Protein AF-0000000069297638 (afdb_homodimer)

Secondary structure (DSSP, 8-state):
---S--GGGTHHHHHHHHHHHHTTTS-EEEEEEPPPPTT---TT--STTSTT--S-S-HHHHHHHGGG-SEEEEE---S-SSSS--SS-HHHHHHHHHHHB--SSSTTS-SB-GGGEEEEEE-SEEEEE-STT-S--S-EEE-HHHHHHHHHHH-PPPEEETTTTEEEEEETTTTEEEEE--HHHHHHHHHHHHHHT-EEEEE---TTHHHHHHHS-S---------------/---S--HHHHHHHHHHHHHHHHTTTS-EEEEEEPPPPTT---TT--STTSTT--S-S-HHHHHHHGGG-SEEEEE---S-SSSS--SS-HHHHHHHHHHHB--SSSTTS-SB-GGGEEEEEE-SEEEEE-STT-S--S-EEE-HHHHHHHHHHH-PPPEEETTTTEEEEEETTTTEEEEE--HHHHHHHHHHHHHHT-EEEEE---TTHHHHHHHS-S---------------

Nearest PDB structures (foldseek):
  4s3j-assembly1_A  TM=7.788E-01  e=4.892E-11  Bacillus cereus ATCC 10876
  4s3j-assembly3_C  TM=7.773E-01  e=7.566E-11  Bacillus cereus ATCC 10876
  4s3j-assembly2_B  TM=7.699E-01  e=1.597E-10  Bacillus cereus ATCC 10876
  4s3k-assembly1_A  TM=7.629E-01  e=1.703E-09  Priestia megaterium QM B1551
  8oye-assembly1_A  TM=6.427E-01  e=8.101E-07  Clostridium perfringens

Solvent-accessible surface area (backbone atoms only — not comparable to full-atom values): 25015 Å² total; per-residue (Å²): 128,82,72,70,69,59,30,77,70,45,47,39,57,53,39,43,55,49,26,66,72,42,43,86,82,23,53,38,34,40,31,28,56,49,41,53,64,85,79,68,55,61,73,80,45,64,48,90,61,42,75,63,53,52,77,51,61,38,29,68,55,34,34,59,37,45,88,40,37,66,31,38,33,33,40,46,62,65,70,36,41,69,50,85,55,53,44,50,33,41,65,59,51,50,50,31,53,56,48,29,35,44,85,48,97,51,94,75,58,43,20,29,59,39,79,29,33,24,45,35,44,58,42,43,25,38,33,22,49,52,63,88,85,53,90,54,52,48,46,37,84,34,48,20,34,58,47,28,53,53,42,68,72,65,59,54,71,76,42,77,39,78,74,38,45,36,38,33,35,61,39,74,91,76,32,29,40,33,23,41,52,33,60,68,28,52,48,54,51,50,50,51,27,57,76,62,45,27,14,39,27,41,33,49,63,49,62,26,49,43,44,30,44,69,68,40,73,84,69,74,74,81,74,75,81,77,74,78,78,76,82,77,127,129,85,72,71,69,58,30,78,70,44,47,40,58,53,39,44,56,48,24,65,72,42,42,85,82,24,53,37,33,38,31,27,56,49,42,54,66,85,79,69,56,62,73,79,45,65,48,89,60,43,76,63,53,51,78,50,61,38,29,68,55,35,34,60,38,44,88,41,38,65,32,38,35,35,40,47,62,65,70,36,41,70,50,85,55,52,44,49,33,41,65,58,51,52,50,32,53,54,51,29,36,43,86,46,97,52,94,74,58,43,21,28,58,38,79,28,33,25,46,36,43,59,40,43,24,38,33,21,50,53,62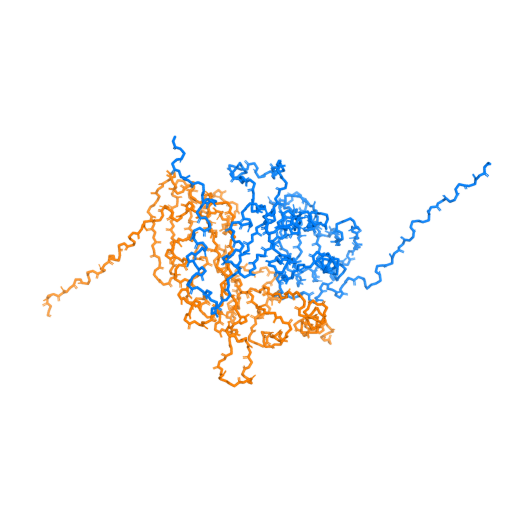,88,85,53,90,54,50,49,47,35,83,35,49,21,35,59,46,28,52,54,42,68,72,64,59,52,71,75,44,78,38,78,73,37,44,39,38,31,34,61,39,73,91,76,32,28,40,33,22,41,54,33,60,68,28,52,50,53,51,50,51,52,27,57,76,62,44,27,14,39,27,40,32,47,64,48,64,25,49,44,43,31,43,70,69,40,73,85,67,74,73,79,73,74,80,77,76,78,80,81,76,76,133

Organism: Polarella glacialis (NCBI:txid89957)

pLDDT: mean 74.24, std 22.37, range [19.39, 97.62]

Radius of gyration: 23.26 Å; Cα contacts (8 Å, |Δi|>4): 886; chains: 2; bounding box: 56×114×68 Å

InterPro domains:
  IPR029070 Chitinase insertion domain superfamily [G3DSA:3.10.50.10] (125-180)

Sequence (466 aa):
MALFPSLRALLPSVLAALSKRIRPARRLILSVPAPRPPGEVRKKEASAVAEYFKPGFQREEASAVAEYVDAVVVGTSDFSRAEPGPIAPLPWVRAALQALLATGSGSDTGGLQPGQLLLEVPLHGRAFPWGEAQESTEGKVILTADLARVLAKQLPPMIWDAEAAEHSANLTESKVFVSLPSLAYVEARLRLAGSLGVGVALRELGAGFDSVFDLLPKRVDQRTSATSSSDELMALFPSLRALLPSVLAALSKRIRPARRLILSVPAPRPPGEVRKKEASAVAEYFKPGFQREEASAVAEYVDAVVVGTSDFSRAEPGPIAPLPWVRAALQALLATGSGSDTGGLQPGQLLLEVPLHGRAFPWGEAQESTEGKVILTADLARVLAKQLPPMIWDAEAAEHSANLTESKVFVSLPSLAYVEARLRLAGSLGVGVALRELGAGFDSVFDLLPKRVDQRTSATSSSDEL

Structure (mmCIF, N/CA/C/O backbone):
data_AF-0000000069297638-model_v1
#
loop_
_entity.id
_entity.type
_entity.pdbx_description
1 polymer 'Uncharacterized protein'
#
loop_
_atom_site.group_PDB
_atom_site.id
_atom_site.type_symbol
_atom_site.label_atom_id
_atom_site.label_alt_id
_atom_site.label_comp_id
_atom_site.label_asym_id
_atom_site.label_entity_id
_atom_site.label_seq_id
_atom_site.pdbx_PDB_ins_code
_atom_site.Cartn_x
_atom_site.Cartn_y
_atom_site.Cartn_z
_atom_site.occupancy
_atom_site.B_iso_or_equiv
_atom_site.auth_seq_id
_atom_site.auth_comp_id
_atom_site.auth_asym_id
_atom_site.auth_atom_id
_atom_site.pdbx_PDB_model_num
ATOM 1 N N . MET A 1 1 ? 3.82 -8.008 -35.281 1 19.86 1 MET A N 1
ATOM 2 C CA . MET A 1 1 ? 2.664 -8.766 -34.812 1 19.86 1 MET A CA 1
ATOM 3 C C . MET A 1 1 ? 2.619 -8.789 -33.281 1 19.86 1 MET A C 1
ATOM 5 O O . MET A 1 1 ? 3.584 -9.203 -32.625 1 19.86 1 MET A O 1
ATOM 9 N N . ALA A 1 2 ? 1.931 -7.777 -32.719 1 26.17 2 ALA A N 1
ATOM 10 C CA . ALA A 1 2 ? 1.885 -7.301 -31.328 1 26.17 2 ALA A CA 1
ATOM 11 C C . ALA A 1 2 ? 1.474 -8.422 -30.375 1 26.17 2 ALA A C 1
ATOM 13 O O . ALA A 1 2 ? 0.299 -8.789 -30.312 1 26.17 2 ALA A O 1
ATOM 14 N N . LEU A 1 3 ? 2.178 -9.453 -30.438 1 29.19 3 LEU A N 1
ATOM 15 C CA . LEU A 1 3 ? 1.984 -10.805 -29.922 1 29.19 3 LEU A CA 1
ATOM 16 C C . LEU A 1 3 ? 1.382 -10.773 -28.531 1 29.19 3 LEU A C 1
ATOM 18 O O . LEU A 1 3 ? 0.782 -11.75 -28.078 1 29.19 3 LEU A O 1
ATOM 22 N N . PHE A 1 4 ? 2.004 -9.984 -27.594 1 32.25 4 PHE A N 1
ATOM 23 C CA . PHE A 1 4 ? 1.551 -10.031 -26.203 1 32.25 4 PHE A CA 1
ATOM 24 C C . PHE A 1 4 ? 0.31 -9.172 -26 1 32.25 4 PHE A C 1
ATOM 26 O O . PHE A 1 4 ? 0.365 -7.949 -26.172 1 32.25 4 PHE A O 1
ATOM 33 N N . PRO A 1 5 ? -0.775 -9.516 -26.391 1 40.62 5 PRO A N 1
ATOM 34 C CA . PRO A 1 5 ? -1.911 -8.633 -26.109 1 40.62 5 PRO A CA 1
ATOM 35 C C . PRO A 1 5 ? -1.791 -7.926 -24.766 1 40.62 5 PRO A C 1
ATOM 37 O O . PRO A 1 5 ? -1.187 -8.461 -23.844 1 40.62 5 PRO A O 1
ATOM 40 N N . SER A 1 6 ? -1.775 -6.629 -24.688 1 46.81 6 SER A N 1
ATOM 41 C CA . SER A 1 6 ? -1.521 -5.703 -23.594 1 46.81 6 SER A CA 1
ATOM 42 C C . SER A 1 6 ? -2.277 -6.113 -22.328 1 46.81 6 SER A C 1
ATOM 44 O O . SER A 1 6 ? -3.416 -6.578 -22.406 1 46.81 6 SER A O 1
ATOM 46 N N . LEU A 1 7 ? -1.654 -6.812 -21.234 1 45.59 7 LEU A N 1
ATOM 47 C CA . LEU A 1 7 ? -2.086 -7.172 -19.891 1 45.59 7 LEU A CA 1
ATOM 48 C C . LEU A 1 7 ? -3.256 -6.301 -19.438 1 45.59 7 LEU A C 1
ATOM 50 O O . LEU A 1 7 ? -4.176 -6.781 -18.781 1 45.59 7 LEU A O 1
ATOM 54 N N . ARG A 1 8 ? -3.168 -5.125 -19.938 1 55.97 8 ARG A N 1
ATOM 55 C CA . ARG A 1 8 ? -4.312 -4.258 -19.672 1 55.97 8 ARG A CA 1
ATOM 56 C C . ARG A 1 8 ? -5.605 -4.891 -20.172 1 55.97 8 ARG A C 1
ATOM 58 O O . ARG A 1 8 ? -6.656 -4.746 -19.547 1 55.97 8 ARG A O 1
ATOM 65 N N . ALA A 1 9 ? -5.324 -5.707 -21.219 1 59.31 9 ALA A N 1
ATOM 66 C CA . ALA A 1 9 ? -6.523 -6.289 -21.812 1 59.31 9 ALA A CA 1
ATOM 67 C C . ALA A 1 9 ? -6.996 -7.508 -21.016 1 59.31 9 ALA A C 1
ATOM 69 O O . ALA A 1 9 ? -8.18 -7.855 -21.047 1 59.31 9 ALA A O 1
ATOM 70 N N . LEU A 1 10 ? -6.008 -8.062 -20.219 1 63.66 10 LEU A N 1
ATOM 71 C CA . LEU A 1 10 ? -6.398 -9.297 -19.547 1 63.66 10 LEU A CA 1
ATOM 72 C C . LEU A 1 10 ? -6.836 -9.008 -18.109 1 63.66 10 LEU A C 1
ATOM 74 O O . LEU A 1 10 ? -7.488 -9.844 -17.484 1 63.66 10 LEU A O 1
ATOM 78 N N . LEU A 1 11 ? -6.629 -7.82 -17.688 1 72.94 11 LEU A N 1
ATOM 79 C CA . LEU A 1 11 ? -6.898 -7.473 -16.297 1 72.94 11 LEU A CA 1
ATOM 80 C C . LEU A 1 11 ? -8.367 -7.715 -15.953 1 72.94 11 LEU A C 1
ATOM 82 O O . LEU A 1 11 ? -8.672 -8.383 -14.961 1 72.94 11 LEU A O 1
ATOM 86 N N . PRO A 1 12 ? -9.273 -7.363 -16.859 1 76.94 12 PRO A N 1
ATOM 87 C CA . PRO A 1 12 ? -10.672 -7.586 -16.5 1 76.94 12 PRO A CA 1
ATOM 88 C C . PRO A 1 12 ? -11.039 -9.07 -16.438 1 76.94 12 PRO A C 1
ATOM 90 O O . PRO A 1 12 ? -11.797 -9.484 -15.57 1 76.94 12 PRO A O 1
ATOM 93 N N . SER A 1 13 ? -10.414 -9.82 -17.297 1 79.12 13 SER A N 1
ATOM 94 C CA . SER A 1 13 ? -10.734 -11.242 -17.297 1 79.12 13 SER A CA 1
ATOM 95 C C . SER A 1 13 ? -10.18 -11.93 -16.062 1 79.12 13 SER A C 1
ATOM 97 O O . SER A 1 13 ? -10.844 -12.789 -15.469 1 79.12 13 SER A O 1
ATOM 99 N N . VAL A 1 14 ? -9.031 -11.562 -15.734 1 78.12 14 VAL A N 1
ATOM 100 C CA . VAL A 1 14 ? -8.406 -12.133 -14.539 1 78.12 14 VAL A CA 1
ATOM 101 C C . VAL A 1 14 ? -9.203 -11.727 -13.305 1 78.12 14 VAL A C 1
ATOM 103 O O . VAL A 1 14 ? -9.5 -12.562 -12.445 1 78.12 14 VAL A O 1
ATOM 106 N N . LEU A 1 15 ? -9.555 -10.492 -13.219 1 85.62 15 LEU A N 1
ATOM 107 C CA . LEU A 1 15 ? -10.297 -10.016 -12.055 1 85.62 15 LEU A CA 1
ATOM 108 C C . LEU A 1 15 ? -11.695 -10.625 -12.023 1 85.62 15 LEU A C 1
ATOM 110 O O . LEU A 1 15 ? -12.242 -10.875 -10.953 1 85.62 15 LEU A O 1
ATOM 114 N N . ALA A 1 16 ? -12.266 -10.852 -13.219 1 87.81 16 ALA A N 1
ATOM 115 C CA . ALA A 1 16 ? -13.562 -11.523 -13.273 1 87.81 16 ALA A CA 1
ATOM 116 C C . ALA A 1 16 ? -13.477 -12.922 -12.672 1 87.81 16 ALA A C 1
ATOM 118 O O . ALA A 1 16 ? -14.344 -13.32 -11.891 1 87.81 16 ALA A O 1
ATOM 119 N N . ALA A 1 17 ? -12.477 -13.578 -13.023 1 85.69 17 ALA A N 1
ATOM 120 C CA . ALA A 1 17 ? -12.289 -14.922 -12.5 1 85.69 17 ALA A CA 1
ATOM 121 C C . ALA A 1 17 ? -12.062 -14.898 -10.992 1 85.69 17 ALA A C 1
ATOM 123 O O . ALA A 1 17 ? -12.625 -15.711 -10.258 1 85.69 17 ALA A O 1
ATOM 124 N N . LEU A 1 18 ? -11.266 -14 -10.523 1 86.88 18 LEU A N 1
ATOM 125 C CA . LEU A 1 18 ? -11 -13.859 -9.094 1 86.88 18 LEU A CA 1
ATOM 126 C C . LEU A 1 18 ? -12.266 -13.469 -8.344 1 86.88 18 LEU A C 1
ATOM 128 O O . LEU A 1 18 ? -12.531 -13.984 -7.25 1 86.88 18 LEU A O 1
ATOM 132 N N . SER A 1 19 ? -12.945 -12.531 -8.898 1 92.25 19 SER A N 1
ATOM 133 C CA . SER A 1 19 ? -14.188 -12.07 -8.289 1 92.25 19 SER A CA 1
ATOM 134 C C . SER A 1 19 ? -15.156 -13.219 -8.062 1 92.25 19 SER A C 1
ATOM 136 O O . SER A 1 19 ? -15.758 -13.328 -6.988 1 92.25 19 SER A O 1
ATOM 138 N N . LYS A 1 20 ? -15.328 -14.117 -9.023 1 91.81 20 LYS A N 1
ATOM 139 C CA . LYS A 1 20 ? -16.234 -15.266 -8.914 1 91.81 20 LYS A CA 1
ATOM 140 C C . LYS A 1 20 ? -15.812 -16.188 -7.77 1 91.81 20 LYS A C 1
ATOM 142 O O . LYS A 1 20 ? -16.672 -16.781 -7.102 1 91.81 20 LYS A O 1
ATOM 147 N N . ARG A 1 21 ? -14.594 -16.203 -7.57 1 89.56 21 ARG A N 1
ATOM 148 C CA . ARG A 1 21 ? -14.062 -17.125 -6.559 1 89.56 21 ARG A CA 1
ATOM 149 C C . ARG A 1 21 ? -14.125 -16.484 -5.168 1 89.56 21 ARG A C 1
ATOM 151 O O . ARG A 1 21 ? -14.242 -17.203 -4.168 1 89.56 21 ARG A O 1
ATOM 158 N N . ILE A 1 22 ? -14.062 -15.25 -5.059 1 92.06 22 ILE A N 1
ATOM 159 C CA . ILE A 1 22 ? -13.852 -14.57 -3.783 1 92.06 22 ILE A CA 1
ATOM 160 C C . ILE A 1 22 ? -15.164 -13.938 -3.316 1 92.06 22 ILE A C 1
ATOM 162 O O . ILE A 1 22 ? -15.555 -14.086 -2.154 1 92.06 22 ILE A O 1
ATOM 166 N N . ARG A 1 23 ? -15.852 -13.32 -4.227 1 91.75 23 ARG A N 1
ATOM 167 C CA . ARG A 1 23 ? -17.047 -12.562 -3.912 1 91.75 23 ARG A CA 1
ATOM 168 C C . ARG A 1 23 ? -18.297 -13.414 -4.109 1 91.75 23 ARG A C 1
ATOM 170 O O . ARG A 1 23 ? -18.297 -14.367 -4.895 1 91.75 23 ARG A O 1
ATOM 177 N N . PRO A 1 24 ? -19.312 -13.133 -3.299 1 92.31 24 PRO A N 1
ATOM 178 C CA . PRO A 1 24 ? -19.484 -12.07 -2.311 1 92.31 24 PRO A CA 1
ATOM 179 C C . PRO A 1 24 ? -19.094 -12.5 -0.899 1 92.31 24 PRO A C 1
ATOM 181 O O . PRO A 1 24 ? -19.203 -11.719 0.045 1 92.31 24 PRO A O 1
ATOM 184 N N . ALA A 1 25 ? -18.547 -13.609 -0.756 1 92.31 25 ALA A N 1
ATOM 185 C CA . ALA A 1 25 ? -18.25 -14.141 0.572 1 92.31 25 ALA A CA 1
ATOM 186 C C . ALA A 1 25 ? -17.125 -13.344 1.239 1 92.31 25 ALA A C 1
ATOM 188 O O . ALA A 1 25 ? -17.094 -13.219 2.467 1 92.31 25 ALA A O 1
ATOM 189 N N . ARG A 1 26 ? -16.234 -12.891 0.418 1 94 26 ARG A N 1
ATOM 190 C CA . ARG A 1 26 ? -15.094 -12.094 0.87 1 94 26 ARG A CA 1
ATOM 191 C C . ARG A 1 26 ? -14.906 -10.859 -0.014 1 94 26 ARG A C 1
ATOM 193 O O . ARG A 1 26 ? -15.375 -10.828 -1.152 1 94 26 ARG A O 1
ATOM 200 N N . ARG A 1 27 ? -14.18 -9.984 0.547 1 95.38 27 ARG A N 1
ATOM 201 C CA . ARG A 1 27 ? -13.938 -8.742 -0.191 1 95.38 27 ARG A CA 1
ATOM 202 C C . ARG A 1 27 ? -12.742 -8.891 -1.132 1 95.38 27 ARG A C 1
ATOM 204 O O . ARG A 1 27 ? -11.789 -9.609 -0.826 1 95.38 27 ARG A O 1
ATOM 211 N N . LEU A 1 28 ? -12.859 -8.25 -2.238 1 94.44 28 LEU A N 1
ATOM 212 C CA . LEU A 1 28 ? -11.766 -8.102 -3.197 1 94.44 28 LEU A CA 1
ATOM 213 C C . LEU A 1 28 ? -11.5 -6.625 -3.486 1 94.44 28 LEU A C 1
ATOM 215 O O . LEU A 1 28 ? -12.359 -5.93 -4.035 1 94.44 28 LEU A O 1
ATOM 219 N N . ILE A 1 29 ? -10.344 -6.145 -3.105 1 95.19 29 ILE A N 1
ATOM 220 C CA . ILE A 1 29 ? -9.945 -4.758 -3.342 1 95.19 29 ILE A CA 1
ATOM 221 C C . ILE A 1 29 ? -8.719 -4.715 -4.242 1 95.19 29 ILE A C 1
ATOM 223 O O . ILE A 1 29 ? -7.895 -5.637 -4.223 1 95.19 29 ILE A O 1
ATOM 227 N N . LEU A 1 30 ? -8.609 -3.729 -5.027 1 90.56 30 LEU A N 1
ATOM 228 C CA . LEU A 1 30 ? -7.473 -3.496 -5.91 1 90.56 30 LEU A CA 1
ATOM 229 C C . LEU A 1 30 ? -6.734 -2.221 -5.523 1 90.56 30 LEU A C 1
ATOM 231 O O . LEU A 1 30 ? -7.352 -1.164 -5.367 1 90.56 30 LEU A O 1
ATOM 235 N N . SER A 1 31 ? -5.473 -2.322 -5.285 1 89.31 31 SER A N 1
ATOM 236 C CA . SER A 1 31 ? -4.637 -1.146 -5.062 1 89.31 31 SER A CA 1
ATOM 237 C C . SER A 1 31 ? -3.861 -0.776 -6.324 1 89.31 31 SER A C 1
ATOM 239 O O . SER A 1 31 ? -3.18 -1.619 -6.91 1 89.31 31 SER A O 1
ATOM 241 N N . VAL A 1 32 ? -3.967 0.475 -6.691 1 84.19 32 VAL A N 1
ATOM 242 C CA . VAL A 1 32 ? -3.334 0.932 -7.926 1 84.19 32 VAL A CA 1
ATOM 243 C C . VAL A 1 32 ? -2.559 2.221 -7.66 1 84.19 32 VAL A C 1
ATOM 245 O O . VAL A 1 32 ? -2.893 2.977 -6.746 1 84.19 32 VAL A O 1
ATOM 248 N N . PRO A 1 33 ? -1.532 2.459 -8.5 1 80.5 33 PRO A N 1
ATOM 249 C CA . PRO A 1 33 ? -0.873 3.764 -8.398 1 80.5 33 PRO A CA 1
ATOM 250 C C . PRO A 1 33 ? -1.742 4.906 -8.914 1 80.5 33 PRO A C 1
ATOM 252 O O . PRO A 1 33 ? -2.668 4.676 -9.695 1 80.5 33 PRO A O 1
ATOM 255 N N . ALA A 1 34 ? -1.441 6.105 -8.422 1 83.56 34 ALA A N 1
ATOM 256 C CA . ALA A 1 34 ? -2.137 7.277 -8.945 1 83.56 34 ALA A CA 1
ATOM 257 C C . ALA A 1 34 ? -1.868 7.449 -10.438 1 83.56 34 ALA A C 1
ATOM 259 O O . ALA A 1 34 ? -0.74 7.254 -10.898 1 83.56 34 ALA A O 1
ATOM 260 N N . PRO A 1 35 ? -2.992 7.766 -11.125 1 76.69 35 PRO A N 1
ATOM 261 C CA . PRO A 1 35 ? -2.781 8.062 -12.547 1 76.69 35 PRO A CA 1
ATOM 262 C C . PRO A 1 35 ? -1.879 9.273 -12.766 1 76.69 35 PRO A C 1
ATOM 264 O O . PRO A 1 35 ? -1.89 10.211 -11.961 1 76.69 35 PRO A O 1
ATOM 267 N N . ARG A 1 36 ? -0.975 9.102 -13.617 1 64.38 36 ARG A N 1
ATOM 268 C CA . ARG A 1 36 ? -0.121 10.227 -13.977 1 64.38 36 ARG A CA 1
ATOM 269 C C . ARG A 1 36 ? -0.589 10.875 -15.281 1 64.38 36 ARG A C 1
ATOM 271 O O . ARG A 1 36 ? -1.109 10.188 -16.156 1 64.38 36 ARG A O 1
ATOM 278 N N . PRO A 1 37 ? -0.654 12.25 -15.172 1 55.03 37 PRO A N 1
ATOM 279 C CA . PRO A 1 37 ? -1.021 12.867 -16.453 1 55.03 37 PRO A CA 1
ATOM 280 C C . PRO A 1 37 ? -0.188 12.352 -17.625 1 55.03 37 PRO A C 1
ATOM 282 O O . PRO A 1 37 ? 0.974 11.977 -17.438 1 55.03 37 PRO A O 1
ATOM 285 N N . PRO A 1 38 ? -0.943 12.203 -18.734 1 48.97 38 PRO A N 1
ATOM 286 C CA . PRO A 1 38 ? -0.192 11.859 -19.938 1 48.97 38 PRO A CA 1
ATOM 287 C C . PRO A 1 38 ? 0.992 12.789 -20.188 1 48.97 38 PRO A C 1
ATOM 289 O O . PRO A 1 38 ? 0.895 13.992 -19.938 1 48.97 38 PRO A O 1
ATOM 292 N N . GLY A 1 39 ? 2.256 12.32 -20.328 1 49.66 39 GLY A N 1
ATOM 293 C CA . GLY A 1 39 ? 3.424 13.125 -20.641 1 49.66 39 GLY A CA 1
ATOM 294 C C . GLY A 1 39 ? 4.418 13.211 -19.5 1 49.66 39 GLY A C 1
ATOM 295 O O . GLY A 1 39 ? 5.551 13.656 -19.688 1 49.66 39 GLY A O 1
ATOM 296 N N . GLU A 1 40 ? 3.85 13.383 -18.391 1 47.28 40 GLU A N 1
ATOM 297 C CA . GLU A 1 40 ? 4.805 13.492 -17.297 1 47.28 40 GLU A CA 1
ATOM 298 C C . GLU A 1 40 ? 5.605 12.203 -17.125 1 47.28 40 GLU A C 1
ATOM 300 O O . GLU A 1 40 ? 5.047 11.164 -16.766 1 47.28 40 GLU A O 1
ATOM 305 N N . VAL A 1 41 ? 6.43 12.07 -18.094 1 43.16 41 VAL A N 1
ATOM 306 C CA . VAL A 1 41 ? 7.406 11.008 -17.891 1 43.16 41 VAL A CA 1
ATOM 307 C C . VAL A 1 41 ? 8.211 11.281 -16.625 1 43.16 41 VAL A C 1
ATOM 309 O O . VAL A 1 41 ? 8.586 12.43 -16.359 1 43.16 41 VAL A O 1
ATOM 312 N N . ARG A 1 42 ? 8.055 10.547 -15.688 1 45.72 42 ARG A N 1
ATOM 313 C CA . ARG A 1 42 ? 9.016 10.758 -14.609 1 45.72 42 ARG A CA 1
ATOM 314 C C . ARG A 1 42 ? 10.398 11.086 -15.164 1 45.72 42 ARG A C 1
ATOM 316 O O . ARG A 1 42 ? 10.906 10.375 -16.031 1 45.72 42 ARG A O 1
ATOM 323 N N . LYS A 1 43 ? 10.734 12.383 -15.242 1 39.06 43 LYS A N 1
ATOM 324 C CA . LYS A 1 43 ? 12.039 12.711 -15.82 1 39.06 43 LYS A CA 1
ATOM 325 C C . LYS A 1 43 ? 13.016 11.555 -15.672 1 39.06 43 LYS A C 1
ATOM 327 O O . LYS A 1 43 ? 13.758 11.234 -16.594 1 39.06 43 LYS A O 1
ATOM 332 N N . LYS A 1 44 ? 13.57 11.438 -14.477 1 39.62 44 LYS A N 1
ATOM 333 C CA . LYS A 1 44 ? 14.719 10.539 -14.367 1 39.62 44 LYS A CA 1
ATOM 334 C C . LYS A 1 44 ? 14.281 9.078 -14.375 1 39.62 44 LYS A C 1
ATOM 336 O O . LYS A 1 44 ? 15.055 8.188 -14.031 1 39.62 44 LYS A O 1
ATOM 341 N N . GLU A 1 45 ? 13.07 8.805 -14.383 1 37.41 45 GLU A N 1
ATOM 342 C CA . GLU A 1 45 ? 12.852 7.402 -14.727 1 37.41 45 GLU A CA 1
ATOM 343 C C . GLU A 1 45 ? 13.422 7.086 -16.109 1 37.41 45 GLU A C 1
ATOM 345 O O . GLU A 1 45 ? 12.664 6.922 -17.078 1 37.41 45 GLU A O 1
ATOM 350 N N . ALA A 1 46 ? 14.258 7.867 -16.547 1 33.47 46 ALA A N 1
ATOM 351 C CA . ALA A 1 46 ? 15.047 7.59 -17.75 1 33.47 46 ALA A CA 1
ATOM 352 C C . ALA A 1 46 ? 15.336 6.098 -17.891 1 33.47 46 ALA A C 1
ATOM 354 O O . ALA A 1 46 ? 16 5.668 -18.828 1 33.47 46 ALA A O 1
ATOM 355 N N . SER A 1 47 ? 15.289 5.492 -16.812 1 31.19 47 SER A N 1
ATOM 356 C CA . SER A 1 47 ? 15.641 4.117 -17.141 1 31.19 47 SER A CA 1
ATOM 357 C C . SER A 1 47 ? 14.594 3.484 -18.062 1 31.19 47 SER A C 1
ATOM 359 O O . SER A 1 47 ? 13.469 3.973 -18.156 1 31.19 47 SER A O 1
ATOM 361 N N . ALA A 1 48 ? 15.023 2.523 -18.922 1 32.22 48 ALA A N 1
ATOM 362 C CA . ALA A 1 48 ? 14.281 1.652 -19.828 1 32.22 48 ALA A CA 1
ATOM 363 C C . ALA A 1 48 ? 12.875 1.375 -19.312 1 32.22 48 ALA A C 1
ATOM 365 O O . ALA A 1 48 ? 12.016 0.884 -20.047 1 32.22 48 ALA A O 1
ATOM 366 N N . VAL A 1 49 ? 12.609 1.796 -18.094 1 32.22 49 VAL A N 1
ATOM 367 C CA . VAL A 1 49 ? 11.352 1.471 -17.422 1 32.22 49 VAL A CA 1
ATOM 368 C C . VAL A 1 49 ? 10.32 2.555 -17.703 1 32.22 49 VAL A C 1
ATOM 370 O O . VAL A 1 49 ? 9.109 2.297 -17.656 1 32.22 49 VAL A O 1
ATOM 373 N N . ALA A 1 50 ? 10.797 3.758 -18.031 1 36.62 50 ALA A N 1
ATOM 374 C CA . ALA A 1 50 ? 9.914 4.91 -18.203 1 36.62 50 ALA A CA 1
ATOM 375 C C . ALA A 1 50 ? 8.891 4.668 -19.312 1 36.62 50 ALA A C 1
ATOM 377 O O . ALA A 1 50 ? 7.742 5.09 -19.219 1 36.62 50 ALA A O 1
ATOM 378 N N . GLU A 1 51 ? 9.445 4.355 -20.453 1 37.94 51 GLU A N 1
ATOM 379 C CA . GLU A 1 51 ? 8.578 4.211 -21.609 1 37.94 51 GLU A CA 1
ATOM 380 C C . GLU A 1 51 ? 7.43 3.246 -21.328 1 37.94 51 GLU A C 1
ATOM 382 O O . GLU A 1 51 ? 6.363 3.344 -21.953 1 37.94 51 GLU A O 1
ATOM 387 N N . TYR A 1 52 ? 7.805 2.312 -20.609 1 34.03 52 TYR A N 1
ATOM 388 C CA . TYR A 1 52 ? 6.934 1.155 -20.422 1 34.03 52 TYR A CA 1
ATOM 389 C C . TYR A 1 52 ? 5.758 1.497 -19.516 1 34.03 52 TYR A C 1
ATOM 391 O O . TYR A 1 52 ? 4.859 0.677 -19.328 1 34.03 52 TYR A O 1
ATOM 399 N N . PHE A 1 53 ? 5.965 2.686 -18.891 1 38.25 53 PHE A N 1
ATOM 400 C CA . PHE A 1 53 ? 4.832 3.072 -18.062 1 38.25 53 PHE A CA 1
ATOM 401 C C . PHE A 1 53 ? 3.734 3.709 -18.906 1 38.25 53 PHE A C 1
ATOM 403 O O . PHE A 1 53 ? 3.742 4.922 -19.125 1 38.25 53 PHE A O 1
ATOM 410 N N . LYS A 1 54 ? 3.377 3.033 -20.094 1 44.28 54 LYS A N 1
ATOM 411 C CA . LYS A 1 54 ? 2.113 3.564 -20.594 1 44.28 54 LYS A CA 1
ATOM 412 C C . LYS A 1 54 ? 1.246 4.09 -19.453 1 44.28 54 LYS A C 1
ATOM 414 O O . LYS A 1 54 ? 1.385 3.65 -18.312 1 44.28 54 LYS A O 1
ATOM 419 N N . PRO A 1 55 ? 0.411 5.031 -19.859 1 49.75 55 PRO A N 1
ATOM 420 C CA . PRO A 1 55 ? -0.45 5.746 -18.922 1 49.75 55 PRO A CA 1
ATOM 421 C C . PRO A 1 55 ? -1.131 4.816 -17.922 1 49.75 55 PRO A C 1
ATOM 423 O O . PRO A 1 55 ? -1.539 3.709 -18.281 1 49.75 55 PRO A O 1
ATOM 426 N N . GLY A 1 56 ? -0.624 4.664 -16.641 1 61.03 56 GLY A N 1
ATOM 427 C CA . GLY A 1 56 ? -1.045 4.09 -15.367 1 61.03 56 GLY A CA 1
ATOM 428 C C . GLY A 1 56 ? -2.514 3.711 -15.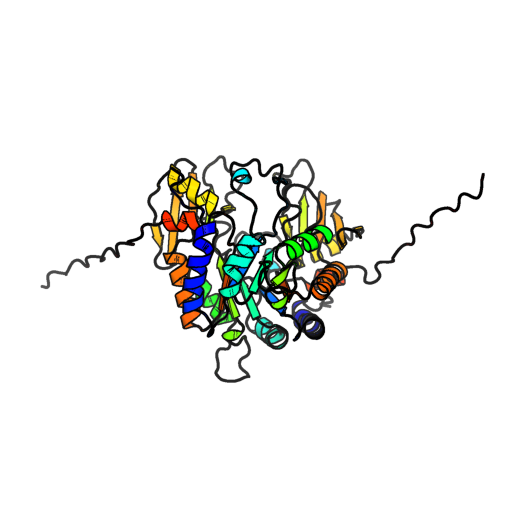344 1 61.03 56 GLY A C 1
ATOM 429 O O . GLY A 1 56 ? -3.166 3.666 -16.391 1 61.03 56 GLY A O 1
ATOM 430 N N . PHE A 1 57 ? -3.16 3.121 -14.469 1 73.75 57 PHE A N 1
ATOM 431 C CA . PHE A 1 57 ? -4.543 2.859 -14.102 1 73.75 57 PHE A CA 1
ATOM 432 C C . PHE A 1 57 ? -5.379 4.133 -14.18 1 73.75 57 PHE A C 1
ATOM 434 O O . PHE A 1 57 ? -5.27 5.012 -13.328 1 73.75 57 PHE A O 1
ATOM 441 N N . GLN A 1 58 ? -6.141 4.273 -15.484 1 79.81 58 GLN A N 1
ATOM 442 C CA . GLN A 1 58 ? -6.984 5.434 -15.734 1 79.81 58 GLN A CA 1
ATOM 443 C C . GLN A 1 58 ? -8.461 5.059 -15.688 1 79.81 58 GLN A C 1
ATOM 445 O O . GLN A 1 58 ? -8.828 3.996 -15.18 1 79.81 58 GLN A O 1
ATOM 450 N N . ARG A 1 59 ? -9.305 5.98 -16.297 1 85.88 59 ARG A N 1
ATOM 451 C CA . ARG A 1 59 ? -10.75 5.789 -16.219 1 85.88 59 ARG A CA 1
ATOM 452 C C . ARG A 1 59 ? -11.18 4.531 -16.969 1 85.88 59 ARG A C 1
ATOM 454 O O . ARG A 1 59 ? -12.078 3.812 -16.516 1 85.88 59 ARG A O 1
ATOM 461 N N . GLU A 1 60 ? -10.539 4.258 -18.078 1 82.06 60 GLU A N 1
ATOM 462 C CA . GLU A 1 60 ? -10.906 3.088 -18.859 1 82.06 60 GLU A CA 1
ATOM 463 C C . GLU A 1 60 ? -10.633 1.798 -18.094 1 82.06 60 GLU A C 1
ATOM 465 O O . GLU A 1 60 ? -11.461 0.882 -18.094 1 82.06 60 GLU A O 1
ATOM 470 N N . GLU A 1 61 ? -9.469 1.741 -17.5 1 82.44 61 GLU A N 1
ATOM 471 C CA . GLU A 1 61 ? -9.141 0.571 -16.703 1 82.44 61 GLU A CA 1
ATOM 472 C C . GLU A 1 61 ? -10.062 0.456 -15.484 1 82.44 61 GLU A C 1
ATOM 474 O O . GLU A 1 61 ? -10.492 -0.644 -15.133 1 82.44 61 GLU A O 1
ATOM 479 N N . ALA A 1 62 ? -10.289 1.613 -14.906 1 87.69 62 ALA A N 1
ATOM 480 C CA . ALA A 1 62 ? -11.188 1.642 -13.758 1 87.69 62 ALA A CA 1
ATOM 481 C C . ALA A 1 62 ? -12.57 1.108 -14.133 1 87.69 62 ALA A C 1
ATOM 483 O O . ALA A 1 62 ? -13.156 0.31 -13.398 1 87.69 62 ALA A O 1
ATOM 484 N N . SER A 1 63 ? -13.055 1.51 -15.273 1 88.88 63 SER A N 1
ATOM 485 C CA . SER A 1 63 ? -14.359 1.061 -15.758 1 88.88 63 SER A CA 1
ATOM 486 C C . SER A 1 63 ? -14.367 -0.447 -15.992 1 88.88 63 SER A C 1
ATOM 488 O O . SER A 1 63 ? -15.352 -1.12 -15.672 1 88.88 63 SER A O 1
ATOM 490 N N . ALA A 1 64 ? -13.32 -0.908 -16.484 1 86.06 64 ALA A N 1
ATOM 491 C CA . ALA A 1 64 ? -13.242 -2.307 -16.891 1 86.06 64 ALA A CA 1
ATOM 492 C C . ALA A 1 64 ? -13.242 -3.234 -15.688 1 86.06 64 ALA A C 1
ATOM 494 O O . ALA A 1 64 ? -13.578 -4.418 -15.797 1 86.06 64 ALA A O 1
ATOM 495 N N . VAL A 1 65 ? -12.883 -2.707 -14.508 1 88.31 65 VAL A N 1
ATOM 496 C CA . VAL A 1 65 ? -12.727 -3.615 -13.375 1 88.31 65 VAL A CA 1
ATOM 497 C C . VAL A 1 65 ? -13.812 -3.338 -12.336 1 88.31 65 VAL A C 1
ATOM 499 O O . VAL A 1 65 ? -13.969 -4.098 -11.383 1 88.31 65 VAL A O 1
ATOM 502 N N . ALA A 1 66 ? -14.625 -2.332 -12.547 1 91.94 66 ALA A N 1
ATOM 503 C CA . ALA A 1 66 ? -15.539 -1.814 -11.531 1 91.94 66 ALA A CA 1
ATOM 504 C C . ALA A 1 66 ? -16.484 -2.904 -11.047 1 91.94 66 ALA A C 1
ATOM 506 O O . ALA A 1 66 ? -16.781 -2.99 -9.852 1 91.94 66 ALA A O 1
ATOM 507 N N . GLU A 1 67 ? -16.906 -3.742 -11.859 1 94 67 GLU A N 1
ATOM 508 C CA . GLU A 1 67 ? -17.906 -4.727 -11.484 1 94 67 GLU A CA 1
ATOM 509 C C . GLU A 1 67 ? -17.281 -5.91 -10.758 1 94 67 GLU A C 1
ATOM 511 O O . GLU A 1 67 ? -18 -6.699 -10.125 1 94 67 GLU A O 1
ATOM 516 N N . TYR A 1 68 ? -15.992 -6 -10.805 1 93.06 68 TYR A N 1
ATOM 517 C CA . TYR A 1 68 ? -15.359 -7.219 -10.312 1 93.06 68 TYR A CA 1
ATOM 518 C C . TYR A 1 68 ? -14.711 -6.988 -8.953 1 93.06 68 TYR A C 1
ATOM 520 O O . TYR A 1 68 ? -14.242 -7.934 -8.312 1 93.06 68 TYR A O 1
ATOM 528 N N . VAL A 1 69 ? -14.672 -5.762 -8.43 1 94.25 69 VAL A N 1
ATOM 529 C CA . VAL A 1 69 ? -14.016 -5.465 -7.164 1 94.25 69 VAL A CA 1
ATOM 530 C C . VAL A 1 69 ? -14.984 -4.719 -6.242 1 94.25 69 VAL A C 1
ATOM 532 O O . VAL A 1 69 ? -15.922 -4.074 -6.715 1 94.25 69 VAL A O 1
ATOM 535 N N . ASP A 1 70 ? -14.734 -4.852 -4.91 1 96.56 70 ASP A N 1
ATOM 536 C CA . ASP A 1 70 ? -15.516 -4.082 -3.947 1 96.56 70 ASP A CA 1
ATOM 537 C C . ASP A 1 70 ? -15.062 -2.623 -3.912 1 96.56 70 ASP A C 1
ATOM 539 O O . ASP A 1 70 ? -15.875 -1.718 -3.723 1 96.56 70 ASP A O 1
ATOM 543 N N . ALA A 1 71 ? -13.773 -2.43 -4.133 1 96.44 71 ALA A N 1
ATOM 544 C CA . ALA A 1 71 ? -13.219 -1.078 -4.129 1 96.44 71 ALA A CA 1
ATOM 545 C C . ALA A 1 71 ? -11.844 -1.044 -4.793 1 96.44 71 ALA A C 1
ATOM 547 O O . ALA A 1 71 ? -11.203 -2.084 -4.961 1 96.44 71 ALA A O 1
ATOM 548 N N . VAL A 1 72 ? -11.461 0.11 -5.211 1 94 72 VAL A N 1
ATOM 549 C CA . VAL A 1 72 ? -10.125 0.423 -5.703 1 94 72 VAL A CA 1
ATOM 550 C C . VAL A 1 72 ? -9.461 1.449 -4.789 1 94 72 VAL A C 1
ATOM 552 O O . VAL A 1 72 ? -10.055 2.484 -4.477 1 94 72 VAL A O 1
ATOM 555 N N . VAL A 1 73 ? -8.273 1.104 -4.305 1 93.88 73 VAL A N 1
ATOM 556 C CA . VAL A 1 73 ? -7.477 2.018 -3.492 1 93.88 73 VAL A CA 1
ATOM 557 C C . VAL A 1 73 ? -6.406 2.678 -4.359 1 93.88 73 VAL A C 1
ATOM 559 O O . VAL A 1 73 ? -5.629 1.993 -5.023 1 93.88 73 VAL A O 1
ATOM 562 N N . VAL A 1 74 ? -6.363 3.967 -4.316 1 91.88 74 VAL A N 1
ATOM 563 C CA . VAL A 1 74 ? -5.367 4.688 -5.102 1 91.88 74 VAL A CA 1
ATOM 564 C C . VAL A 1 74 ? -4.23 5.148 -4.195 1 91.88 74 VAL A C 1
ATOM 566 O O . VAL A 1 74 ? -4.453 5.879 -3.227 1 91.88 74 VAL A O 1
ATOM 569 N N . GLY A 1 75 ? -3.092 4.695 -4.574 1 89.94 75 GLY A N 1
ATOM 570 C CA . GLY A 1 75 ? -1.9 5.133 -3.867 1 89.94 75 GLY A CA 1
ATOM 571 C C . GLY A 1 75 ? -1.396 6.488 -4.324 1 89.94 75 GLY A C 1
ATOM 572 O O . GLY A 1 75 ? -1.228 6.719 -5.523 1 89.94 75 GLY A O 1
ATOM 573 N N . THR A 1 76 ? -1.109 7.379 -3.332 1 88.31 76 THR A N 1
ATOM 574 C CA . THR A 1 76 ? -0.696 8.734 -3.664 1 88.31 76 THR A CA 1
ATOM 575 C C . THR A 1 76 ? 0.578 9.109 -2.912 1 88.31 76 THR A C 1
ATOM 577 O O . THR A 1 76 ? 0.782 10.281 -2.572 1 88.31 76 THR A O 1
ATOM 580 N N . SER A 1 77 ? 1.465 8.18 -2.725 1 84.31 77 SER A N 1
ATOM 581 C CA . SER A 1 77 ? 2.582 8.445 -1.823 1 84.31 77 SER A CA 1
ATOM 582 C C . SER A 1 77 ? 3.85 8.789 -2.6 1 84.31 77 SER A C 1
ATOM 584 O O . SER A 1 77 ? 4.902 9.023 -2.004 1 84.31 77 SER A O 1
ATOM 586 N N . ASP A 1 78 ? 3.826 8.883 -3.871 1 77.88 78 ASP A N 1
ATOM 587 C CA . ASP A 1 78 ? 5.094 8.883 -4.594 1 77.88 78 ASP A CA 1
ATOM 588 C C . ASP A 1 78 ? 5.195 10.078 -5.535 1 77.88 78 ASP A C 1
ATOM 590 O O . ASP A 1 78 ? 5.824 10 -6.59 1 77.88 78 ASP A O 1
ATOM 594 N N . PHE A 1 79 ? 4.594 11.117 -5.16 1 85.62 79 PHE A N 1
ATOM 595 C CA . PHE A 1 79 ? 4.668 12.289 -6.023 1 85.62 79 PHE A CA 1
ATOM 596 C C . PHE A 1 79 ? 6.113 12.75 -6.191 1 85.62 79 PHE A C 1
ATOM 598 O O . PHE A 1 79 ? 6.582 12.93 -7.316 1 85.62 79 PHE A O 1
ATOM 605 N N . SER A 1 80 ? 6.75 12.992 -5.062 1 83.5 80 SER A N 1
ATOM 606 C CA . SER A 1 80 ? 8.148 13.406 -5.098 1 83.5 80 SER A CA 1
ATOM 607 C C . SER A 1 80 ? 9.07 12.234 -4.762 1 83.5 80 SER A C 1
ATOM 609 O O . SER A 1 80 ? 9.055 11.719 -3.645 1 83.5 80 SER A O 1
ATOM 611 N N . ARG A 1 81 ? 9.875 11.781 -5.672 1 75.56 81 ARG A N 1
ATOM 612 C CA . ARG A 1 81 ? 10.805 10.672 -5.422 1 75.56 81 ARG A CA 1
ATOM 613 C C . ARG A 1 81 ? 12.234 11.086 -5.73 1 75.56 81 ARG A C 1
ATOM 615 O O . ARG A 1 81 ? 13.141 10.867 -4.918 1 75.56 81 ARG A O 1
ATOM 622 N N . ALA A 1 82 ? 12.398 11.711 -6.766 1 73.38 82 ALA A N 1
ATOM 623 C CA . ALA A 1 82 ? 13.742 12.023 -7.246 1 73.38 82 ALA A CA 1
ATOM 624 C C . ALA A 1 82 ? 14.258 13.32 -6.637 1 73.38 82 ALA A C 1
ATOM 626 O O . ALA A 1 82 ? 15.445 13.445 -6.34 1 73.38 82 ALA A O 1
ATOM 627 N N . GLU A 1 83 ? 13.375 14.258 -6.465 1 83.12 83 GLU A N 1
ATOM 628 C CA . GLU A 1 83 ? 13.727 15.562 -5.91 1 83.12 83 GLU A CA 1
ATOM 629 C C . GLU A 1 83 ? 12.867 15.891 -4.691 1 83.12 83 GLU A C 1
ATOM 631 O O . GLU A 1 83 ? 11.734 15.422 -4.578 1 83.12 83 GLU A O 1
ATOM 636 N N . PRO A 1 84 ? 13.469 16.656 -3.891 1 88.38 84 PRO A N 1
ATOM 637 C CA . PRO A 1 84 ? 12.711 17.047 -2.699 1 88.38 84 PRO A CA 1
ATOM 638 C C . PRO A 1 84 ? 11.367 17.688 -3.039 1 88.38 84 PRO A C 1
ATOM 640 O O . PRO A 1 84 ? 11.266 18.453 -4.008 1 88.38 84 PRO A O 1
ATOM 643 N N . GLY A 1 85 ? 10.398 17.391 -2.348 1 90.81 85 GLY A N 1
ATOM 644 C CA . GLY A 1 85 ? 9.062 17.922 -2.547 1 90.81 85 GLY A CA 1
ATOM 645 C C . GLY A 1 85 ? 8.008 17.234 -1.69 1 90.81 85 GLY A C 1
ATOM 646 O O . GLY A 1 85 ? 8.344 16.453 -0.8 1 90.81 85 GLY A O 1
ATOM 647 N N . PRO A 1 86 ? 6.801 17.594 -1.972 1 93.5 86 PRO A N 1
ATOM 648 C CA . PRO A 1 86 ? 5.715 17.031 -1.167 1 93.5 86 PRO A CA 1
ATOM 649 C C . PRO A 1 86 ? 5.504 15.539 -1.438 1 93.5 86 PRO A C 1
ATOM 651 O O . PRO A 1 86 ? 5.902 15.031 -2.49 1 93.5 86 PRO A O 1
ATOM 654 N N . ILE A 1 87 ? 4.922 14.859 -0.463 1 91.25 87 ILE A N 1
ATOM 655 C CA . ILE A 1 87 ? 4.586 13.445 -0.594 1 91.25 87 ILE A CA 1
ATOM 656 C C . ILE A 1 87 ? 3.416 13.281 -1.56 1 91.25 87 ILE A C 1
ATOM 658 O O . ILE A 1 87 ? 3.477 12.469 -2.488 1 91.25 87 ILE A O 1
ATOM 662 N N . ALA A 1 88 ? 2.418 14.055 -1.329 1 92.81 88 ALA A N 1
ATOM 663 C CA . ALA A 1 88 ? 1.147 13.93 -2.039 1 92.81 88 ALA A CA 1
ATOM 664 C C . ALA A 1 88 ? 0.436 15.281 -2.117 1 92.81 88 ALA A C 1
ATOM 666 O O . ALA A 1 88 ? -0.598 15.484 -1.477 1 92.81 88 ALA A O 1
ATOM 667 N N . PRO A 1 89 ? 0.896 16.188 -2.961 1 95 89 PRO A N 1
ATOM 668 C CA . PRO A 1 89 ? 0.254 17.5 -3.014 1 95 89 PRO A CA 1
ATOM 669 C C . PRO A 1 89 ? -1.218 17.422 -3.414 1 95 89 PRO A C 1
ATOM 671 O O . PRO A 1 89 ? -1.572 16.688 -4.336 1 95 89 PRO A O 1
ATOM 674 N N . LEU A 1 90 ? -2.035 18.219 -2.727 1 95 90 LEU A N 1
ATOM 675 C CA . LEU A 1 90 ? -3.486 18.078 -2.752 1 95 90 LEU A CA 1
ATOM 676 C C . LEU A 1 90 ? -4.023 18.219 -4.172 1 95 90 LEU A C 1
ATOM 678 O O . LEU A 1 90 ? -4.902 17.453 -4.586 1 95 90 LEU A O 1
ATOM 682 N N . PRO A 1 91 ? -3.541 19.172 -5.027 1 94.5 91 PRO A N 1
ATOM 683 C CA . PRO A 1 91 ? -4.062 19.25 -6.395 1 94.5 91 PRO A CA 1
ATOM 684 C C . PRO A 1 91 ? -3.812 17.984 -7.207 1 94.5 91 PRO A C 1
ATOM 686 O O . PRO A 1 91 ? -4.672 17.578 -7.988 1 94.5 91 PRO A O 1
ATOM 689 N N . TRP A 1 92 ? -2.678 17.406 -6.977 1 92.44 92 TRP A N 1
ATOM 690 C CA . TRP A 1 92 ? -2.348 16.156 -7.668 1 92.44 92 TRP A CA 1
ATOM 691 C C . TRP A 1 92 ? -3.246 15.023 -7.199 1 92.44 92 TRP A C 1
ATOM 693 O O . TRP A 1 92 ? -3.725 14.227 -8.008 1 92.44 92 TRP A O 1
ATOM 703 N N . VAL A 1 93 ? -3.477 14.953 -5.914 1 94.25 93 VAL A N 1
ATOM 704 C CA . VAL A 1 93 ? -4.348 13.93 -5.344 1 94.25 93 VAL A CA 1
ATOM 705 C C . VAL A 1 93 ? -5.762 14.086 -5.902 1 94.25 93 VAL A C 1
ATOM 707 O O . VAL A 1 93 ? -6.383 13.109 -6.32 1 94.25 93 VAL A O 1
ATOM 710 N N . ARG A 1 94 ? -6.25 15.297 -5.926 1 94.31 94 ARG A N 1
ATOM 711 C CA . ARG A 1 94 ? -7.582 15.57 -6.453 1 94.31 94 ARG A CA 1
ATOM 712 C C . ARG A 1 94 ? -7.695 15.125 -7.906 1 94.31 94 ARG A C 1
ATOM 714 O O . ARG A 1 94 ? -8.656 14.453 -8.281 1 94.31 94 ARG A O 1
ATOM 721 N N . ALA A 1 95 ? -6.719 15.469 -8.648 1 91.94 95 ALA A N 1
ATOM 722 C CA . ALA A 1 95 ? -6.734 15.117 -10.07 1 91.94 95 ALA A CA 1
ATOM 723 C C . ALA A 1 95 ? -6.719 13.602 -10.258 1 91.94 95 ALA A C 1
ATOM 725 O O . ALA A 1 95 ? -7.418 13.078 -11.133 1 91.94 95 ALA A O 1
ATOM 726 N N . ALA A 1 96 ? -5.938 12.945 -9.477 1 90.75 96 ALA A N 1
ATOM 727 C CA . ALA A 1 96 ? -5.836 11.492 -9.562 1 90.75 96 ALA A CA 1
ATOM 728 C C . ALA A 1 96 ? -7.18 10.828 -9.281 1 90.75 96 ALA A C 1
ATOM 730 O O . ALA A 1 96 ? -7.586 9.906 -9.984 1 90.75 96 ALA A O 1
ATOM 731 N N . LEU A 1 97 ? -7.863 11.297 -8.25 1 93.62 97 LEU A N 1
ATOM 732 C CA . LEU A 1 97 ? -9.164 10.727 -7.891 1 93.62 97 LEU A CA 1
ATOM 733 C C . LEU A 1 97 ? -10.195 11.023 -8.969 1 93.62 97 LEU A C 1
ATOM 735 O O . LEU A 1 97 ? -10.938 10.125 -9.383 1 93.62 97 LEU A O 1
ATOM 739 N N . GLN A 1 98 ? -10.203 12.203 -9.438 1 92.12 98 GLN A N 1
ATOM 740 C CA . GLN A 1 98 ? -11.195 12.617 -10.43 1 92.12 98 GLN A CA 1
ATOM 741 C C . GLN A 1 98 ? -11.008 11.859 -11.742 1 92.12 98 GLN A C 1
ATOM 743 O O . GLN A 1 98 ? -11.984 11.57 -12.438 1 92.12 98 GLN A O 1
ATOM 748 N N . ALA A 1 99 ? -9.781 11.531 -12.023 1 88.94 99 ALA A N 1
ATOM 749 C CA . ALA A 1 99 ? -9.484 10.805 -13.25 1 88.94 99 ALA A CA 1
ATOM 750 C C . ALA A 1 99 ? -10.117 9.414 -13.234 1 88.94 99 ALA A C 1
ATOM 752 O O . ALA A 1 99 ? -10.312 8.805 -14.289 1 88.94 99 ALA A O 1
ATOM 753 N N . LEU A 1 100 ? -10.43 8.93 -12.078 1 91.38 100 LEU A N 1
ATOM 754 C CA . LEU A 1 100 ? -10.922 7.562 -11.961 1 91.38 100 LEU A CA 1
ATOM 755 C C . LEU A 1 100 ? -12.43 7.547 -11.734 1 91.38 100 LEU A C 1
ATOM 757 O O . LEU A 1 100 ? -13.07 6.496 -11.852 1 91.38 100 LEU A O 1
ATOM 761 N N . LEU A 1 101 ? -12.969 8.68 -11.336 1 93.12 101 LEU A N 1
ATOM 762 C CA . LEU A 1 101 ? -14.383 8.75 -11 1 93.12 101 LEU A CA 1
ATOM 763 C C . LEU A 1 101 ? -15.234 8.914 -12.25 1 93.12 101 LEU A C 1
ATOM 765 O O . LEU A 1 101 ? -14.781 9.484 -13.25 1 93.12 101 LEU A O 1
ATOM 769 N N . ALA A 1 102 ? -16.406 8.438 -12.141 1 85.06 102 ALA A N 1
ATOM 770 C CA . ALA A 1 102 ? -17.391 8.594 -13.211 1 85.06 102 ALA A CA 1
ATOM 771 C C . ALA A 1 102 ? -17.781 10.055 -13.375 1 85.06 102 ALA A C 1
ATOM 773 O O . ALA A 1 102 ? -17.875 10.797 -12.391 1 85.06 102 ALA A O 1
ATOM 774 N N . THR A 1 103 ? -17.641 10.789 -14.477 1 71.25 103 THR A N 1
ATOM 775 C CA . THR A 1 103 ? -17.953 12.188 -14.75 1 71.25 103 THR A CA 1
ATOM 776 C C . THR A 1 103 ? -19.453 12.391 -14.891 1 71.25 103 THR A C 1
ATOM 778 O O . THR A 1 103 ? -19.953 13.5 -14.688 1 71.25 103 THR A O 1
ATOM 781 N N . GLY A 1 104 ? -20.188 11.461 -15.266 1 60.62 104 GLY A N 1
ATOM 782 C CA . GLY A 1 104 ? -21.578 11.75 -15.578 1 60.62 104 GLY A CA 1
ATOM 783 C C . GLY A 1 104 ? -22.547 10.82 -14.875 1 60.62 104 GLY A C 1
ATOM 784 O O . GLY A 1 104 ? -22.141 9.922 -14.141 1 60.62 104 GLY A O 1
ATOM 785 N N . SER A 1 105 ? -23.75 11.43 -14.484 1 54.47 105 SER A N 1
ATOM 786 C CA . SER A 1 105 ? -24.859 10.734 -13.852 1 54.47 105 SER A CA 1
ATOM 787 C C . SER A 1 105 ? -25.188 9.43 -14.57 1 54.47 105 SER A C 1
ATOM 789 O O . SER A 1 105 ? -25.984 8.633 -14.094 1 54.47 105 SER A O 1
ATOM 791 N N . GLY A 1 106 ? -24.672 9.367 -15.812 1 48.66 106 GLY A N 1
ATOM 792 C CA . GLY A 1 106 ? -25.156 8.203 -16.531 1 48.66 106 GLY A CA 1
ATOM 793 C C . GLY A 1 106 ? -24.25 6.996 -16.406 1 48.66 106 GLY A C 1
ATOM 794 O O . GLY A 1 106 ? -23.062 7.133 -16.078 1 48.66 106 GLY A O 1
ATOM 795 N N . SER A 1 107 ? -24.812 5.754 -16.156 1 51.31 107 SER A N 1
ATOM 796 C CA . SER A 1 107 ? -24.188 4.438 -16.078 1 51.31 107 SER A CA 1
ATOM 797 C C . SER A 1 107 ? -23.047 4.309 -17.094 1 51.31 107 SER A C 1
ATOM 799 O O . SER A 1 107 ? -22.188 3.441 -16.953 1 51.31 107 SER A O 1
ATOM 801 N N . ASP A 1 108 ? -23.078 5.348 -18.047 1 56.25 108 ASP A N 1
ATOM 802 C CA . ASP A 1 108 ? -22.344 5.055 -19.281 1 56.25 108 ASP A CA 1
ATOM 803 C C . ASP A 1 108 ? -20.984 5.77 -19.281 1 56.25 108 ASP A C 1
ATOM 805 O O . ASP A 1 108 ? -20.266 5.738 -20.281 1 56.25 108 ASP A O 1
ATOM 809 N N . THR A 1 109 ? -20.75 6.629 -18.359 1 63 109 THR A N 1
ATOM 810 C CA . THR A 1 109 ? -19.594 7.473 -18.609 1 63 109 THR A CA 1
ATOM 811 C C . THR A 1 109 ? -18.312 6.793 -18.141 1 63 109 THR A C 1
ATOM 813 O O . THR A 1 109 ? -17.203 7.293 -18.375 1 63 109 THR A O 1
ATOM 816 N N . GLY A 1 110 ? -18.453 5.602 -17.734 1 81.94 110 GLY A N 1
ATOM 817 C CA . GLY A 1 110 ? -17.266 4.848 -17.344 1 81.94 110 GLY A CA 1
ATOM 818 C C . GLY A 1 110 ? -16.594 5.383 -16.109 1 81.94 110 GLY A C 1
ATOM 819 O O . GLY A 1 110 ? -16.938 6.465 -15.625 1 81.94 110 GLY A O 1
ATOM 820 N N . GLY A 1 111 ? -15.883 4.625 -15.344 1 90.44 111 GLY A N 1
ATOM 821 C CA . GLY A 1 111 ? -15.172 4.945 -14.117 1 90.44 111 GLY A CA 1
ATOM 822 C C . GLY A 1 111 ? -15.758 4.266 -12.891 1 90.44 111 GLY A C 1
ATOM 823 O O . GLY A 1 111 ? -16.578 3.354 -13.016 1 90.44 111 GLY A O 1
ATOM 824 N N . LEU A 1 112 ? -15.32 4.711 -11.789 1 94.94 112 LEU A N 1
ATOM 825 C CA . LEU A 1 112 ? -15.758 4.145 -10.516 1 94.94 112 LEU A CA 1
ATOM 826 C C . LEU A 1 112 ? -16.812 5.027 -9.859 1 94.94 112 LEU A C 1
ATOM 828 O O . LEU A 1 112 ? -16.75 6.254 -9.961 1 94.94 112 LEU A O 1
ATOM 832 N N . GLN A 1 113 ? -17.859 4.41 -9.234 1 94.31 113 GLN A N 1
ATOM 833 C CA . GLN A 1 113 ? -18.703 5.16 -8.297 1 94.31 113 GLN A CA 1
ATOM 834 C C . GLN A 1 113 ? -17.891 5.605 -7.082 1 94.31 113 GLN A C 1
ATOM 836 O O . GLN A 1 113 ? -16.969 4.91 -6.656 1 94.31 113 GLN A O 1
ATOM 841 N N . PRO A 1 114 ? -18.266 6.762 -6.535 1 95.06 114 PRO A N 1
ATOM 842 C CA . PRO A 1 114 ? -17.484 7.258 -5.395 1 95.06 114 PRO A CA 1
ATOM 843 C C . PRO A 1 114 ? -17.359 6.227 -4.277 1 95.06 114 PRO A C 1
ATOM 845 O O . PRO A 1 114 ? -16.297 6.098 -3.674 1 95.06 114 PRO A O 1
ATOM 848 N N . GLY A 1 115 ? -18.359 5.461 -4.055 1 94.38 115 GLY A N 1
ATOM 849 C CA . GLY A 1 115 ? -18.359 4.473 -2.986 1 94.38 115 GLY A CA 1
ATOM 850 C C . GLY A 1 115 ? -17.391 3.326 -3.244 1 94.38 115 GLY A C 1
ATOM 851 O O . GLY A 1 115 ? -17.094 2.547 -2.338 1 94.38 115 GLY A O 1
ATOM 852 N N . GLN A 1 116 ? -16.828 3.246 -4.453 1 95.81 116 GLN A N 1
ATOM 853 C CA . GLN A 1 116 ? -15.914 2.172 -4.836 1 95.81 116 GLN A CA 1
ATOM 854 C C . GLN A 1 116 ? -14.469 2.652 -4.824 1 95.81 116 GLN A C 1
ATOM 856 O O . GLN A 1 116 ? -13.547 1.867 -5.062 1 95.81 116 GLN A O 1
ATOM 861 N N . LEU A 1 117 ? -14.289 3.893 -4.617 1 97.06 117 LEU A N 1
ATOM 862 C CA . LEU A 1 117 ? -12.953 4.477 -4.668 1 97.06 117 LEU A CA 1
ATOM 863 C C . LEU A 1 117 ? -12.484 4.895 -3.275 1 97.06 117 LEU A C 1
ATOM 865 O O . LEU A 1 117 ? -13.258 5.477 -2.51 1 97.06 117 LEU A O 1
ATOM 869 N N . LEU A 1 118 ? -11.258 4.48 -2.941 1 97.62 118 LEU A N 1
ATOM 870 C CA . LEU A 1 118 ? -10.633 4.891 -1.688 1 97.62 118 LEU A CA 1
ATOM 871 C C . LEU A 1 118 ? -9.359 5.68 -1.948 1 97.62 118 LEU A C 1
ATOM 873 O O . LEU A 1 118 ? -8.523 5.27 -2.758 1 97.62 118 LEU A O 1
ATOM 877 N N . LEU A 1 119 ? -9.234 6.801 -1.286 1 96.88 119 LEU A N 1
ATOM 878 C CA . LEU A 1 119 ? -7.977 7.535 -1.231 1 96.88 119 LEU A CA 1
ATOM 879 C C . LEU A 1 119 ? -7.031 6.922 -0.204 1 96.88 119 LEU A C 1
ATOM 881 O O . LEU A 1 119 ? -7.34 6.891 0.989 1 96.88 119 LEU A O 1
ATOM 885 N N . GLU A 1 120 ? -5.953 6.426 -0.664 1 94.25 120 GLU A N 1
ATOM 886 C CA . GLU A 1 120 ? -4.918 6.059 0.298 1 94.25 120 GLU A CA 1
ATOM 887 C C . GLU A 1 120 ? -4.18 7.289 0.812 1 94.25 120 GLU A C 1
ATOM 889 O O . GLU A 1 120 ? -3.619 8.055 0.025 1 94.25 120 GLU A O 1
ATOM 894 N N . VAL A 1 121 ? -4.148 7.449 2.086 1 91.81 121 VAL A N 1
ATOM 895 C CA . VAL A 1 121 ? -3.449 8.555 2.736 1 91.81 121 VAL A CA 1
ATOM 896 C C . VAL A 1 121 ? -2.156 8.047 3.371 1 91.81 121 VAL A C 1
ATOM 898 O O . VAL A 1 121 ? -2.188 7.352 4.391 1 91.81 121 VAL A O 1
ATOM 901 N N . PRO A 1 122 ? -1.058 8.383 2.75 1 89.56 122 PRO A N 1
ATOM 902 C CA . PRO A 1 122 ? 0.203 7.965 3.371 1 89.56 122 PRO A CA 1
ATOM 903 C C . PRO A 1 122 ? 0.472 8.672 4.695 1 89.56 122 PRO A C 1
ATOM 905 O O . PRO A 1 122 ? 0.361 9.898 4.777 1 89.56 122 PRO A O 1
ATOM 908 N N . LEU A 1 123 ? 0.891 7.867 5.699 1 84.12 123 LEU A N 1
ATOM 909 C CA . LEU A 1 123 ? 1.169 8.43 7.016 1 84.12 123 LEU A CA 1
ATOM 910 C C . LEU A 1 123 ? 2.656 8.336 7.344 1 84.12 123 LEU A C 1
ATOM 912 O O . LEU A 1 123 ? 3.035 8.258 8.516 1 84.12 123 LEU A O 1
ATOM 916 N N . HIS A 1 124 ? 3.471 8.258 6.367 1 81.94 124 HIS A N 1
ATOM 917 C CA . HIS A 1 124 ? 4.922 8.312 6.512 1 81.94 124 HIS A CA 1
ATOM 918 C C . HIS A 1 124 ? 5.488 9.586 5.898 1 81.94 124 HIS A C 1
ATOM 920 O O . HIS A 1 124 ? 4.816 10.25 5.102 1 81.94 124 HIS A O 1
ATOM 926 N N . GLY A 1 125 ? 6.676 9.898 6.328 1 84.31 125 GLY A N 1
ATOM 927 C CA . GLY A 1 125 ? 7.371 11.016 5.715 1 84.31 125 GLY A CA 1
ATOM 928 C C . GLY A 1 125 ? 8.297 10.594 4.586 1 84.31 125 GLY A C 1
ATOM 929 O O . GLY A 1 125 ? 8.391 9.406 4.262 1 84.31 125 GLY A O 1
ATOM 930 N N . ARG A 1 126 ? 8.805 11.609 3.977 1 88.12 126 ARG A N 1
ATOM 931 C CA . ARG A 1 126 ? 9.844 11.43 2.969 1 88.12 126 ARG A CA 1
ATOM 932 C C . ARG A 1 126 ? 11.055 12.297 3.281 1 88.12 126 ARG A C 1
ATOM 934 O O . ARG A 1 126 ? 10.922 13.477 3.607 1 88.12 126 ARG A O 1
ATOM 941 N N . ALA A 1 127 ? 12.195 11.664 3.24 1 87.88 127 ALA A N 1
ATOM 942 C CA . ALA A 1 127 ? 13.453 12.336 3.539 1 87.88 127 ALA A CA 1
ATOM 943 C C . ALA A 1 127 ? 14.344 12.398 2.305 1 87.88 127 ALA A C 1
ATOM 945 O O . ALA A 1 127 ? 14.523 11.398 1.604 1 87.88 127 ALA A O 1
ATOM 946 N N . PHE A 1 128 ? 14.859 13.555 2.084 1 88.81 128 PHE A N 1
ATOM 947 C CA . PHE A 1 128 ? 15.773 13.789 0.969 1 88.81 128 PHE A CA 1
ATOM 948 C C . PHE A 1 128 ? 17.109 14.305 1.466 1 88.81 128 PHE A C 1
ATOM 950 O O . PHE A 1 128 ? 17.25 15.492 1.772 1 88.81 128 PHE A O 1
ATOM 957 N N . PRO A 1 129 ? 18.031 13.359 1.537 1 86.62 129 PRO A N 1
ATOM 958 C CA . PRO A 1 129 ? 19.359 13.844 1.931 1 86.62 129 PRO A CA 1
ATOM 959 C C . PRO A 1 129 ? 19.984 14.75 0.876 1 86.62 129 PRO A C 1
ATOM 961 O O . PRO A 1 129 ? 19.734 14.578 -0.32 1 86.62 129 PRO A O 1
ATOM 964 N N . TRP A 1 130 ? 20.578 15.695 1.416 1 79.38 130 TRP A N 1
ATOM 965 C CA . TRP A 1 130 ? 21.359 16.516 0.504 1 79.38 130 TRP A CA 1
ATOM 966 C C . TRP A 1 130 ? 22.797 16.672 1.004 1 79.38 130 TRP A C 1
ATOM 968 O O . TRP A 1 130 ? 23.109 16.297 2.137 1 79.38 130 TRP A O 1
ATOM 978 N N . GLY A 1 131 ? 23.641 16.906 0.101 1 72.31 131 GLY A N 1
ATOM 979 C CA . GLY A 1 131 ? 25.047 17.062 0.428 1 72.31 131 GLY A CA 1
ATOM 980 C C . GLY A 1 131 ? 25.938 16.047 -0.254 1 72.31 131 GLY A C 1
ATOM 981 O O . GLY A 1 131 ? 25.453 15.102 -0.874 1 72.31 131 GLY A O 1
ATOM 982 N N . GLU A 1 132 ? 27.125 16.297 -0.229 1 62.25 132 GLU A N 1
ATOM 983 C CA . GLU A 1 132 ? 28.156 15.602 -1.009 1 62.25 132 GLU A CA 1
ATOM 984 C C . GLU A 1 132 ? 28.266 14.141 -0.595 1 62.25 132 GLU A C 1
ATOM 986 O O . GLU A 1 132 ? 28.594 13.281 -1.417 1 62.25 132 GLU A O 1
ATOM 991 N N . ALA A 1 133 ? 28.016 13.859 0.553 1 57.47 133 ALA A N 1
ATOM 992 C CA . ALA A 1 133 ? 28.328 12.523 1.064 1 57.47 133 ALA A CA 1
ATOM 993 C C . ALA A 1 133 ? 27.188 11.547 0.774 1 57.47 133 ALA A C 1
ATOM 995 O O . ALA A 1 133 ? 27.312 10.344 1.035 1 57.47 133 ALA A O 1
ATOM 996 N N . GLN A 1 134 ? 26.203 12.023 0.126 1 61.31 134 GLN A N 1
ATOM 997 C CA . GLN A 1 134 ? 25.062 11.133 0.046 1 61.31 134 GLN A CA 1
ATOM 998 C C . GLN A 1 134 ? 25.078 10.32 -1.248 1 61.31 134 GLN A C 1
ATOM 1000 O O . GLN A 1 134 ? 25.344 10.867 -2.32 1 61.31 134 GLN A O 1
ATOM 1005 N N . GLU A 1 135 ? 25.016 9.07 -1.13 1 57.72 135 GLU A N 1
ATOM 1006 C CA . GLU A 1 135 ? 25.031 8.117 -2.236 1 57.72 135 GLU A CA 1
ATOM 1007 C C . GLU A 1 135 ? 23.828 8.305 -3.156 1 57.72 135 GLU A C 1
ATOM 1009 O O . GLU A 1 135 ? 23.938 8.133 -4.371 1 57.72 135 GLU A O 1
ATOM 1014 N N . SER A 1 136 ? 22.703 8.586 -2.551 1 61.03 136 SER A N 1
ATOM 1015 C CA . SER A 1 136 ? 21.5 8.789 -3.35 1 61.03 136 SER A CA 1
ATOM 1016 C C . SER A 1 136 ? 20.703 9.977 -2.846 1 61.03 136 SER A C 1
ATOM 1018 O O . SER A 1 136 ? 20.672 10.258 -1.645 1 61.03 136 SER A O 1
ATOM 1020 N N . THR A 1 137 ? 20.297 10.727 -3.844 1 65.19 137 THR A N 1
ATOM 1021 C CA . THR A 1 137 ? 19.453 11.875 -3.516 1 65.19 137 THR A CA 1
ATOM 1022 C C . THR A 1 137 ? 17.984 11.484 -3.533 1 65.19 137 THR A C 1
ATOM 1024 O O . THR A 1 137 ? 17.109 12.328 -3.299 1 65.19 137 THR A O 1
ATOM 1027 N N . GLU A 1 138 ? 17.797 10.164 -3.713 1 72.62 138 GLU A N 1
ATOM 1028 C CA . GLU A 1 138 ? 16.406 9.727 -3.795 1 72.62 138 GLU A CA 1
ATOM 1029 C C . GLU A 1 138 ? 15.719 9.797 -2.43 1 72.62 138 GLU A C 1
ATOM 1031 O O . GLU A 1 138 ? 16.359 9.562 -1.4 1 72.62 138 GLU A O 1
ATOM 1036 N N . GLY A 1 139 ? 14.531 10.195 -2.553 1 79.25 139 GLY A N 1
ATOM 1037 C CA . GLY A 1 139 ? 13.742 10.281 -1.331 1 79.25 139 GLY A CA 1
ATOM 1038 C C . GLY A 1 139 ? 13.539 8.938 -0.661 1 79.25 139 GLY A C 1
ATOM 1039 O O . GLY A 1 139 ? 13.32 7.93 -1.336 1 79.25 139 GLY A O 1
ATOM 1040 N N . LYS A 1 140 ? 13.672 8.93 0.643 1 76.88 140 LYS A N 1
ATOM 1041 C CA . LYS A 1 140 ? 13.469 7.723 1.434 1 76.88 140 LYS A CA 1
ATOM 1042 C C . LYS A 1 140 ? 12.258 7.867 2.357 1 76.88 140 LYS A C 1
ATOM 1044 O O . LYS A 1 140 ? 12.008 8.953 2.889 1 76.88 140 LYS A O 1
ATOM 1049 N N . VAL A 1 141 ? 11.617 6.742 2.477 1 78.94 141 VAL A N 1
ATOM 1050 C CA . VAL A 1 141 ? 10.508 6.719 3.422 1 78.94 141 VAL A CA 1
ATOM 1051 C C . VAL A 1 141 ? 11.047 6.805 4.848 1 78.94 141 VAL A C 1
ATOM 1053 O O . VAL A 1 141 ? 12.031 6.152 5.191 1 78.94 141 VAL A O 1
ATOM 1056 N N . ILE A 1 142 ? 10.5 7.668 5.582 1 78.19 142 ILE A N 1
ATOM 1057 C CA . ILE A 1 142 ? 10.789 7.734 7.012 1 78.19 142 ILE A CA 1
ATOM 1058 C C . ILE A 1 142 ? 9.508 7.52 7.812 1 78.19 142 ILE A C 1
ATOM 1060 O O . ILE A 1 142 ? 8.5 8.195 7.582 1 78.19 142 ILE A O 1
ATOM 1064 N N . LEU A 1 143 ? 9.547 6.551 8.648 1 72.44 143 LEU A N 1
ATOM 1065 C CA . LEU A 1 143 ? 8.367 6.227 9.445 1 72.44 143 LEU A CA 1
ATOM 1066 C C . LEU A 1 143 ? 8.086 7.324 10.461 1 72.44 143 LEU A C 1
ATOM 1068 O O . LEU A 1 143 ? 9 8.039 10.891 1 72.44 143 LEU A O 1
ATOM 1072 N N . THR A 1 144 ? 6.926 7.379 10.789 1 72.19 144 THR A N 1
ATOM 1073 C CA . THR A 1 144 ? 6.445 8.469 11.641 1 72.19 144 THR A CA 1
ATOM 1074 C C . THR A 1 144 ? 7.191 8.484 12.969 1 72.19 144 THR A C 1
ATOM 1076 O O . THR A 1 144 ? 7.516 9.555 13.492 1 72.19 144 THR A O 1
ATOM 1079 N N . ALA A 1 145 ? 7.457 7.355 13.516 1 68.94 145 ALA A N 1
ATOM 1080 C CA . ALA A 1 145 ? 8.18 7.289 14.781 1 68.94 145 ALA A CA 1
ATOM 1081 C C . ALA A 1 145 ? 9.578 7.879 14.648 1 68.94 145 ALA A C 1
ATOM 1083 O O . ALA A 1 145 ? 10.039 8.609 15.523 1 68.94 145 ALA A O 1
ATOM 1084 N N . ASP A 1 146 ? 10.281 7.594 13.594 1 73.25 146 ASP A N 1
ATOM 1085 C CA . ASP A 1 146 ? 11.617 8.117 13.344 1 73.25 146 ASP A CA 1
ATOM 1086 C C . ASP A 1 146 ? 11.586 9.617 13.078 1 73.25 146 ASP A C 1
ATOM 1088 O O . ASP A 1 146 ? 12.461 10.359 13.523 1 73.25 146 ASP A O 1
ATOM 1092 N N . LEU A 1 147 ? 10.609 9.945 12.414 1 76.44 14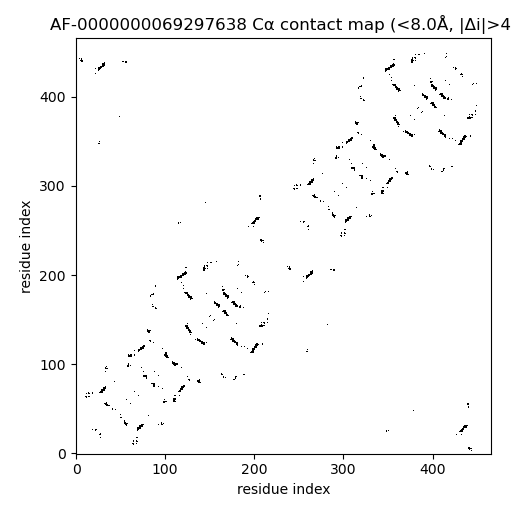7 LEU A N 1
ATOM 1093 C CA . LEU A 1 147 ? 10.422 11.359 12.141 1 76.44 147 LEU A CA 1
ATOM 1094 C C . LEU A 1 147 ? 10.234 12.148 13.43 1 76.44 147 LEU A C 1
ATOM 1096 O O . LEU A 1 147 ? 10.836 13.203 13.617 1 76.44 147 LEU A O 1
ATOM 1100 N N . ALA A 1 148 ? 9.383 11.586 14.258 1 74.56 148 ALA A N 1
ATOM 1101 C CA . ALA A 1 148 ? 9.133 12.234 15.539 1 74.56 148 ALA A CA 1
ATOM 1102 C C . ALA A 1 148 ? 10.422 12.383 16.344 1 74.56 148 ALA A C 1
ATOM 1104 O O . ALA A 1 148 ? 10.664 13.43 16.953 1 74.56 148 ALA A O 1
ATOM 1105 N N . ARG A 1 149 ? 11.195 11.43 16.344 1 75.56 149 ARG A N 1
ATOM 1106 C CA . ARG A 1 149 ? 12.453 11.445 17.078 1 75.56 149 ARG A CA 1
ATOM 1107 C C . ARG A 1 149 ? 13.391 12.523 16.547 1 75.56 149 ARG A C 1
ATOM 1109 O O . ARG A 1 149 ? 13.969 13.297 17.312 1 75.56 149 ARG A O 1
ATOM 1116 N N . VAL A 1 150 ? 13.516 12.531 15.305 1 77.5 150 VAL A N 1
ATOM 1117 C CA . VAL A 1 150 ? 14.453 13.469 14.695 1 77.5 150 VAL A CA 1
ATOM 1118 C C . VAL A 1 150 ? 13.953 14.898 14.883 1 77.5 150 VAL A C 1
ATOM 1120 O O . VAL A 1 150 ? 14.742 15.805 15.148 1 77.5 150 VAL A O 1
ATOM 1123 N N . LEU A 1 151 ? 12.688 15.062 14.766 1 80.19 151 LEU A N 1
ATOM 1124 C CA . LEU A 1 151 ? 12.117 16.406 14.906 1 80.19 151 LEU A CA 1
ATOM 1125 C C . LEU A 1 151 ? 12.219 16.891 16.344 1 80.19 151 LEU A C 1
ATOM 1127 O O . LEU A 1 151 ? 12.453 18.078 16.594 1 80.19 151 LEU A O 1
ATOM 1131 N N . ALA A 1 152 ? 12.039 15.969 17.234 1 76.88 152 ALA A N 1
ATOM 1132 C CA . ALA A 1 152 ? 12.148 16.328 18.641 1 76.88 152 ALA A CA 1
ATOM 1133 C C . ALA A 1 152 ? 13.57 16.75 19 1 76.88 152 ALA A C 1
ATOM 1135 O O . ALA A 1 152 ? 13.781 17.609 19.844 1 76.88 152 ALA A O 1
ATOM 1136 N N . LYS A 1 153 ? 14.484 16.172 18.375 1 80.62 153 LYS A N 1
ATOM 1137 C CA . LYS A 1 153 ? 15.891 16.438 18.656 1 80.62 153 LYS A CA 1
ATOM 1138 C C . LYS A 1 153 ? 16.344 17.75 18.016 1 80.62 153 LYS A C 1
ATOM 1140 O O . LYS A 1 153 ? 17.062 18.531 18.641 1 80.62 153 LYS A O 1
ATOM 1145 N N . GLN A 1 154 ? 15.906 18.031 16.859 1 82.44 154 GLN A N 1
ATOM 1146 C CA . GLN A 1 154 ? 16.453 19.156 16.109 1 82.44 154 GLN A CA 1
ATOM 1147 C C . GLN A 1 154 ? 15.539 20.375 16.172 1 82.44 154 GLN A C 1
ATOM 1149 O O . GLN A 1 154 ? 15.969 21.5 15.906 1 82.44 154 GLN A O 1
ATOM 1154 N N . LEU A 1 155 ? 14.281 20.094 16.375 1 81.12 155 LEU A N 1
ATOM 1155 C CA . LEU A 1 155 ? 13.258 21.125 16.5 1 81.12 155 LEU A CA 1
ATOM 1156 C C . LEU A 1 155 ? 13.352 22.141 15.352 1 81.12 155 LEU A C 1
ATOM 1158 O O . LEU A 1 155 ? 13.414 23.344 15.586 1 81.12 155 LEU A O 1
ATOM 1162 N N . PRO A 1 156 ? 13.336 21.672 14.195 1 86.75 156 PRO A N 1
ATOM 1163 C CA . PRO A 1 156 ? 13.383 22.609 13.062 1 86.75 156 PRO A CA 1
ATOM 1164 C C . PRO A 1 156 ? 12.086 23.391 12.883 1 86.75 156 PRO A C 1
ATOM 1166 O O . PRO A 1 156 ? 11.023 22.938 13.32 1 86.75 156 PRO A O 1
ATOM 1169 N N . PRO A 1 157 ? 12.297 24.625 12.266 1 89.38 157 PRO A N 1
ATOM 1170 C CA . PRO A 1 157 ? 11.047 25.281 11.875 1 89.38 157 PRO A CA 1
ATOM 1171 C C . PRO A 1 157 ? 10.242 24.453 10.875 1 89.38 157 PRO A C 1
ATOM 1173 O O . PRO A 1 157 ? 10.805 23.906 9.922 1 89.38 157 PRO A O 1
ATOM 1176 N N . MET A 1 158 ? 8.953 24.375 11.141 1 89.88 158 MET A N 1
ATOM 1177 C CA . MET A 1 158 ? 8.047 23.688 10.227 1 89.88 158 MET A CA 1
ATOM 1178 C C . MET A 1 158 ? 7.473 24.656 9.195 1 89.88 158 MET A C 1
ATOM 1180 O O . MET A 1 158 ? 7.055 25.766 9.539 1 89.88 158 MET A O 1
ATOM 1184 N N . ILE A 1 159 ? 7.43 24.234 7.98 1 93.88 159 ILE A N 1
ATOM 1185 C CA . ILE A 1 159 ? 6.906 25.047 6.883 1 93.88 159 ILE A CA 1
ATOM 1186 C C . ILE A 1 159 ? 5.617 24.422 6.355 1 93.88 159 ILE A C 1
ATOM 1188 O O . ILE A 1 159 ? 5.586 23.234 6.027 1 93.88 159 ILE A O 1
ATOM 1192 N N . TRP A 1 160 ? 4.57 25.203 6.305 1 94.06 160 TRP A N 1
ATOM 1193 C CA . TRP A 1 160 ? 3.309 24.75 5.727 1 94.06 160 TRP A CA 1
ATOM 1194 C C . TRP A 1 160 ? 3.186 25.203 4.273 1 94.06 160 TRP A C 1
ATOM 1196 O O . TRP A 1 160 ? 3.277 26.391 3.975 1 94.06 160 TRP A O 1
ATOM 1206 N N . ASP A 1 161 ? 3.072 24.281 3.41 1 95.94 161 ASP A N 1
ATOM 1207 C CA . ASP A 1 161 ? 2.727 24.547 2.016 1 95.94 161 ASP A CA 1
ATOM 1208 C C . ASP A 1 161 ? 1.214 24.5 1.807 1 95.94 161 ASP A C 1
ATOM 1210 O O . ASP A 1 161 ? 0.624 23.422 1.734 1 95.94 161 ASP A O 1
ATOM 1214 N N . ALA A 1 162 ? 0.614 25.625 1.613 1 95.69 162 ALA A N 1
ATOM 1215 C CA . ALA A 1 162 ? -0.843 25.703 1.561 1 95.69 162 ALA A CA 1
ATOM 1216 C C . ALA A 1 162 ? -1.385 25.078 0.282 1 95.69 162 ALA A C 1
ATOM 1218 O O . ALA A 1 162 ? -2.512 24.578 0.259 1 95.69 162 ALA A O 1
ATOM 1219 N N . GLU A 1 163 ? -0.638 25.141 -0.725 1 95.88 163 GLU A N 1
ATOM 1220 C CA . GLU A 1 163 ? -1.079 24.531 -1.974 1 95.88 163 GLU A CA 1
ATOM 1221 C C . GLU A 1 163 ? -1.04 23 -1.886 1 95.88 163 GLU A C 1
ATOM 1223 O O . GLU A 1 163 ? -2.025 22.328 -2.199 1 95.88 163 GLU A O 1
ATOM 1228 N N . ALA A 1 164 ? 0.055 22.484 -1.379 1 95.81 164 ALA A N 1
ATOM 1229 C CA . ALA A 1 164 ? 0.198 21.031 -1.245 1 95.81 164 ALA A CA 1
ATOM 1230 C C . ALA A 1 164 ? -0.547 20.516 -0.016 1 95.81 164 ALA A C 1
ATOM 1232 O O . ALA A 1 164 ? -0.84 19.328 0.086 1 95.81 164 ALA A O 1
ATOM 1233 N N . ALA A 1 165 ? -0.802 21.438 0.888 1 96.12 165 ALA A N 1
ATOM 1234 C CA . ALA A 1 165 ? -1.37 21.109 2.193 1 96.12 165 ALA A CA 1
ATOM 1235 C C . ALA A 1 165 ? -0.501 20.094 2.932 1 96.12 165 ALA A C 1
ATOM 1237 O O . ALA A 1 165 ? -0.995 19.062 3.387 1 96.12 165 ALA A O 1
ATOM 1238 N N . GLU A 1 166 ? 0.767 20.406 3.039 1 93.69 166 GLU A N 1
ATOM 1239 C CA . GLU A 1 166 ? 1.751 19.547 3.686 1 93.69 166 GLU A CA 1
ATOM 1240 C C . GLU A 1 166 ? 2.791 20.359 4.445 1 93.69 166 GLU A C 1
ATOM 1242 O O . GLU A 1 166 ? 3.066 21.516 4.086 1 93.69 166 GLU A O 1
ATOM 1247 N N . HIS A 1 167 ? 3.34 19.703 5.453 1 92.12 167 HIS A N 1
ATOM 1248 C CA . HIS A 1 167 ? 4.457 20.297 6.18 1 92.12 167 HIS A CA 1
ATOM 1249 C C . HIS A 1 167 ? 5.789 19.75 5.68 1 92.12 167 HIS A C 1
ATOM 1251 O O . HIS A 1 167 ? 5.867 18.594 5.234 1 92.12 167 HIS A O 1
ATOM 1257 N N . SER A 1 168 ? 6.734 20.578 5.789 1 93.56 168 SER A N 1
ATOM 1258 C CA . SER A 1 168 ? 8.117 20.172 5.547 1 93.56 168 SER A CA 1
ATOM 1259 C C . SER A 1 168 ? 9.07 20.875 6.516 1 93.56 168 SER A C 1
ATOM 1261 O O . SER A 1 168 ? 8.664 21.781 7.246 1 93.56 168 SER A O 1
ATOM 1263 N N . ALA A 1 169 ? 10.289 20.297 6.551 1 92.88 169 ALA A N 1
ATOM 1264 C CA . ALA A 1 169 ? 11.352 20.906 7.355 1 92.88 169 ALA A CA 1
ATOM 1265 C C . ALA A 1 169 ? 12.719 20.609 6.762 1 92.88 169 ALA A C 1
ATOM 1267 O O . ALA A 1 169 ? 12.906 19.594 6.086 1 92.88 169 ALA A O 1
ATOM 1268 N N . ASN A 1 170 ? 13.555 21.516 7.023 1 92.94 170 ASN A N 1
ATOM 1269 C CA . ASN A 1 170 ? 14.969 21.281 6.734 1 92.94 170 ASN A CA 1
ATOM 1270 C C . ASN A 1 170 ? 15.75 20.938 8 1 92.94 170 ASN A C 1
ATOM 1272 O O . ASN A 1 170 ? 15.844 21.75 8.922 1 92.94 170 ASN A O 1
ATOM 1276 N N . LEU A 1 171 ? 16.266 19.719 7.957 1 89.75 171 LEU A N 1
ATOM 1277 C CA . LEU A 1 171 ? 17.125 19.297 9.047 1 89.75 171 LEU A CA 1
ATOM 1278 C C . LEU A 1 171 ? 18.578 19.672 8.758 1 89.75 171 LEU A C 1
ATOM 1280 O O . LEU A 1 171 ? 19.312 18.891 8.141 1 89.75 171 LEU A O 1
ATOM 1284 N N . THR A 1 172 ? 18.984 20.703 9.281 1 88.06 172 THR A N 1
ATOM 1285 C CA . THR A 1 172 ? 20.25 21.312 8.891 1 88.06 172 THR A CA 1
ATOM 1286 C C . THR A 1 172 ? 21.422 20.5 9.422 1 88.06 172 THR A C 1
ATOM 1288 O O . THR A 1 172 ? 22.469 20.375 8.766 1 88.06 172 THR A O 1
ATOM 1291 N N . GLU A 1 173 ? 21.281 19.938 10.586 1 84.62 173 GLU A N 1
ATOM 1292 C CA . GLU A 1 173 ? 22.375 19.156 11.172 1 84.62 173 GLU A CA 1
ATOM 1293 C C . GLU A 1 173 ? 22.641 17.891 10.375 1 84.62 173 GLU A C 1
ATOM 1295 O O . GLU A 1 173 ? 23.797 17.516 10.148 1 84.62 173 GLU A O 1
ATOM 1300 N N . SER A 1 174 ? 21.594 17.328 9.898 1 82.94 174 SER A N 1
ATOM 1301 C CA . SER A 1 174 ? 21.719 16.078 9.18 1 82.94 174 SER A CA 1
ATOM 1302 C C . SER A 1 174 ? 21.688 16.297 7.668 1 82.94 174 SER A C 1
ATOM 1304 O O . SER A 1 174 ? 21.906 15.359 6.895 1 82.94 174 SER A O 1
ATOM 1306 N N . LYS A 1 175 ? 21.438 17.484 7.27 1 87.19 175 LYS A N 1
ATOM 1307 C CA . LYS A 1 175 ? 21.359 17.844 5.855 1 87.19 175 LYS A CA 1
ATOM 1308 C C . LYS A 1 175 ? 20.297 17 5.141 1 87.19 175 LYS A C 1
ATOM 1310 O O . LYS A 1 175 ? 20.594 16.359 4.133 1 87.19 175 LYS A O 1
ATOM 1315 N N . VAL A 1 176 ? 19.125 17.125 5.688 1 89.38 176 VAL A N 1
ATOM 1316 C CA . VAL A 1 176 ? 18 16.359 5.16 1 89.38 176 VAL A CA 1
ATOM 1317 C C . VAL A 1 176 ? 16.766 17.266 5.055 1 89.38 176 VAL A C 1
ATOM 1319 O O . VAL A 1 176 ? 16.438 17.984 5.996 1 89.38 176 VAL A O 1
ATOM 1322 N N . PHE A 1 177 ? 16.203 17.281 3.904 1 91.75 177 PHE A N 1
ATOM 1323 C CA . PHE A 1 177 ? 14.859 17.812 3.74 1 91.75 177 PHE A CA 1
ATOM 1324 C C . PHE A 1 177 ? 13.812 16.75 4.039 1 91.75 177 PHE A C 1
ATOM 1326 O O . PHE A 1 177 ? 13.938 15.609 3.578 1 91.75 177 PHE A O 1
ATOM 1333 N N . VAL A 1 178 ? 12.789 17.141 4.836 1 91.75 178 VAL A N 1
ATOM 1334 C CA . VAL A 1 178 ? 11.758 16.156 5.133 1 91.75 178 VAL A CA 1
ATOM 1335 C C . VAL A 1 178 ? 10.383 16.734 4.84 1 91.75 178 VAL A C 1
ATOM 1337 O O . VAL A 1 178 ? 10.125 17.922 5.121 1 91.75 178 VAL A O 1
ATOM 1340 N N . SER A 1 179 ? 9.617 15.945 4.152 1 91.81 179 SER A N 1
ATOM 1341 C CA . SER A 1 179 ? 8.172 16.141 4.109 1 91.81 179 SER A CA 1
ATOM 1342 C C . SER A 1 179 ? 7.457 15.195 5.07 1 91.81 179 SER A C 1
ATOM 1344 O O . SER A 1 179 ? 7.844 14.031 5.215 1 91.81 179 SER A O 1
ATOM 1346 N N . LEU A 1 180 ? 6.379 15.719 5.703 1 87.31 180 LEU A N 1
ATOM 1347 C CA . LEU A 1 180 ? 5.812 14.867 6.742 1 87.31 180 LEU A CA 1
ATOM 1348 C C . LEU A 1 180 ? 4.297 15.023 6.809 1 87.31 180 LEU A C 1
ATOM 1350 O O . LEU A 1 180 ? 3.771 16.109 6.57 1 87.31 180 LEU A O 1
ATOM 1354 N N . PRO A 1 181 ? 3.701 13.922 7.234 1 85 181 PRO A N 1
ATOM 1355 C CA . PRO A 1 181 ? 2.25 13.953 7.434 1 85 181 PRO A CA 1
ATOM 1356 C C . PRO A 1 181 ? 1.854 14.5 8.805 1 85 181 PRO A C 1
ATOM 1358 O O . PRO A 1 181 ? 2.109 13.859 9.828 1 85 181 PRO A O 1
ATOM 1361 N N . SER A 1 182 ? 1.281 15.688 8.828 1 82.19 182 SER A N 1
ATOM 1362 C CA . SER A 1 182 ? 0.759 16.266 10.062 1 82.19 182 SER A CA 1
ATOM 1363 C C . SER A 1 182 ? -0.75 16.078 10.164 1 82.19 182 SER A C 1
ATOM 1365 O O . SER A 1 182 ? -1.372 15.508 9.266 1 82.19 182 SER A O 1
ATOM 1367 N N . LEU A 1 183 ? -1.303 16.5 11.328 1 82.06 183 LEU A N 1
ATOM 1368 C CA . LEU A 1 183 ? -2.752 16.438 11.477 1 82.06 183 LEU A CA 1
ATOM 1369 C C . LEU A 1 183 ? -3.449 17.281 10.414 1 82.06 183 LEU A C 1
ATOM 1371 O O . LEU A 1 183 ? -4.484 16.875 9.875 1 82.06 183 LEU A O 1
ATOM 1375 N N . ALA A 1 184 ? -2.854 18.453 10.156 1 86.88 184 ALA A N 1
ATOM 1376 C CA . ALA A 1 184 ? -3.418 19.312 9.125 1 86.88 184 ALA A CA 1
ATOM 1377 C C . ALA A 1 184 ? -3.383 18.625 7.758 1 86.88 184 ALA A C 1
ATOM 1379 O O . ALA A 1 184 ? -4.309 18.766 6.957 1 86.88 184 ALA A O 1
ATOM 1380 N N . TYR A 1 185 ? -2.33 17.938 7.512 1 90.12 185 TYR A N 1
ATOM 1381 C CA . TYR A 1 185 ? -2.184 17.125 6.309 1 90.12 185 TYR A CA 1
ATOM 1382 C C . TYR A 1 185 ? -3.305 16.109 6.199 1 90.12 185 TYR A C 1
ATOM 1384 O O . TYR A 1 185 ? -3.957 16 5.16 1 90.12 185 TYR A O 1
ATOM 1392 N N . VAL A 1 186 ? -3.529 15.367 7.223 1 87.12 186 VAL A N 1
ATOM 1393 C CA . VAL A 1 186 ? -4.551 14.32 7.242 1 87.12 186 VAL A CA 1
ATOM 1394 C C . VAL A 1 186 ? -5.934 14.953 7.07 1 87.12 186 VAL A C 1
ATOM 1396 O O . VAL A 1 186 ? -6.746 14.477 6.277 1 87.12 186 VAL A O 1
ATOM 1399 N N . GLU A 1 187 ? -6.148 16.031 7.758 1 89 187 GLU A N 1
ATOM 1400 C CA . GLU A 1 187 ? -7.438 16.719 7.699 1 89 187 GLU A CA 1
ATOM 1401 C C . GLU A 1 187 ? -7.75 17.188 6.285 1 89 187 GLU A C 1
ATOM 1403 O O . GLU A 1 187 ? -8.883 17.047 5.812 1 89 187 GLU A O 1
ATOM 1408 N N . ALA A 1 188 ? -6.809 17.734 5.652 1 93.62 188 ALA A N 1
ATOM 1409 C CA . ALA A 1 188 ? -7.004 18.219 4.289 1 93.62 188 ALA A CA 1
ATOM 1410 C C . ALA A 1 188 ? -7.395 17.078 3.352 1 93.62 188 ALA A C 1
ATOM 1412 O O . ALA A 1 188 ? -8.25 17.25 2.48 1 93.62 188 ALA A O 1
ATOM 1413 N N . ARG A 1 189 ? -6.816 15.969 3.527 1 94.12 189 ARG A N 1
ATOM 1414 C CA . ARG A 1 189 ? -7.117 14.82 2.676 1 94.12 189 ARG A CA 1
ATOM 1415 C C . ARG A 1 189 ? -8.492 14.25 2.996 1 94.12 189 ARG A C 1
ATOM 1417 O O . ARG A 1 189 ? -9.211 13.812 2.096 1 94.12 189 ARG A O 1
ATOM 1424 N N . LEU A 1 190 ? -8.828 14.25 4.258 1 93.12 190 LEU A N 1
ATOM 1425 C CA . LEU A 1 190 ? -10.156 13.789 4.637 1 93.12 190 LEU A CA 1
ATOM 1426 C C . LEU A 1 190 ? -11.234 14.695 4.055 1 93.12 190 LEU A C 1
ATOM 1428 O O . LEU A 1 190 ? -12.281 14.219 3.602 1 93.12 190 LEU A O 1
ATOM 1432 N N . ARG A 1 191 ? -10.969 15.961 4.105 1 94.88 191 ARG A N 1
ATOM 1433 C CA . ARG A 1 191 ? -11.914 16.906 3.521 1 94.88 191 ARG A CA 1
ATOM 1434 C C . ARG A 1 191 ? -12.07 16.672 2.021 1 94.88 191 ARG A C 1
ATOM 1436 O O . ARG A 1 191 ? -13.188 16.703 1.496 1 94.88 191 ARG A O 1
ATOM 1443 N N . LEU A 1 192 ? -10.984 16.484 1.38 1 96.69 192 LEU A N 1
ATOM 1444 C CA . LEU A 1 192 ? -11.031 16.203 -0.049 1 96.69 192 LEU A CA 1
ATOM 1445 C C . LEU A 1 192 ? -11.836 14.93 -0.321 1 96.69 192 LEU A C 1
ATOM 1447 O O . LEU A 1 192 ? -12.711 14.914 -1.194 1 96.69 192 LEU A O 1
ATOM 1451 N N . ALA A 1 193 ? -11.516 13.867 0.405 1 96.69 193 ALA A N 1
ATOM 1452 C CA . ALA A 1 193 ? -12.25 12.617 0.241 1 96.69 193 ALA A CA 1
ATOM 1453 C C . ALA A 1 193 ? -13.742 12.828 0.445 1 96.69 193 ALA A C 1
ATOM 1455 O O . ALA A 1 193 ? -14.562 12.312 -0.324 1 96.69 193 ALA A O 1
ATOM 1456 N N . GLY A 1 194 ? -14.109 13.57 1.469 1 95.31 194 GLY A N 1
ATOM 1457 C CA . GLY A 1 194 ? -15.5 13.875 1.736 1 95.31 194 GLY A CA 1
ATOM 1458 C C . GLY A 1 194 ? -16.172 14.633 0.605 1 95.31 194 GLY A C 1
ATOM 1459 O O . GLY A 1 194 ? -17.312 14.336 0.237 1 95.31 194 GLY A O 1
ATOM 1460 N N . SER A 1 195 ? -15.5 15.578 0.069 1 96.56 195 SER A N 1
ATOM 1461 C CA . SER A 1 195 ? -16.062 16.406 -0.988 1 96.56 195 SER A CA 1
ATOM 1462 C C . SER A 1 195 ? -16.344 15.594 -2.246 1 96.56 195 SER A C 1
ATOM 1464 O O . SER A 1 195 ? -17.234 15.922 -3.023 1 96.56 195 SER A O 1
ATOM 1466 N N . LEU A 1 196 ? -15.633 14.5 -2.438 1 96.25 196 LEU A N 1
ATOM 1467 C CA . LEU A 1 196 ? -15.781 13.672 -3.627 1 96.25 196 LEU A CA 1
ATOM 1468 C C . LEU A 1 196 ? -16.625 12.445 -3.324 1 96.25 196 LEU A C 1
ATOM 1470 O O . LEU A 1 196 ? -16.953 11.672 -4.23 1 96.25 196 LEU A O 1
ATOM 1474 N N . GLY A 1 197 ? -16.875 12.211 -2.012 1 96.12 197 GLY A N 1
ATOM 1475 C CA . GLY A 1 197 ? -17.672 11.07 -1.601 1 96.12 197 GLY A CA 1
ATOM 1476 C C . GLY A 1 197 ? -16.922 9.758 -1.64 1 96.12 197 GLY A C 1
ATOM 1477 O O . GLY A 1 197 ? -17.531 8.688 -1.708 1 96.12 197 GLY A O 1
ATOM 1478 N N . VAL A 1 198 ? -15.562 9.805 -1.624 1 97.25 198 VAL A N 1
ATOM 1479 C CA . VAL A 1 198 ? -14.766 8.586 -1.716 1 97.25 198 VAL A CA 1
ATOM 1480 C C . VAL A 1 198 ? -14.328 8.148 -0.32 1 97.25 198 VAL A C 1
ATOM 1482 O O . VAL A 1 198 ? -14.297 8.953 0.61 1 97.25 198 VAL A O 1
ATOM 1485 N N . GLY A 1 199 ? -14.039 6.859 -0.138 1 97.06 199 GLY A N 1
ATOM 1486 C CA . GLY A 1 199 ? -13.516 6.344 1.119 1 97.06 199 GLY A CA 1
ATOM 1487 C C . GLY A 1 199 ? -12.055 6.68 1.346 1 97.06 199 GLY A C 1
ATOM 1488 O O . GLY A 1 199 ? -11.438 7.363 0.529 1 97.06 199 GLY A O 1
ATOM 1489 N N . VAL A 1 200 ? -11.57 6.23 2.482 1 95.69 200 VAL A N 1
ATOM 1490 C CA . VAL A 1 200 ? -10.203 6.543 2.889 1 95.69 200 VAL A CA 1
ATOM 1491 C C . VAL A 1 200 ? -9.492 5.266 3.336 1 95.69 200 VAL A C 1
ATOM 1493 O O . VAL A 1 200 ? -10.07 4.441 4.043 1 95.69 200 VAL A O 1
ATOM 1496 N N . ALA A 1 201 ? -8.336 5.094 2.85 1 94.06 201 ALA A N 1
ATOM 1497 C CA . ALA A 1 201 ? -7.41 4.074 3.336 1 94.06 201 ALA A CA 1
ATOM 1498 C C . ALA A 1 201 ? -6.172 4.715 3.957 1 94.06 201 ALA A C 1
ATOM 1500 O O . ALA A 1 201 ? -5.383 5.355 3.262 1 94.06 201 ALA A O 1
ATOM 1501 N N . LEU A 1 202 ? -5.941 4.535 5.242 1 89.75 202 LEU A N 1
ATOM 1502 C CA . LEU A 1 202 ? -4.77 5.074 5.918 1 89.75 202 LEU A CA 1
ATOM 1503 C C . LEU A 1 202 ? -3.584 4.121 5.801 1 89.75 202 LEU A C 1
ATOM 1505 O O . LEU A 1 202 ? -3.717 2.926 6.07 1 89.75 202 LEU A O 1
ATOM 1509 N N . ARG A 1 203 ? -2.434 4.617 5.324 1 84.12 203 ARG A N 1
ATOM 1510 C CA . ARG A 1 203 ? -1.256 3.777 5.129 1 84.12 203 ARG A CA 1
ATOM 1511 C C . ARG A 1 203 ? 0.005 4.477 5.625 1 84.12 203 ARG A C 1
ATOM 1513 O O . ARG A 1 203 ? 0.32 5.586 5.188 1 84.12 203 ARG A O 1
ATOM 1520 N N . GLU A 1 204 ? 0.972 4.059 6.488 1 69.19 204 GLU A N 1
ATOM 1521 C CA . GLU A 1 204 ? 0.923 2.832 7.281 1 69.19 204 GLU A CA 1
ATOM 1522 C C . GLU A 1 204 ? 0.876 3.143 8.773 1 69.19 204 GLU A C 1
ATOM 1524 O O . GLU A 1 204 ? 1.634 3.984 9.266 1 69.19 204 GLU A O 1
ATOM 1529 N N . LEU A 1 205 ? -0.242 2.781 9.25 1 59.03 205 LEU A N 1
ATOM 1530 C CA . LEU A 1 205 ? -0.266 2.994 10.695 1 59.03 205 LEU A CA 1
ATOM 1531 C C . LEU A 1 205 ? 0.686 2.035 11.398 1 59.03 205 LEU A C 1
ATOM 1533 O O . LEU A 1 205 ? 0.48 0.82 11.375 1 59.03 205 LEU A O 1
ATOM 1537 N N . GLY A 1 206 ? 2.02 2.375 11.086 1 50.31 206 GLY A N 1
ATOM 1538 C CA . GLY A 1 206 ? 2.971 1.65 11.914 1 50.31 206 GLY A CA 1
ATOM 1539 C C . GLY A 1 206 ? 3.295 2.365 13.211 1 50.31 206 GLY A C 1
ATOM 1540 O O . GLY A 1 206 ? 2.602 3.309 13.594 1 50.31 206 GLY A O 1
ATOM 1541 N N . ALA A 1 207 ? 4.332 1.95 13.695 1 45.56 207 ALA A N 1
ATOM 1542 C CA . ALA A 1 207 ? 4.848 2.451 14.961 1 45.56 207 ALA A CA 1
ATOM 1543 C C . ALA A 1 207 ? 5.211 3.932 14.859 1 45.56 207 ALA A C 1
ATOM 1545 O O . ALA A 1 207 ? 5.789 4.367 13.867 1 45.56 207 ALA A O 1
ATOM 1546 N N . GLY A 1 208 ? 4.496 4.891 15.539 1 45.47 208 GLY A N 1
ATOM 1547 C CA . GLY A 1 208 ? 4.938 6.254 15.781 1 45.47 208 GLY A CA 1
ATOM 1548 C C . GLY A 1 208 ? 3.975 7.301 15.25 1 45.47 208 GLY A C 1
ATOM 1549 O O . GLY A 1 208 ? 4.285 8.492 15.242 1 45.47 208 GLY A O 1
ATOM 1550 N N . PHE A 1 209 ? 3.072 6.934 14.406 1 49.22 209 PHE A N 1
ATOM 1551 C CA . PHE A 1 209 ? 2.176 7.949 13.875 1 49.22 209 PHE A CA 1
ATOM 1552 C C . PHE A 1 209 ? 1.808 8.969 14.945 1 49.22 209 PHE A C 1
ATOM 1554 O O . PHE A 1 209 ? 1.699 10.164 14.672 1 49.22 209 PHE A O 1
ATOM 1561 N N . ASP A 1 210 ? 1.665 8.578 16.062 1 48.06 210 ASP A N 1
ATOM 1562 C CA . ASP A 1 210 ? 1.24 9.477 17.125 1 48.06 210 ASP A CA 1
ATOM 1563 C C . ASP A 1 210 ? 2.258 10.594 17.344 1 48.06 210 ASP A C 1
ATOM 1565 O O . ASP A 1 210 ? 1.891 11.711 17.703 1 48.06 210 ASP A O 1
ATOM 1569 N N . SER A 1 211 ? 3.426 10.242 17.188 1 47.88 211 SER A N 1
ATOM 1570 C CA . SER A 1 211 ? 4.445 11.203 17.578 1 47.88 211 SER A CA 1
ATOM 1571 C C . SER A 1 211 ? 4.477 12.398 16.641 1 47.88 211 SER A C 1
ATOM 1573 O O . SER A 1 211 ? 4.762 13.523 17.062 1 47.88 211 SER A O 1
ATOM 1575 N N . VAL A 1 212 ? 4.215 12.164 15.469 1 51.41 212 VAL A N 1
ATOM 1576 C CA . VAL A 1 212 ? 4.375 13.289 14.555 1 51.41 212 VAL A CA 1
ATOM 1577 C C . VAL A 1 212 ? 3.273 14.32 14.805 1 51.41 212 VAL A C 1
ATOM 1579 O O . VAL A 1 212 ? 3.514 15.523 14.719 1 51.41 212 VAL A O 1
ATOM 1582 N N . PHE A 1 213 ? 2.141 13.836 15.234 1 54.31 213 PHE A N 1
ATOM 1583 C CA . PHE A 1 213 ? 1.017 14.75 15.375 1 54.31 213 PHE A CA 1
ATOM 1584 C C . PHE A 1 213 ? 1.189 15.633 16.609 1 54.31 213 PHE A C 1
ATOM 1586 O O . PHE A 1 213 ? 0.687 16.766 16.641 1 54.31 213 PHE A O 1
ATOM 1593 N N . ASP A 1 214 ? 1.821 15.133 17.531 1 52.09 214 ASP A N 1
ATOM 1594 C CA . ASP A 1 214 ? 2.053 15.938 18.734 1 52.09 214 ASP A CA 1
ATOM 1595 C C . ASP A 1 214 ? 3.084 17.031 18.453 1 52.09 214 ASP A C 1
ATOM 1597 O O . ASP A 1 214 ? 3.107 18.062 19.156 1 52.09 214 ASP A O 1
ATOM 1601 N N . LEU A 1 215 ? 3.941 16.75 17.641 1 45.84 215 LEU A N 1
ATOM 1602 C CA . LEU A 1 215 ? 5.004 17.703 17.391 1 45.84 215 LEU A CA 1
ATOM 1603 C C . LEU A 1 215 ? 4.512 18.844 16.484 1 45.84 215 LEU A C 1
ATOM 1605 O O . LEU A 1 215 ? 5.195 19.844 16.328 1 45.84 215 LEU A O 1
ATOM 1609 N N . LEU A 1 216 ? 3.49 18.594 15.844 1 48.56 216 LEU A N 1
ATOM 1610 C CA . LEU A 1 216 ? 3.035 19.641 14.938 1 48.56 216 LEU A CA 1
ATOM 1611 C C . LEU A 1 216 ? 2.273 20.719 15.688 1 48.56 216 LEU A C 1
ATOM 1613 O O . LEU A 1 216 ? 1.596 20.438 16.672 1 48.56 216 LEU A O 1
ATOM 1617 N N . PRO A 1 217 ? 2.779 22.031 15.484 1 43.97 217 PRO A N 1
ATOM 1618 C CA . PRO A 1 217 ? 2.084 23.125 16.172 1 43.97 217 PRO A CA 1
ATOM 1619 C C . PRO A 1 217 ? 0.565 23.031 16.062 1 43.97 217 PRO A C 1
ATOM 1621 O O . PRO A 1 217 ? 0.046 22.594 15.023 1 43.97 217 PRO A O 1
ATOM 1624 N N . LYS A 1 218 ? -0.109 22.781 17.141 1 40.91 218 LYS A N 1
ATOM 1625 C CA . LYS A 1 218 ? -1.565 22.875 17.141 1 40.91 218 LYS A CA 1
ATOM 1626 C C . LYS A 1 218 ? -2.035 24.062 16.312 1 40.91 218 LYS A C 1
ATOM 1628 O O . LYS A 1 218 ? -3.055 23.984 15.625 1 40.91 218 LYS A O 1
ATOM 1633 N N . ARG A 1 219 ? -1.716 25.328 16.594 1 34.34 219 ARG A N 1
ATOM 1634 C CA . ARG A 1 219 ? -2.215 26.578 16.047 1 34.34 219 ARG A CA 1
ATOM 1635 C C . ARG A 1 219 ? -1.509 26.922 14.727 1 34.34 219 ARG A C 1
ATOM 1637 O O . ARG A 1 219 ? -0.311 27.203 14.719 1 34.34 219 ARG A O 1
ATOM 1644 N N . VAL A 1 220 ? -1.601 26.219 13.617 1 34.38 220 VAL A N 1
ATOM 1645 C CA . VAL A 1 220 ? -1.236 27.016 12.453 1 34.38 220 VAL A CA 1
ATOM 1646 C C . VAL A 1 220 ? -1.732 28.438 12.625 1 34.38 220 VAL A C 1
ATOM 1648 O O . VAL A 1 220 ? -2.939 28.688 12.664 1 34.38 220 VAL A O 1
ATOM 1651 N N . ASP A 1 221 ? -1.107 29.266 13.227 1 30.69 221 ASP A N 1
ATOM 1652 C CA . ASP A 1 221 ? -1.384 30.703 13.102 1 30.69 221 ASP A CA 1
ATOM 1653 C C . ASP A 1 221 ? -1.575 31.094 11.641 1 30.69 221 ASP A C 1
ATOM 1655 O O . ASP A 1 221 ? -0.692 30.875 10.812 1 30.69 221 ASP A O 1
ATOM 1659 N N . GLN A 1 222 ? -2.773 31.047 11.047 1 29.64 222 GLN A N 1
ATOM 1660 C CA . GLN A 1 222 ? -3.221 31.766 9.859 1 29.64 222 GLN A CA 1
ATOM 1661 C C . GLN A 1 222 ? -2.572 33.156 9.781 1 29.64 222 GLN A C 1
ATOM 1663 O O . GLN A 1 222 ? -2.924 34.062 10.547 1 29.64 222 GLN A O 1
ATOM 1668 N N . ARG A 1 223 ? -1.319 33.438 9.773 1 31.5 223 ARG A N 1
ATOM 1669 C CA . ARG A 1 223 ? -0.795 34.781 9.477 1 31.5 223 ARG A CA 1
ATOM 1670 C C . ARG A 1 223 ? -1.477 35.375 8.25 1 31.5 223 ARG A C 1
ATOM 1672 O O . ARG A 1 223 ? -1.496 34.75 7.18 1 31.5 223 ARG A O 1
ATOM 1679 N N . THR A 1 224 ? -2.486 36.344 8.383 1 30.48 224 THR A N 1
ATOM 1680 C CA . THR A 1 224 ? -3.105 37.375 7.551 1 30.48 224 THR A CA 1
ATOM 1681 C C . THR A 1 224 ? -2.062 38.062 6.676 1 30.48 224 THR A C 1
ATOM 1683 O O . THR A 1 224 ? -1.035 38.531 7.176 1 30.48 224 THR A O 1
ATOM 1686 N N . SER A 1 225 ? -1.732 37.656 5.512 1 29.45 225 SER A N 1
ATOM 1687 C CA . SER A 1 225 ? -1.115 38.562 4.543 1 29.45 225 SER A CA 1
ATOM 1688 C C . SER A 1 225 ? -1.693 39.969 4.641 1 29.45 225 SER A C 1
ATOM 1690 O O . SER A 1 225 ? -2.902 40.156 4.496 1 29.45 225 SER A O 1
ATOM 1692 N N . ALA A 1 226 ? -1.317 40.938 5.566 1 30.91 226 ALA A N 1
ATOM 1693 C CA . ALA A 1 226 ? -1.482 42.406 5.57 1 30.91 226 ALA A CA 1
ATOM 1694 C C . ALA A 1 226 ? -1.265 42.969 4.176 1 30.91 226 ALA A C 1
ATOM 1696 O O . ALA A 1 226 ? -0.149 42.938 3.65 1 30.91 226 ALA A O 1
ATOM 1697 N N . THR A 1 227 ? -2.25 42.812 3.174 1 30.48 227 THR A N 1
ATOM 1698 C CA . THR A 1 227 ? -2.379 43.75 2.074 1 30.48 227 THR A CA 1
ATOM 1699 C C . THR A 1 227 ? -2.17 45.188 2.564 1 30.48 227 THR A C 1
ATOM 1701 O O . THR A 1 227 ? -2.795 45.594 3.539 1 30.48 227 THR A O 1
ATOM 1704 N N . SER A 1 228 ? -0.988 45.781 2.432 1 30.17 228 SER A N 1
ATOM 1705 C CA . SER A 1 228 ? -0.699 47.219 2.291 1 30.17 228 SER A CA 1
ATOM 1706 C C . SER A 1 228 ? -1.806 47.938 1.523 1 30.17 228 SER A C 1
ATOM 1708 O O . SER A 1 228 ? -2.156 47.531 0.411 1 30.17 228 SER A O 1
ATOM 1710 N N . SER A 1 229 ? -2.959 48.438 2.18 1 28.55 229 SER A N 1
ATOM 1711 C CA . SER A 1 229 ? -3.854 49.5 1.746 1 28.55 229 SER A CA 1
ATOM 1712 C C . SER A 1 229 ? -3.094 50.594 0.99 1 28.55 229 SER A C 1
ATOM 1714 O O . SER A 1 229 ? -2.117 51.156 1.501 1 28.55 229 SER A O 1
ATOM 1716 N N . SER A 1 230 ? -2.943 50.594 -0.399 1 27.23 230 SER A N 1
ATOM 1717 C CA . SER A 1 230 ? -2.789 51.781 -1.244 1 27.23 230 SER A CA 1
ATOM 1718 C C . SER A 1 230 ? -3.643 52.938 -0.738 1 27.23 230 SER A C 1
ATOM 1720 O O . SER A 1 230 ? -4.82 52.75 -0.428 1 27.23 230 SER A O 1
ATOM 1722 N N . ASP A 1 231 ? -3.035 53.969 -0.002 1 25.03 231 ASP A N 1
ATOM 1723 C CA . ASP A 1 231 ? -3.25 55.406 -0.066 1 25.03 231 ASP A CA 1
ATOM 1724 C C . ASP A 1 231 ? -3.65 55.844 -1.474 1 25.03 231 ASP A C 1
ATOM 1726 O O . ASP A 1 231 ? -2.91 55.625 -2.434 1 25.03 231 ASP A O 1
ATOM 1730 N N . GLU A 1 232 ? -4.926 55.719 -1.875 1 21.77 232 GLU A N 1
ATOM 1731 C CA . GLU A 1 232 ? -5.621 56.594 -2.812 1 21.77 232 GLU A CA 1
ATOM 1732 C C . GLU A 1 232 ? -5.117 58.031 -2.701 1 21.77 232 GLU A C 1
ATOM 1734 O O . GLU A 1 232 ? -5.004 58.594 -1.598 1 21.77 232 GLU A O 1
ATOM 1739 N N . LEU A 1 233 ? -4.578 58.406 -3.895 1 20.05 233 LEU A N 1
ATOM 1740 C CA . LEU A 1 233 ? -4.906 59.562 -4.723 1 20.05 233 LEU A CA 1
ATOM 1741 C C . LEU A 1 233 ? -6.395 59.594 -5.055 1 20.05 233 LEU A C 1
ATOM 1743 O O . LEU A 1 233 ? -7.008 58.562 -5.25 1 20.05 233 LEU A O 1
ATOM 1747 N N . MET B 1 1 ? 9.531 9.836 33.5 1 19.39 1 MET B N 1
ATOM 1748 C CA . MET B 1 1 ? 8.086 10.039 33.375 1 19.39 1 MET B CA 1
ATOM 1749 C C . MET B 1 1 ? 7.676 10.031 31.906 1 19.39 1 MET B C 1
ATOM 1751 O O . MET B 1 1 ? 8.211 10.797 31.109 1 19.39 1 MET B O 1
ATOM 1755 N N . ALA B 1 2 ? 7.234 8.82 31.438 1 25.72 2 ALA B N 1
ATOM 1756 C CA . ALA B 1 2 ? 7 8.336 30.078 1 25.72 2 ALA B CA 1
ATOM 1757 C C . ALA B 1 2 ? 6.016 9.234 29.328 1 25.72 2 ALA B C 1
ATOM 1759 O O . ALA B 1 2 ? 4.805 9.148 29.547 1 25.72 2 ALA B O 1
ATOM 1760 N N . LEU B 1 3 ? 6.312 10.422 29.297 1 28.91 3 LEU B N 1
ATOM 1761 C CA . LEU B 1 3 ? 5.539 11.602 28.906 1 28.91 3 LEU B CA 1
ATOM 1762 C C . LEU B 1 3 ? 4.676 11.312 27.688 1 28.91 3 LEU B C 1
ATOM 1764 O O . LEU B 1 3 ? 3.678 12 27.453 1 28.91 3 LEU B O 1
ATOM 1768 N N . PHE B 1 4 ? 5.289 10.789 26.594 1 32.16 4 PHE B N 1
ATOM 1769 C CA . PHE B 1 4 ? 4.531 10.641 25.359 1 32.16 4 PHE B CA 1
ATOM 1770 C C . PHE B 1 4 ? 3.648 9.398 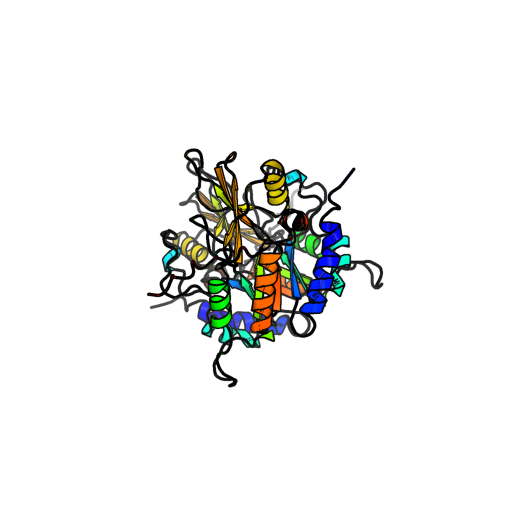25.406 1 32.16 4 PHE B C 1
ATOM 1772 O O . PHE B 1 4 ? 4.148 8.273 25.5 1 32.16 4 PHE B O 1
ATOM 1779 N N . PRO B 1 5 ? 2.627 9.375 26.031 1 40.97 5 PRO B N 1
ATOM 1780 C CA . PRO B 1 5 ? 1.829 8.148 25.984 1 40.97 5 PRO B CA 1
ATOM 1781 C C . PRO B 1 5 ? 1.874 7.465 24.625 1 40.97 5 PRO B C 1
ATOM 1783 O O . PRO B 1 5 ? 2.037 8.133 23.609 1 40.97 5 PRO B O 1
ATOM 1786 N N . SER B 1 6 ? 2.303 6.27 24.484 1 47.31 6 SER B N 1
ATOM 1787 C CA . SER B 1 6 ? 2.594 5.434 23.328 1 47.31 6 SER B CA 1
ATOM 1788 C C . SER B 1 6 ? 1.474 5.512 22.297 1 47.31 6 SER B C 1
ATOM 1790 O O . SER B 1 6 ? 0.297 5.598 22.656 1 47.31 6 SER B O 1
ATOM 1792 N N . LEU B 1 7 ? 1.557 6.324 21.078 1 45.91 7 LEU B N 1
ATOM 1793 C CA . LEU B 1 7 ? 0.719 6.445 19.891 1 45.91 7 LEU B CA 1
ATOM 1794 C C . LEU B 1 7 ? -0.176 5.219 19.734 1 45.91 7 LEU B C 1
ATOM 1796 O O . LEU B 1 7 ? -1.335 5.34 19.328 1 45.91 7 LEU B O 1
ATOM 1800 N N . ARG B 1 8 ? 0.405 4.172 20.156 1 56.41 8 ARG B N 1
ATOM 1801 C CA . ARG B 1 8 ? -0.42 2.967 20.156 1 56.41 8 ARG B CA 1
ATOM 1802 C C . ARG B 1 8 ? -1.686 3.172 20.984 1 56.41 8 ARG B C 1
ATOM 1804 O O . ARG B 1 8 ? -2.752 2.666 20.641 1 56.41 8 ARG B O 1
ATOM 1811 N N . ALA B 1 9 ? -1.432 4.078 21.953 1 59.91 9 ALA B N 1
ATOM 1812 C CA . ALA B 1 9 ? -2.566 4.27 22.859 1 59.91 9 ALA B CA 1
ATOM 1813 C C . ALA B 1 9 ? -3.592 5.227 22.25 1 59.91 9 ALA B C 1
ATOM 1815 O O . ALA B 1 9 ? -4.773 5.176 22.594 1 59.91 9 ALA B O 1
ATOM 1816 N N . LEU B 1 10 ? -3.076 6.043 21.266 1 64 10 LEU B N 1
ATOM 1817 C CA . LEU B 1 10 ? -3.996 7.051 20.75 1 64 10 LEU B CA 1
ATOM 1818 C C . LEU B 1 10 ? -4.656 6.578 19.453 1 64 10 LEU B C 1
ATOM 1820 O O . LEU B 1 10 ? -5.66 7.145 19.031 1 64 10 LEU B O 1
ATOM 1824 N N . LEU B 1 11 ? -4.172 5.504 18.953 1 73.19 11 LEU B N 1
ATOM 1825 C CA . LEU B 1 11 ? -4.648 5.023 17.656 1 73.19 11 LEU B CA 1
ATOM 1826 C C . LEU B 1 11 ? -6.152 4.773 17.688 1 73.19 11 LEU B C 1
ATOM 1828 O O . LEU B 1 11 ? -6.887 5.262 16.828 1 73.19 11 LEU B O 1
ATOM 1832 N N . PRO B 1 12 ? -6.648 4.172 18.781 1 77.12 12 PRO B N 1
ATOM 1833 C CA . PRO B 1 12 ? -8.094 3.92 18.781 1 77.12 12 PRO B CA 1
ATOM 1834 C C . PRO B 1 12 ? -8.914 5.199 18.875 1 77.12 12 PRO B C 1
ATOM 1836 O O . PRO B 1 12 ? -9.961 5.316 18.234 1 77.12 12 PRO B O 1
ATOM 1839 N N . SER B 1 13 ? -8.383 6.148 19.578 1 79.25 13 SER B N 1
ATOM 1840 C CA . SER B 1 13 ? -9.133 7.391 19.719 1 79.25 13 SER B CA 1
ATOM 1841 C C . SER B 1 13 ? -9.156 8.172 18.406 1 79.25 13 SER B C 1
ATOM 1843 O O . SER B 1 13 ? -10.18 8.742 18.047 1 79.25 13 SER B O 1
ATOM 1845 N N . VAL B 1 14 ? -8.062 8.18 17.797 1 78.25 14 VAL B N 1
ATOM 1846 C CA . VAL B 1 14 ? -7.965 8.867 16.516 1 78.25 14 VAL B CA 1
ATOM 1847 C C . VAL B 1 14 ? -8.867 8.18 15.484 1 78.25 14 VAL B C 1
ATOM 1849 O O . VAL B 1 14 ? -9.609 8.844 14.766 1 78.25 14 VAL B O 1
ATOM 1852 N N . LEU B 1 15 ? -8.805 6.906 15.445 1 85.62 15 LEU B N 1
ATOM 1853 C CA . LEU B 1 15 ? -9.617 6.172 14.484 1 85.62 15 LEU B CA 1
ATOM 1854 C C . LEU B 1 15 ? -11.102 6.293 14.82 1 85.62 15 LEU B C 1
ATOM 1856 O O . LEU B 1 15 ? -11.945 6.312 13.922 1 85.62 15 LEU B O 1
ATOM 1860 N N . ALA B 1 16 ? -11.406 6.363 16.125 1 87.88 16 ALA B N 1
ATOM 1861 C CA . ALA B 1 16 ? -12.797 6.586 16.516 1 87.88 16 ALA B CA 1
ATOM 1862 C C . ALA B 1 16 ? -13.312 7.914 15.969 1 87.88 16 ALA B C 1
ATOM 1864 O O . ALA B 1 16 ? -14.43 7.977 15.445 1 87.88 16 ALA B O 1
ATOM 1865 N N . ALA B 1 17 ? -12.523 8.875 16.094 1 85.81 17 ALA B N 1
ATOM 1866 C CA . ALA B 1 17 ? -12.914 10.188 15.594 1 85.81 17 ALA B CA 1
ATOM 1867 C C . ALA B 1 17 ? -13.07 10.172 14.078 1 85.81 17 ALA B C 1
ATOM 1869 O O . ALA B 1 17 ? -14.023 10.727 13.53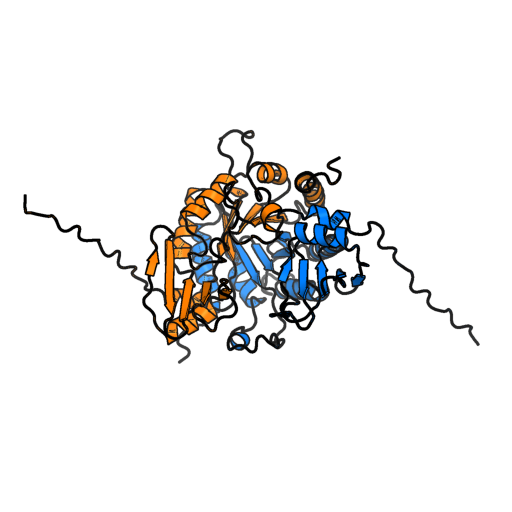9 1 85.81 17 ALA B O 1
ATOM 1870 N N . LEU B 1 18 ? -12.164 9.547 13.391 1 86.88 18 LEU B N 1
ATOM 1871 C CA . LEU B 1 18 ? -12.227 9.445 11.938 1 86.88 18 LEU B CA 1
ATOM 1872 C C . LEU B 1 18 ? -13.445 8.641 11.5 1 86.88 18 LEU B C 1
ATOM 1874 O O . LEU B 1 18 ? -14.117 9 10.531 1 86.88 18 LEU B O 1
ATOM 1878 N N . SER B 1 19 ? -13.625 7.574 12.172 1 92.19 19 SER B N 1
ATOM 1879 C CA . SER B 1 19 ? -14.758 6.707 11.859 1 92.19 19 SER B CA 1
ATOM 1880 C C . SER B 1 19 ? -16.078 7.477 11.922 1 92.19 19 SER B C 1
ATOM 1882 O O . SER B 1 19 ? -16.922 7.344 11.039 1 92.19 19 SER B O 1
ATOM 1884 N N . LYS B 1 20 ? -16.281 8.312 12.938 1 91.75 20 LYS B N 1
ATOM 1885 C CA . LYS B 1 20 ? -17.5 9.102 13.102 1 91.75 20 LYS B CA 1
ATOM 1886 C C . LYS B 1 20 ? -17.703 10.055 11.93 1 91.75 20 LYS B C 1
ATOM 1888 O O . LYS B 1 20 ? -18.828 10.32 11.516 1 91.75 20 LYS B O 1
ATOM 1893 N N . ARG B 1 21 ? -16.641 10.461 11.43 1 89.5 21 ARG B N 1
ATOM 1894 C CA . ARG B 1 21 ? -16.688 11.453 10.352 1 89.5 21 ARG B CA 1
ATOM 1895 C C . ARG B 1 21 ? -16.891 10.781 9 1 89.5 21 ARG B C 1
ATOM 1897 O O . ARG B 1 21 ? -17.469 11.367 8.086 1 89.5 21 ARG B O 1
ATOM 1904 N N . ILE B 1 22 ? -16.469 9.609 8.836 1 92.12 22 ILE B N 1
ATOM 1905 C CA . ILE B 1 22 ? -16.375 8.984 7.523 1 92.12 22 ILE B CA 1
ATOM 1906 C C . ILE B 1 22 ? -17.484 7.945 7.367 1 92.12 22 ILE B C 1
ATOM 1908 O O . ILE B 1 22 ? -18.172 7.918 6.344 1 92.12 22 ILE B O 1
ATOM 1912 N N . ARG B 1 23 ? -17.672 7.18 8.391 1 91.75 23 ARG B N 1
ATOM 1913 C CA . ARG B 1 23 ? -18.609 6.062 8.352 1 91.75 23 ARG B CA 1
ATOM 1914 C C . ARG B 1 23 ? -19.984 6.477 8.883 1 91.75 23 ARG B C 1
ATOM 1916 O O . ARG B 1 23 ? -20.078 7.418 9.68 1 91.75 23 ARG B O 1
ATOM 1923 N N . PRO B 1 24 ? -21 5.859 8.328 1 92.44 24 PRO B N 1
ATOM 1924 C CA . PRO B 1 24 ? -21.062 4.75 7.371 1 92.44 24 PRO B CA 1
ATOM 1925 C C . PRO B 1 24 ? -21.188 5.23 5.93 1 92.44 24 PRO B C 1
ATOM 1927 O O . PRO B 1 24 ? -21.281 4.41 5.008 1 92.44 24 PRO B O 1
ATOM 1930 N N . ALA B 1 25 ? -21.094 6.449 5.695 1 92.25 25 ALA B N 1
ATOM 1931 C CA . ALA B 1 25 ? -21.312 6.992 4.359 1 92.25 25 ALA B CA 1
ATOM 1932 C C . ALA B 1 25 ? -20.203 6.57 3.404 1 92.25 25 ALA B C 1
ATOM 1934 O O . ALA B 1 25 ? -20.422 6.414 2.203 1 92.25 25 ALA B O 1
ATOM 1935 N N . ARG B 1 26 ? -19.031 6.449 3.963 1 94 26 ARG B N 1
ATOM 1936 C CA . ARG B 1 26 ? -17.844 6.039 3.211 1 94 26 ARG B CA 1
ATOM 1937 C C . ARG B 1 26 ? -17.062 4.977 3.971 1 94 26 ARG B C 1
ATOM 1939 O O . ARG B 1 26 ? -17.188 4.844 5.188 1 94 26 ARG B O 1
ATOM 1946 N N . ARG B 1 27 ? -16.234 4.355 3.213 1 95.38 27 ARG B N 1
ATOM 1947 C CA . ARG B 1 27 ? -15.438 3.297 3.816 1 95.38 27 ARG B CA 1
ATOM 1948 C C . ARG B 1 27 ? -14.164 3.859 4.441 1 95.38 27 ARG B C 1
ATOM 1950 O O . ARG B 1 27 ? -13.602 4.832 3.943 1 95.38 27 ARG B O 1
ATOM 1957 N N . LEU B 1 28 ? -13.805 3.262 5.527 1 94.44 28 LEU B N 1
ATOM 1958 C CA . LEU B 1 28 ? -12.523 3.508 6.184 1 94.44 28 LEU B CA 1
ATOM 1959 C C . LEU B 1 28 ? -11.727 2.213 6.336 1 94.44 28 LEU B C 1
ATOM 1961 O O . LEU B 1 28 ? -12.156 1.299 7.047 1 94.44 28 LEU B O 1
ATOM 1965 N N . ILE B 1 29 ? -10.602 2.117 5.664 1 95.19 29 ILE B N 1
ATOM 1966 C CA . ILE B 1 29 ? -9.734 0.945 5.734 1 95.19 29 ILE B CA 1
ATOM 1967 C C . ILE B 1 29 ? -8.375 1.34 6.305 1 95.19 29 ILE B C 1
ATOM 1969 O O . ILE B 1 29 ? -7.926 2.475 6.129 1 95.19 29 ILE B O 1
ATOM 1973 N N . LEU B 1 30 ? -7.77 0.471 6.996 1 90.62 30 LEU B N 1
ATOM 1974 C CA . LEU B 1 30 ? -6.438 0.656 7.566 1 90.62 30 LEU B CA 1
ATOM 1975 C C . LEU B 1 30 ? -5.445 -0.329 6.961 1 90.62 30 LEU B C 1
ATOM 1977 O O . LEU B 1 30 ? -5.707 -1.533 6.914 1 90.62 30 LEU B O 1
ATOM 1981 N N . SER B 1 31 ? -4.391 0.163 6.426 1 89.31 31 SER B N 1
ATOM 1982 C CA . SER B 1 31 ? -3.301 -0.688 5.961 1 89.31 31 SER B CA 1
ATOM 1983 C C . SER B 1 31 ? -2.166 -0.738 6.977 1 89.31 31 SER B C 1
ATOM 1985 O O . SER B 1 31 ? -1.673 0.303 7.418 1 89.31 31 SER B O 1
ATOM 1987 N N . VAL B 1 32 ? -1.759 -1.935 7.305 1 84.25 32 VAL B N 1
ATOM 1988 C CA . VAL B 1 32 ? -0.732 -2.113 8.328 1 84.25 32 VAL B CA 1
ATOM 1989 C C . VAL B 1 32 ? 0.325 -3.096 7.832 1 84.25 32 VAL B C 1
ATOM 1991 O O . VAL B 1 32 ? 0.037 -3.959 7 1 84.25 32 VAL B O 1
ATOM 1994 N N . PRO B 1 33 ? 1.545 -2.963 8.383 1 80.62 33 PRO B N 1
ATOM 1995 C CA . PRO B 1 33 ? 2.541 -3.99 8.07 1 80.62 33 PRO B CA 1
ATOM 1996 C C . PRO B 1 33 ? 2.24 -5.328 8.734 1 80.62 33 PRO B C 1
ATOM 1998 O O . PRO B 1 33 ? 1.514 -5.379 9.734 1 80.62 33 PRO B O 1
ATOM 2001 N N . ALA B 1 34 ? 2.781 -6.383 8.133 1 83.94 34 ALA B N 1
ATOM 2002 C CA . ALA B 1 34 ? 2.652 -7.695 8.766 1 83.94 34 ALA B CA 1
ATOM 2003 C C . ALA B 1 34 ? 3.318 -7.707 10.141 1 83.94 34 ALA B C 1
ATOM 2005 O O . ALA B 1 34 ? 4.402 -7.145 10.312 1 83.94 34 ALA B O 1
ATOM 2006 N N . PRO B 1 35 ? 2.559 -8.336 11.07 1 76.81 35 PRO B N 1
ATOM 2007 C CA . PRO B 1 35 ? 3.195 -8.492 12.375 1 76.81 35 PRO B CA 1
ATOM 2008 C C . PRO B 1 35 ? 4.461 -9.344 12.32 1 76.81 35 PRO B C 1
ATOM 2010 O O . PRO B 1 35 ? 4.551 -10.273 11.516 1 76.81 35 PRO B O 1
ATOM 2013 N N . ARG B 1 36 ? 5.445 -8.852 12.922 1 64.5 36 ARG B N 1
ATOM 2014 C CA . ARG B 1 36 ? 6.676 -9.625 13.016 1 64.5 36 ARG B CA 1
ATOM 2015 C C . ARG B 1 36 ? 6.781 -10.328 14.367 1 64.5 36 ARG B C 1
ATOM 2017 O O . ARG B 1 36 ? 6.312 -9.805 15.383 1 64.5 36 ARG B O 1
ATOM 2024 N N . PRO B 1 37 ? 7.137 -11.656 14.234 1 55.06 37 PRO B N 1
ATOM 2025 C CA . PRO B 1 37 ? 7.32 -12.305 15.539 1 55.06 37 PRO B CA 1
ATOM 2026 C C . PRO B 1 37 ? 8.211 -11.492 16.484 1 55.06 37 PRO B C 1
ATOM 2028 O O . PRO B 1 37 ? 9.102 -10.773 16.031 1 55.06 37 PRO B O 1
ATOM 2031 N N . PRO B 1 38 ? 7.754 -11.547 17.75 1 49.09 38 PRO B N 1
ATOM 2032 C CA . PRO B 1 38 ? 8.633 -10.93 18.75 1 49.09 38 PRO B CA 1
ATOM 2033 C C . PRO B 1 38 ? 10.078 -11.422 18.641 1 49.09 38 PRO B C 1
ATOM 2035 O O . PRO B 1 38 ? 10.312 -12.594 18.375 1 49.09 38 PRO B O 1
ATOM 2038 N N . GLY B 1 39 ? 11.109 -10.562 18.5 1 49.78 39 GLY B N 1
ATOM 2039 C CA . GLY B 1 39 ? 12.516 -10.938 18.469 1 49.78 39 GLY B CA 1
ATOM 2040 C C . GLY B 1 39 ? 13.164 -10.742 17.109 1 49.78 39 GLY B C 1
ATOM 2041 O O . GLY B 1 39 ? 14.391 -10.789 16.984 1 49.78 39 GLY B O 1
ATOM 2042 N N . GLU B 1 40 ? 12.422 -11.156 16.188 1 47.56 40 GLU B N 1
ATOM 2043 C CA . GLU B 1 40 ? 13.047 -11 14.875 1 47.56 40 GLU B CA 1
ATOM 2044 C C . GLU B 1 40 ? 13.328 -9.531 14.578 1 47.56 40 GLU B C 1
ATOM 2046 O O . GLU B 1 40 ? 12.406 -8.734 14.391 1 47.56 40 GLU B O 1
ATOM 2051 N N . VAL B 1 41 ? 14.258 -9.094 15.359 1 42.88 41 VAL B N 1
ATOM 2052 C CA . VAL B 1 41 ? 14.766 -7.781 14.969 1 42.88 41 VAL B CA 1
ATOM 2053 C C . VAL B 1 41 ? 15.297 -7.832 13.539 1 42.88 41 VAL B C 1
ATOM 2055 O O . VAL B 1 41 ? 15.922 -8.812 13.141 1 42.88 41 VAL B O 1
ATOM 2058 N N . ARG B 1 42 ? 14.703 -7.238 12.711 1 45.44 42 ARG B N 1
ATOM 2059 C CA . ARG B 1 42 ? 15.391 -7.16 11.43 1 45.44 42 ARG B CA 1
ATOM 2060 C C . ARG B 1 42 ? 16.906 -7.016 11.617 1 45.44 42 ARG B C 1
ATOM 2062 O O . ARG B 1 42 ? 17.359 -6.16 12.383 1 45.44 42 ARG B O 1
ATOM 2069 N N . LYS B 1 43 ? 17.641 -8.125 11.57 1 38.78 43 LYS B N 1
ATOM 2070 C CA . LYS B 1 43 ? 19.078 -7.996 11.805 1 38.78 43 LYS B CA 1
ATOM 2071 C C . LYS B 1 43 ? 19.562 -6.59 11.461 1 38.78 43 LYS B C 1
ATOM 2073 O O . LYS B 1 43 ? 20.359 -6.012 12.195 1 38.78 43 LYS B O 1
ATOM 2078 N N . LYS B 1 44 ? 19.781 -6.348 10.133 1 39.44 44 LYS B N 1
ATOM 2079 C CA . LYS B 1 44 ? 20.5 -5.129 9.773 1 39.44 44 LYS B CA 1
ATOM 2080 C C . LYS B 1 44 ? 19.594 -3.902 9.914 1 39.44 44 LYS B C 1
ATOM 2082 O O . LYS B 1 44 ? 19.922 -2.83 9.398 1 39.44 44 LYS B O 1
ATOM 2087 N N . GLU B 1 45 ? 18.422 -4.043 10.18 1 36.84 45 GLU B N 1
ATOM 2088 C CA . GLU B 1 45 ? 17.812 -2.775 10.57 1 36.84 45 GLU B CA 1
ATOM 2089 C C . GLU B 1 45 ? 18.531 -2.172 11.773 1 36.84 45 GLU B C 1
ATOM 2091 O O . GLU B 1 45 ? 18 -2.168 12.891 1 36.84 45 GLU B O 1
ATOM 2096 N N . ALA B 1 46 ? 19.688 -2.604 12.008 1 33.91 46 ALA B N 1
ATOM 2097 C CA . ALA B 1 46 ? 20.578 -1.973 12.969 1 33.91 46 ALA B CA 1
ATOM 2098 C C . ALA B 1 46 ? 20.375 -0.462 13.008 1 33.91 46 ALA B C 1
ATOM 2100 O O . ALA B 1 46 ? 21.078 0.25 13.734 1 33.91 46 ALA B O 1
ATOM 2101 N N . SER B 1 47 ? 19.844 -0.012 11.984 1 31.02 47 SER B N 1
ATOM 2102 C CA . SER B 1 47 ? 19.766 1.427 12.219 1 31.02 47 SER B CA 1
ATOM 2103 C C . SER B 1 47 ? 18.844 1.75 13.391 1 31.02 47 SER B C 1
ATOM 2105 O O . SER B 1 47 ? 18.016 0.924 13.781 1 31.02 47 SER B O 1
ATOM 2107 N N . ALA B 1 48 ? 19.125 2.842 14.125 1 32.16 48 ALA B N 1
ATOM 2108 C CA . ALA B 1 48 ? 18.406 3.48 15.219 1 32.16 48 ALA B CA 1
ATOM 2109 C C . ALA B 1 48 ? 16.906 3.242 15.094 1 32.16 48 ALA B C 1
ATOM 2111 O O . ALA B 1 48 ? 16.141 3.467 16.047 1 32.16 48 ALA B O 1
ATOM 2112 N N . VAL B 1 49 ? 16.484 2.666 13.992 1 32.19 49 VAL B N 1
ATOM 2113 C CA . VAL B 1 49 ? 15.062 2.521 13.68 1 32.19 49 VAL B CA 1
ATOM 2114 C C . VAL B 1 49 ? 14.555 1.184 14.211 1 32.19 49 VAL B C 1
ATOM 2116 O O . VAL B 1 49 ? 13.359 1.037 14.508 1 32.19 49 VAL B O 1
ATOM 2119 N N . ALA B 1 50 ? 15.469 0.212 14.352 1 36.34 50 ALA B N 1
ATOM 2120 C CA . ALA B 1 50 ? 15.086 -1.149 14.719 1 36.34 50 ALA B CA 1
ATOM 2121 C C . ALA B 1 50 ? 14.383 -1.176 16.078 1 36.34 50 ALA B C 1
ATOM 2123 O O . ALA B 1 50 ? 13.453 -1.953 16.281 1 36.34 50 ALA B O 1
ATOM 2124 N N . GLU B 1 51 ? 15.086 -0.624 17 1 37.72 51 GLU B N 1
ATOM 2125 C CA . GLU B 1 51 ? 14.57 -0.694 18.375 1 37.72 51 GLU B CA 1
ATOM 2126 C C . GLU B 1 51 ? 13.133 -0.176 18.438 1 37.72 51 GLU B C 1
ATOM 2128 O O . GLU B 1 51 ? 12.375 -0.575 19.328 1 37.72 51 GLU B O 1
ATOM 2133 N N . TYR B 1 52 ? 12.969 0.776 17.672 1 33.75 52 TYR B N 1
ATOM 2134 C CA . TYR B 1 52 ? 11.758 1.573 17.797 1 33.75 52 TYR B CA 1
ATOM 2135 C C . TYR B 1 52 ? 10.555 0.837 17.203 1 33.75 52 TYR B C 1
ATOM 2137 O O . TYR B 1 52 ? 9.422 1.314 17.297 1 33.75 52 TYR B O 1
ATOM 2145 N N . PHE B 1 53 ? 10.953 -0.214 16.453 1 38.22 53 PHE B N 1
ATOM 2146 C CA . PHE B 1 53 ? 9.828 -0.987 15.961 1 38.22 53 PHE B CA 1
ATOM 2147 C C . PHE B 1 53 ? 9.281 -1.914 17.047 1 38.22 53 PHE B C 1
ATOM 2149 O O . PHE B 1 53 ? 9.75 -3.045 17.188 1 38.22 53 PHE B O 1
ATOM 2156 N N . LYS B 1 54 ? 9.094 -1.345 18.328 1 44.16 54 LYS B N 1
ATOM 2157 C CA . LYS B 1 54 ? 8.273 -2.242 19.125 1 44.16 54 LYS B CA 1
ATOM 2158 C C . LYS B 1 54 ? 7.336 -3.062 18.234 1 44.16 54 LYS B C 1
ATOM 2160 O O . LYS B 1 54 ? 7.004 -2.65 17.125 1 44.16 54 LYS B O 1
ATOM 2165 N N . PRO B 1 55 ? 6.953 -4.199 18.859 1 49.41 55 PRO B N 1
ATOM 2166 C CA . PRO B 1 55 ? 6.152 -5.211 18.156 1 49.41 55 PRO B CA 1
ATOM 2167 C C . PRO B 1 55 ? 4.98 -4.605 17.391 1 49.41 55 PRO B C 1
ATOM 2169 O O . PRO B 1 55 ? 4.348 -3.662 17.859 1 49.41 55 PRO B O 1
ATOM 2172 N N . GLY B 1 56 ? 5.066 -4.406 15.984 1 60.41 56 GLY B N 1
ATOM 2173 C CA . GLY B 1 56 ? 4.188 -4.078 14.875 1 60.41 56 GLY B CA 1
ATOM 2174 C C . GLY B 1 56 ? 2.715 -4.199 15.227 1 60.41 56 GLY B C 1
ATOM 2175 O O . GLY B 1 56 ? 2.357 -4.336 16.391 1 60.41 56 GLY B O 1
ATOM 2176 N N . PHE B 1 57 ? 1.727 -3.859 14.555 1 73.62 57 PHE B N 1
ATOM 2177 C CA . PHE B 1 57 ? 0.285 -4.078 14.531 1 73.62 57 PHE B CA 1
ATOM 2178 C C . PHE B 1 57 ? -0.043 -5.547 14.766 1 73.62 57 PHE B C 1
ATOM 2180 O O . PHE B 1 57 ? 0.148 -6.379 13.875 1 73.62 57 PHE B O 1
ATOM 2187 N N . GLN B 1 58 ? -0.377 -5.859 16.203 1 79.88 58 GLN B N 1
ATOM 2188 C CA . GLN B 1 58 ? -0.718 -7.223 16.609 1 79.88 58 GLN B CA 1
ATOM 2189 C C . GLN B 1 58 ? -2.203 -7.344 16.938 1 79.88 58 GLN B C 1
ATOM 2191 O O . GLN B 1 58 ? -3 -6.477 16.578 1 79.88 58 GLN B O 1
ATOM 2196 N N . ARG B 1 59 ? -2.529 -8.453 17.703 1 86 59 ARG B N 1
ATOM 2197 C CA . ARG B 1 59 ? -3.932 -8.75 17.969 1 86 59 ARG B CA 1
ATOM 2198 C C . ARG B 1 59 ? -4.551 -7.668 18.859 1 86 59 ARG B C 1
ATOM 2200 O O . ARG B 1 59 ? -5.711 -7.297 18.672 1 86 59 ARG B O 1
ATOM 2207 N N . GLU B 1 60 ? -3.775 -7.152 19.781 1 82.19 60 GLU B N 1
ATOM 2208 C CA . GLU B 1 60 ? -4.301 -6.129 20.688 1 82.19 60 GLU B CA 1
ATOM 2209 C C . GLU B 1 60 ? -4.656 -4.852 19.922 1 82.19 60 GLU B C 1
ATOM 2211 O O . GLU B 1 60 ? -5.707 -4.254 20.172 1 82.19 60 GLU B O 1
ATOM 2216 N N . GLU B 1 61 ? -3.752 -4.461 19.078 1 82.62 61 GLU B N 1
ATOM 2217 C CA . GLU B 1 61 ? -4.023 -3.281 18.25 1 82.62 61 GLU B CA 1
ATOM 2218 C C . GLU B 1 61 ? -5.199 -3.52 17.312 1 82.62 61 GLU B C 1
ATOM 2220 O O . GLU B 1 61 ? -6.035 -2.633 17.109 1 82.62 61 GLU B O 1
ATOM 2225 N N . ALA B 1 62 ? -5.164 -4.699 16.766 1 87.75 62 ALA B N 1
ATOM 2226 C CA . ALA B 1 62 ? -6.262 -5.066 15.867 1 87.75 62 ALA B CA 1
ATOM 2227 C C . ALA B 1 62 ? -7.602 -4.996 16.594 1 87.75 62 ALA B C 1
ATOM 2229 O O . ALA B 1 62 ? -8.578 -4.461 16.047 1 87.75 62 ALA B O 1
ATOM 2230 N N . SER B 1 63 ? -7.637 -5.484 17.797 1 89 63 SER B N 1
ATOM 2231 C CA . SER B 1 63 ? -8.859 -5.461 18.609 1 89 63 SER B CA 1
ATOM 2232 C C . SER B 1 63 ? -9.297 -4.031 18.891 1 89 63 SER B C 1
ATOM 2234 O O . SER B 1 63 ? -10.492 -3.725 18.859 1 89 63 SER B O 1
ATOM 2236 N N . ALA B 1 64 ? -8.375 -3.238 19.141 1 86.12 64 ALA B N 1
ATOM 2237 C CA . ALA B 1 64 ? -8.656 -1.873 19.578 1 86.12 64 ALA B CA 1
ATOM 2238 C C . ALA B 1 64 ? -9.25 -1.045 18.438 1 86.12 64 ALA B C 1
ATOM 2240 O O . ALA B 1 64 ? -9.906 -0.027 18.672 1 86.12 64 ALA B O 1
ATOM 2241 N N . VAL B 1 65 ? -9.031 -1.478 17.188 1 88.44 65 VAL B N 1
ATOM 2242 C CA . VAL B 1 65 ? -9.453 -0.615 16.094 1 88.44 65 VAL B CA 1
ATOM 2243 C C . VAL B 1 65 ? -10.609 -1.27 15.344 1 88.44 65 VAL B C 1
ATOM 2245 O O . VAL B 1 65 ? -11.234 -0.642 14.484 1 88.44 65 VAL B O 1
ATOM 2248 N N . ALA B 1 66 ? -10.984 -2.467 15.695 1 92.06 66 ALA B N 1
ATOM 2249 C CA . ALA B 1 66 ? -11.906 -3.295 14.922 1 92.06 66 ALA B CA 1
ATOM 2250 C C . ALA B 1 66 ? -13.242 -2.592 14.719 1 92.06 66 ALA B C 1
ATOM 2252 O O . ALA B 1 66 ? -13.828 -2.652 13.641 1 92.06 66 ALA B O 1
ATOM 2253 N N . GLU B 1 67 ? -13.688 -1.897 15.648 1 94 67 GLU B N 1
ATOM 2254 C CA . GLU B 1 67 ? -15.023 -1.309 15.578 1 94 67 GLU B CA 1
ATOM 2255 C C . GLU B 1 67 ? -15.008 -0.017 14.766 1 94 67 GLU B C 1
ATOM 2257 O O . GLU B 1 67 ? -16.062 0.479 14.359 1 94 67 GLU B O 1
ATOM 2262 N N . TYR B 1 68 ? -13.844 0.484 14.5 1 93.19 68 TYR B N 1
ATOM 2263 C CA . TYR B 1 68 ? -13.773 1.822 13.922 1 93.19 68 TYR B CA 1
ATOM 2264 C C . TYR B 1 68 ? -13.438 1.762 12.438 1 93.19 68 TYR B C 1
ATOM 2266 O O . TYR B 1 68 ? -13.461 2.783 11.742 1 93.19 68 TYR B O 1
ATOM 2274 N N . VAL B 1 69 ? -13.141 0.584 11.867 1 94.25 69 VAL B N 1
ATOM 2275 C CA . VAL B 1 69 ? -12.758 0.463 10.461 1 94.25 69 VAL B CA 1
ATOM 2276 C C . VAL B 1 69 ? -13.625 -0.593 9.781 1 94.25 69 VAL B C 1
ATOM 2278 O O . VAL B 1 69 ? -14.164 -1.483 10.438 1 94.25 69 VAL B O 1
ATOM 2281 N N . ASP B 1 70 ? -13.758 -0.438 8.438 1 96.56 70 ASP B N 1
ATOM 2282 C CA . ASP B 1 70 ? -14.461 -1.458 7.664 1 96.56 70 ASP B CA 1
ATOM 2283 C C . ASP B 1 70 ? -13.586 -2.693 7.461 1 96.56 70 ASP B C 1
ATOM 2285 O O . ASP B 1 70 ? -14.086 -3.818 7.438 1 96.56 70 ASP B O 1
ATOM 2289 N N . ALA B 1 71 ? -12.289 -2.455 7.352 1 96.44 71 ALA B N 1
ATOM 2290 C CA . ALA B 1 71 ? -11.352 -3.557 7.156 1 96.44 71 ALA B CA 1
ATOM 2291 C C . ALA B 1 71 ? -9.922 -3.119 7.465 1 96.44 71 ALA B C 1
ATOM 2293 O O . ALA B 1 71 ? -9.633 -1.922 7.508 1 96.44 71 ALA B O 1
ATOM 2294 N N . VAL B 1 72 ? -9.102 -4.07 7.727 1 94 72 VAL B N 1
ATOM 2295 C CA . VAL B 1 72 ? -7.66 -3.916 7.863 1 94 72 VAL B CA 1
ATOM 2296 C C . VAL B 1 72 ? -6.949 -4.711 6.77 1 94 72 VAL B C 1
ATOM 2298 O O . VAL B 1 72 ? -7.234 -5.895 6.57 1 94 72 VAL B O 1
ATOM 2301 N N . VAL B 1 73 ? -6.09 -4.02 6.023 1 93.94 73 VAL B N 1
ATOM 2302 C CA . VAL B 1 73 ? -5.262 -4.66 5.004 1 93.94 73 VAL B CA 1
ATOM 2303 C C . VAL B 1 73 ? -3.859 -4.902 5.559 1 93.94 73 VAL B C 1
ATOM 2305 O O . VAL B 1 73 ? -3.203 -3.977 6.035 1 93.94 73 VAL B O 1
ATOM 2308 N N . VAL B 1 74 ? -3.414 -6.102 5.453 1 91.88 74 VAL B N 1
ATOM 2309 C CA . VAL B 1 74 ? -2.078 -6.43 5.938 1 91.88 74 VAL B CA 1
ATOM 2310 C C . VAL B 1 74 ? -1.11 -6.531 4.762 1 91.88 74 VAL B C 1
ATOM 2312 O O . VAL B 1 74 ? -1.321 -7.328 3.842 1 91.88 74 VAL B O 1
ATOM 2315 N N . GLY B 1 75 ? -0.123 -5.73 4.875 1 89.88 75 GLY B N 1
ATOM 2316 C CA . GLY B 1 75 ? 0.933 -5.785 3.877 1 89.88 75 GLY B CA 1
ATOM 2317 C C . GLY B 1 75 ? 1.942 -6.887 4.137 1 89.88 75 GLY B C 1
ATOM 2318 O O . GLY B 1 75 ? 2.475 -7 5.246 1 89.88 75 GLY B O 1
ATOM 2319 N N . THR B 1 76 ? 2.244 -7.668 3.072 1 88.44 76 THR B N 1
ATOM 2320 C CA . THR B 1 76 ? 3.141 -8.805 3.23 1 88.44 76 THR B CA 1
ATOM 2321 C C . THR B 1 76 ? 4.242 -8.781 2.174 1 88.44 76 THR B C 1
ATOM 2323 O O . THR B 1 76 ? 4.723 -9.836 1.745 1 88.44 76 THR B O 1
ATOM 2326 N N . SER B 1 77 ? 4.707 -7.629 1.813 1 84.75 77 SER B N 1
ATOM 2327 C CA . SER B 1 77 ? 5.594 -7.555 0.656 1 84.75 77 SER B CA 1
ATOM 2328 C C . SER B 1 77 ? 7.055 -7.438 1.084 1 84.75 77 SER B C 1
ATOM 2330 O O . SER B 1 77 ? 7.945 -7.34 0.24 1 84.75 77 SER B O 1
ATOM 2332 N N . ASP B 1 78 ? 7.371 -7.496 2.324 1 77.81 78 ASP B N 1
ATOM 2333 C CA . ASP B 1 78 ? 8.703 -7.055 2.719 1 77.81 78 ASP B CA 1
ATOM 2334 C C . ASP B 1 78 ? 9.414 -8.117 3.557 1 77.81 78 ASP B C 1
ATOM 2336 O O . ASP B 1 78 ? 10.219 -7.797 4.43 1 77.81 78 ASP B O 1
ATOM 2340 N N . PHE B 1 79 ? 9.109 -9.312 3.299 1 85.75 79 PHE B N 1
ATOM 2341 C CA . PHE B 1 79 ? 9.766 -10.359 4.07 1 85.75 79 PHE B CA 1
ATOM 2342 C C . PHE B 1 79 ? 11.273 -10.312 3.861 1 85.75 79 PHE B C 1
ATOM 2344 O O . PHE B 1 79 ? 12.039 -10.289 4.828 1 85.75 79 PHE B O 1
ATOM 2351 N N . SER B 1 80 ? 11.656 -10.391 2.605 1 83.56 80 SER B N 1
ATOM 2352 C CA . SER B 1 80 ? 13.078 -10.312 2.281 1 83.56 80 SER B CA 1
ATOM 2353 C C . SER B 1 80 ? 13.461 -8.93 1.775 1 83.56 80 SER B C 1
ATOM 2355 O O . SER B 1 80 ? 12.992 -8.492 0.721 1 83.56 80 SER B O 1
ATOM 2357 N N . ARG B 1 81 ? 14.281 -8.203 2.469 1 75.56 81 ARG B N 1
ATOM 2358 C CA . ARG B 1 81 ? 14.703 -6.875 2.043 1 75.56 81 ARG B CA 1
ATOM 2359 C C . ARG B 1 81 ? 16.219 -6.785 1.978 1 75.56 81 ARG B C 1
ATOM 2361 O O . ARG B 1 81 ? 16.781 -6.332 0.974 1 75.56 81 ARG B O 1
ATOM 2368 N N . ALA B 1 82 ? 16.828 -7.266 2.908 1 73.38 82 ALA B N 1
ATOM 2369 C CA . ALA B 1 82 ? 18.281 -7.105 3.031 1 73.38 82 ALA B CA 1
ATOM 2370 C C . ALA B 1 82 ? 19.016 -8.195 2.26 1 73.38 82 ALA B C 1
ATOM 2372 O O . ALA B 1 82 ? 20.078 -7.938 1.665 1 73.38 82 ALA B O 1
ATOM 2373 N N . GLU B 1 83 ? 18.469 -9.375 2.277 1 83.19 83 GLU B N 1
ATOM 2374 C CA . GLU B 1 83 ? 19.078 -10.516 1.601 1 83.19 83 GLU B CA 1
ATOM 2375 C C . GLU B 1 83 ? 18.109 -11.156 0.619 1 83.19 83 GLU B C 1
ATOM 2377 O O . GLU B 1 83 ? 16.891 -11.078 0.805 1 83.19 83 GLU B O 1
ATOM 2382 N N . PRO B 1 84 ? 18.719 -11.727 -0.331 1 88.38 84 PRO B N 1
ATOM 2383 C CA . PRO B 1 84 ? 17.859 -12.391 -1.312 1 88.38 84 PRO B CA 1
ATOM 2384 C C . PRO B 1 84 ? 16.922 -13.414 -0.676 1 88.38 84 PRO B C 1
ATOM 2386 O O . PRO B 1 84 ? 17.312 -14.125 0.255 1 88.38 84 PRO B O 1
ATOM 2389 N N . GLY B 1 85 ? 15.75 -13.469 -1.1 1 90.81 85 GLY B N 1
ATOM 2390 C CA . GLY B 1 85 ? 14.75 -14.391 -0.597 1 90.81 85 GLY B CA 1
ATOM 2391 C C . GLY B 1 85 ? 13.359 -14.125 -1.145 1 90.81 85 GLY B C 1
ATOM 2392 O O . GLY B 1 85 ? 13.195 -13.312 -2.059 1 90.81 85 GLY B O 1
ATOM 2393 N N . PRO B 1 86 ? 12.438 -14.844 -0.587 1 93.5 86 PRO B N 1
ATOM 2394 C CA . PRO B 1 86 ? 11.07 -14.688 -1.078 1 93.5 86 PRO B CA 1
ATOM 2395 C C . PRO B 1 86 ? 10.461 -13.336 -0.703 1 93.5 86 PRO B C 1
ATOM 2397 O O . PRO B 1 86 ? 10.922 -12.688 0.237 1 93.5 86 PRO B O 1
ATOM 2400 N N . ILE B 1 87 ? 9.469 -12.922 -1.477 1 91.31 87 ILE B N 1
ATOM 2401 C CA . ILE B 1 87 ? 8.742 -11.688 -1.21 1 91.31 87 ILE B CA 1
ATOM 2402 C C . ILE B 1 87 ? 7.848 -11.867 0.016 1 91.31 87 ILE B C 1
ATOM 2404 O O . ILE B 1 87 ? 7.867 -11.047 0.934 1 91.31 87 ILE B O 1
ATOM 2408 N N . ALA B 1 88 ? 7.133 -12.93 0.001 1 92.81 88 ALA B N 1
ATOM 2409 C CA . ALA B 1 88 ? 6.102 -13.203 1.002 1 92.81 88 ALA B CA 1
ATOM 2410 C C . ALA B 1 88 ? 5.906 -14.703 1.194 1 92.81 88 ALA B C 1
ATOM 2412 O O . ALA B 1 88 ? 4.867 -15.258 0.822 1 92.81 88 ALA B O 1
ATOM 2413 N N . PRO B 1 89 ? 6.824 -15.375 1.856 1 95 89 PRO B N 1
ATOM 2414 C CA . PRO B 1 89 ? 6.676 -16.828 2.01 1 95 89 PRO B CA 1
ATOM 2415 C C . PRO B 1 89 ? 5.402 -17.203 2.76 1 95 89 PRO B C 1
ATOM 2417 O O . PRO B 1 89 ? 5.062 -16.594 3.771 1 95 89 PRO B O 1
ATOM 2420 N N . LEU B 1 90 ? 4.746 -18.266 2.266 1 95.06 90 LEU B N 1
ATOM 2421 C CA . LEU B 1 90 ? 3.377 -18.594 2.65 1 95.06 90 LEU B CA 1
ATOM 2422 C C . LEU B 1 90 ? 3.281 -18.844 4.152 1 95.06 90 LEU B C 1
ATOM 2424 O O . LEU B 1 90 ? 2.332 -18.391 4.801 1 95.06 90 LEU B O 1
ATOM 2428 N N . PRO B 1 91 ? 4.234 -19.547 4.828 1 94.56 91 PRO B N 1
ATOM 2429 C CA . PRO B 1 91 ? 4.121 -19.75 6.273 1 94.56 91 PRO B CA 1
ATOM 2430 C C . PRO B 1 91 ? 4.141 -18.438 7.055 1 94.56 91 PRO B C 1
ATOM 2432 O O . PRO B 1 91 ? 3.41 -18.281 8.031 1 94.56 91 PRO B O 1
ATOM 2435 N N . TRP B 1 92 ? 4.934 -17.531 6.57 1 92.5 92 TRP B N 1
ATOM 2436 C CA . TRP B 1 92 ? 5.004 -16.219 7.211 1 92.5 92 TRP B CA 1
ATOM 2437 C C . TRP B 1 92 ? 3.699 -15.445 7.023 1 92.5 92 TRP B C 1
ATOM 2439 O O . TRP B 1 92 ? 3.205 -14.812 7.957 1 92.5 92 TRP B O 1
ATOM 2449 N N . VAL B 1 93 ? 3.154 -15.508 5.84 1 94.25 93 VAL B N 1
ATOM 2450 C CA . VAL B 1 93 ? 1.888 -14.844 5.547 1 94.25 93 VAL B CA 1
ATOM 2451 C C . VAL B 1 93 ? 0.782 -15.43 6.426 1 94.25 93 VAL B C 1
ATOM 2453 O O . VAL B 1 93 ? 0.001 -14.688 7.023 1 94.25 93 VAL B O 1
ATOM 2456 N N . ARG B 1 94 ? 0.736 -16.719 6.516 1 94.31 94 ARG B N 1
ATOM 2457 C CA . ARG B 1 94 ? -0.262 -17.391 7.344 1 94.31 94 ARG B CA 1
ATOM 2458 C C . ARG B 1 94 ? -0.155 -16.953 8.797 1 94.31 94 ARG B C 1
ATOM 2460 O O . ARG B 1 94 ? -1.161 -16.609 9.43 1 94.31 94 ARG B O 1
ATOM 2467 N N . ALA B 1 95 ? 1.022 -16.922 9.266 1 91.94 95 ALA B N 1
ATOM 2468 C CA . ALA B 1 95 ? 1.246 -16.531 10.656 1 91.94 95 ALA B CA 1
ATOM 2469 C C . ALA B 1 95 ? 0.818 -15.094 10.898 1 91.94 95 ALA B C 1
ATOM 2471 O O . ALA B 1 95 ? 0.226 -14.781 11.938 1 91.94 95 ALA B O 1
ATOM 2472 N N . ALA B 1 96 ? 1.132 -14.258 9.977 1 90.75 96 ALA B N 1
ATOM 2473 C CA . ALA B 1 96 ? 0.778 -12.844 10.102 1 90.75 96 ALA B CA 1
ATOM 2474 C C . ALA B 1 96 ? -0.735 -12.664 10.18 1 90.75 96 ALA B C 1
ATOM 2476 O O . ALA B 1 96 ? -1.232 -11.891 11.008 1 90.75 96 ALA B O 1
ATOM 2477 N N . LEU B 1 97 ? -1.46 -13.367 9.336 1 93.62 97 LEU B N 1
ATOM 2478 C CA . LEU B 1 97 ? -2.916 -13.266 9.328 1 93.62 97 LEU B CA 1
ATOM 2479 C C . LEU B 1 97 ? -3.506 -13.836 10.617 1 93.62 97 LEU B C 1
ATOM 2481 O O . LEU B 1 97 ? -4.371 -13.211 11.234 1 93.62 97 LEU B O 1
ATOM 2485 N N . GLN B 1 98 ? -3.012 -14.922 11.023 1 92.12 98 GLN B N 1
ATOM 2486 C CA . GLN B 1 98 ? -3.543 -15.594 12.203 1 92.12 98 GLN B CA 1
ATOM 2487 C C . GLN B 1 98 ? -3.295 -14.766 13.461 1 92.12 98 GLN B C 1
ATOM 2489 O O . GLN B 1 98 ? -4.105 -14.781 14.391 1 92.12 98 GLN B O 1
ATOM 2494 N N . ALA B 1 99 ? -2.209 -14.055 13.438 1 88.94 99 ALA B N 1
ATOM 2495 C CA . ALA B 1 99 ? -1.869 -13.219 14.586 1 88.94 99 ALA B CA 1
ATOM 2496 C C . ALA B 1 99 ? -2.9 -12.109 14.789 1 88.94 99 ALA B C 1
ATOM 2498 O O . ALA B 1 99 ? -3.02 -11.555 15.883 1 88.94 99 ALA B O 1
ATOM 2499 N N . LEU B 1 100 ? -3.631 -11.797 13.766 1 91.38 100 LEU B N 1
ATOM 2500 C CA . LEU B 1 100 ? -4.547 -10.664 13.828 1 91.38 100 LEU B CA 1
ATOM 2501 C C . LEU B 1 100 ? -5.988 -11.141 13.977 1 91.38 100 LEU B C 1
ATOM 2503 O O . LEU B 1 100 ? -6.879 -10.352 14.289 1 91.38 100 LEU B O 1
ATOM 2507 N N . LEU B 1 101 ? -6.211 -12.406 13.688 1 93.19 101 LEU B N 1
ATOM 2508 C CA . LEU B 1 101 ? -7.566 -12.938 13.703 1 93.19 101 LEU B CA 1
ATOM 2509 C C . LEU B 1 101 ? -7.988 -13.312 15.117 1 93.19 101 LEU B C 1
ATOM 2511 O O . LEU B 1 101 ? -7.148 -13.672 15.945 1 93.19 101 LEU B O 1
ATOM 2515 N N . ALA B 1 102 ? -9.227 -13.242 15.305 1 85.19 102 ALA B N 1
ATOM 2516 C CA . ALA B 1 102 ? -9.82 -13.664 16.578 1 85.19 102 ALA B CA 1
ATOM 2517 C C . ALA B 1 102 ? -9.68 -15.172 16.766 1 85.19 102 ALA B C 1
ATOM 2519 O O . ALA B 1 102 ? -9.758 -15.938 15.812 1 85.19 102 ALA B O 1
ATOM 2520 N N . THR B 1 103 ? -9.055 -15.773 17.766 1 71.44 103 THR B N 1
ATOM 2521 C CA . THR B 1 103 ? -8.828 -17.188 18.047 1 71.44 103 THR B CA 1
ATOM 2522 C C . THR B 1 103 ? -10.102 -17.859 18.562 1 71.44 103 THR B C 1
ATOM 2524 O O . THR B 1 103 ? -10.266 -19.062 18.438 1 71.44 103 THR B O 1
ATOM 2527 N N . GLY B 1 104 ? -10.977 -17.172 19.109 1 60.84 104 GLY B N 1
ATOM 2528 C CA . GLY B 1 104 ? -12.094 -17.859 19.75 1 60.84 104 GLY B CA 1
ATOM 2529 C C . GLY B 1 104 ? -13.445 -17.312 19.344 1 60.84 104 GLY B C 1
ATOM 2530 O O . GLY B 1 104 ? -13.523 -16.359 18.562 1 60.84 104 GLY B O 1
ATOM 2531 N N . SER B 1 105 ? -14.445 -18.281 19.219 1 54.75 105 SER B N 1
ATOM 2532 C CA . SER B 1 105 ? -15.836 -18 18.891 1 54.75 105 SER B CA 1
ATOM 2533 C C . SER B 1 105 ? -16.375 -16.844 19.719 1 54.75 105 SER B C 1
ATOM 2535 O O . SER B 1 105 ? -17.484 -16.359 19.469 1 54.75 105 SER B O 1
ATOM 2537 N N . GLY B 1 106 ? -15.625 -16.562 20.797 1 48.88 106 GLY B N 1
ATOM 2538 C CA . GLY B 1 106 ? -16.266 -15.594 21.672 1 48.88 106 GLY B CA 1
ATOM 2539 C C . GLY B 1 106 ? -15.836 -14.164 21.391 1 48.88 106 GLY B C 1
ATOM 2540 O O . GLY B 1 106 ? -14.797 -13.938 20.766 1 48.88 106 GLY B O 1
ATOM 2541 N N . SER B 1 107 ? -16.797 -13.164 21.328 1 51.47 107 SER B N 1
ATOM 2542 C CA . SER B 1 107 ? -16.656 -11.719 21.172 1 51.47 107 SER B CA 1
ATOM 2543 C C . SER B 1 107 ? -15.414 -11.211 21.906 1 51.47 107 SER B C 1
ATOM 2545 O O . SER B 1 107 ? -14.938 -10.109 21.625 1 51.47 107 SER B O 1
ATOM 2547 N N . ASP B 1 108 ? -14.883 -12.188 22.781 1 56.34 108 ASP B N 1
ATOM 2548 C CA . ASP B 1 108 ? -14.008 -11.648 23.812 1 56.34 108 ASP B CA 1
ATOM 2549 C C . ASP B 1 108 ? -12.539 -11.891 23.469 1 56.34 108 ASP B C 1
ATOM 2551 O O . ASP B 1 108 ? -11.656 -11.602 24.266 1 56.34 108 ASP B O 1
ATOM 2555 N N . THR B 1 109 ? -12.266 -12.664 22.484 1 63.12 109 THR B N 1
ATOM 2556 C CA . THR B 1 109 ? -10.875 -13.078 22.406 1 63.12 109 THR B CA 1
ATOM 2557 C C . THR B 1 109 ? -10.039 -12.047 21.656 1 63.12 109 THR B C 1
ATOM 2559 O O . THR B 1 109 ? -8.812 -12.156 21.594 1 63.12 109 THR B O 1
ATOM 2562 N N . GLY B 1 110 ? -10.648 -10.984 21.344 1 82.19 110 GLY B N 1
ATOM 2563 C CA . GLY B 1 110 ? -9.906 -9.906 20.719 1 82.19 110 GLY B CA 1
ATOM 2564 C C . GLY B 1 110 ? -9.414 -10.25 19.312 1 82.19 110 GLY B C 1
ATOM 2565 O O . GLY B 1 110 ? -9.5 -11.406 18.891 1 82.19 110 GLY B O 1
ATOM 2566 N N . GLY B 1 111 ? -9.203 -9.352 18.438 1 90.5 111 GLY B N 1
ATOM 2567 C CA . GLY B 1 111 ? -8.75 -9.477 17.062 1 90.5 111 GLY B CA 1
ATOM 2568 C C . GLY B 1 111 ? -9.812 -9.078 16.047 1 90.5 111 GLY B C 1
ATOM 2569 O O . GLY B 1 111 ? -10.828 -8.484 16.406 1 90.5 111 GLY B O 1
ATOM 2570 N N . LEU B 1 112 ? -9.539 -9.398 14.852 1 94.94 112 LEU B N 1
ATOM 2571 C CA . LEU B 1 112 ? -10.438 -9.055 13.75 1 94.94 112 LEU B CA 1
ATOM 2572 C C . LEU B 1 112 ? -11.273 -10.266 13.344 1 94.94 112 LEU B C 1
ATOM 2574 O O . LEU B 1 112 ? -10.789 -11.398 13.367 1 94.94 112 LEU B O 1
ATOM 2578 N N . GLN B 1 113 ? -12.578 -10.039 13.023 1 94.31 113 GLN B N 1
ATOM 2579 C CA . GLN B 1 113 ? -13.328 -11.055 12.297 1 94.31 113 GLN B CA 1
ATOM 2580 C C . GLN B 1 113 ? -12.75 -11.266 10.898 1 94.31 113 GLN B C 1
ATOM 2582 O O . GLN B 1 113 ? -12.234 -10.328 10.289 1 94.31 113 GLN B O 1
ATOM 2587 N N . PRO B 1 114 ? -12.844 -12.492 10.398 1 95.06 114 PRO B N 1
ATOM 2588 C CA . PRO B 1 114 ? -12.266 -12.766 9.086 1 95.06 114 PRO B CA 1
ATOM 2589 C C . PRO B 1 114 ? -12.75 -11.789 8.016 1 95.06 114 PRO B C 1
ATOM 2591 O O . PRO B 1 114 ? -11.961 -11.352 7.176 1 95.06 114 PRO B O 1
ATOM 2594 N N . GLY B 1 115 ? -13.977 -11.398 8.078 1 94.38 115 GLY B N 1
ATOM 2595 C CA . GLY B 1 115 ? -14.547 -10.508 7.082 1 94.38 115 GLY B CA 1
ATOM 2596 C C . GLY B 1 115 ? -13.977 -9.102 7.141 1 94.38 115 GLY B C 1
ATOM 2597 O O . GLY B 1 115 ? -14.172 -8.305 6.223 1 94.38 115 GLY B O 1
ATOM 2598 N N . GLN B 1 116 ? -13.18 -8.797 8.18 1 95.75 116 GLN B N 1
ATOM 2599 C CA . GLN B 1 116 ? -12.594 -7.473 8.367 1 95.75 116 GLN B CA 1
ATOM 2600 C C . GLN B 1 116 ? -11.117 -7.457 7.988 1 95.75 116 GLN B C 1
ATOM 2602 O O . GLN B 1 116 ? -10.469 -6.41 8.023 1 95.75 116 GLN B O 1
ATOM 2607 N N . LEU B 1 117 ? -10.617 -8.578 7.684 1 97.06 117 LEU B N 1
ATOM 2608 C CA . LEU B 1 117 ? -9.195 -8.695 7.383 1 97.06 117 LEU B CA 1
ATOM 2609 C C . LEU B 1 117 ? -8.984 -9 5.902 1 97.06 117 LEU B C 1
ATOM 2611 O O . LEU B 1 117 ? -9.688 -9.828 5.324 1 97.06 117 LEU B O 1
ATOM 2615 N N . LEU B 1 118 ? -8.062 -8.234 5.293 1 97.62 118 LEU B N 1
ATOM 2616 C CA . LEU B 1 118 ? -7.668 -8.469 3.908 1 97.62 118 LEU B CA 1
ATOM 2617 C C . LEU B 1 118 ? -6.18 -8.797 3.812 1 97.62 118 LEU B C 1
ATOM 2619 O O . LEU B 1 118 ? -5.348 -8.109 4.41 1 97.62 118 LEU B O 1
ATOM 2623 N N . LEU B 1 119 ? -5.871 -9.836 3.1 1 96.94 119 LEU B N 1
ATOM 2624 C CA . LEU B 1 119 ? -4.496 -10.125 2.707 1 96.94 119 LEU B CA 1
ATOM 2625 C C . LEU B 1 119 ? -4.082 -9.289 1.504 1 96.94 119 LEU B C 1
ATOM 2627 O O . LEU B 1 119 ? -4.668 -9.406 0.425 1 96.94 119 LEU B O 1
ATOM 2631 N N . GLU B 1 120 ? -3.145 -8.453 1.704 1 94.25 120 GLU B N 1
ATOM 2632 C CA . GLU B 1 120 ? -2.555 -7.812 0.534 1 94.25 120 GLU B CA 1
ATOM 2633 C C . GLU B 1 120 ? -1.607 -8.758 -0.197 1 94.25 120 GLU B C 1
ATOM 2635 O O . GLU B 1 120 ? -0.654 -9.273 0.394 1 94.25 120 GLU B O 1
ATOM 2640 N N . VAL B 1 121 ? -1.837 -8.945 -1.438 1 91.81 121 VAL B N 1
ATOM 2641 C CA . VAL B 1 121 ? -1.004 -9.789 -2.287 1 91.81 121 VAL B CA 1
ATOM 2642 C C . VAL B 1 121 ? -0.141 -8.922 -3.197 1 91.81 121 VAL B C 1
ATOM 2644 O O . VAL B 1 121 ? -0.644 -8.32 -4.148 1 91.81 121 VAL B O 1
ATOM 2647 N N . PRO B 1 122 ? 1.122 -8.867 -2.891 1 89.62 122 PRO B N 1
ATOM 2648 C CA . PRO B 1 122 ? 1.987 -8.094 -3.781 1 89.62 122 PRO B CA 1
ATOM 2649 C C . PRO B 1 122 ? 2.141 -8.727 -5.16 1 89.62 122 PRO B C 1
ATOM 2651 O O . PRO B 1 122 ? 2.416 -9.93 -5.262 1 89.62 122 PRO B O 1
ATOM 2654 N N . LEU B 1 123 ? 2.02 -7.875 -6.203 1 84.12 123 LEU B N 1
ATOM 2655 C CA . LEU B 1 123 ? 2.137 -8.367 -7.57 1 84.12 123 LEU B CA 1
ATOM 2656 C C . LEU B 1 123 ? 3.389 -7.816 -8.242 1 84.12 123 LEU B C 1
ATOM 2658 O O . LEU B 1 123 ? 3.426 -7.668 -9.469 1 84.12 123 LEU B O 1
ATOM 2662 N N . HIS B 1 124 ? 4.34 -7.438 -7.492 1 82.06 124 HIS B N 1
ATOM 2663 C CA . HIS B 1 124 ? 5.645 -7.027 -7.992 1 82.06 124 HIS B CA 1
ATOM 2664 C C . HIS B 1 124 ? 6.727 -8.023 -7.59 1 82.06 124 HIS B C 1
ATOM 2666 O O . HIS B 1 124 ? 6.52 -8.844 -6.688 1 82.06 124 HIS B O 1
ATOM 2672 N N . GLY B 1 125 ? 7.809 -7.941 -8.305 1 84.38 125 GLY B N 1
ATOM 2673 C CA . GLY B 1 125 ? 8.961 -8.75 -7.934 1 84.38 125 GLY B CA 1
ATOM 2674 C C . GLY B 1 125 ? 9.945 -8.008 -7.047 1 84.38 125 GLY B C 1
ATOM 2675 O O . GLY B 1 125 ? 9.727 -6.844 -6.707 1 84.38 125 GLY B O 1
ATOM 2676 N N . ARG B 1 126 ? 10.891 -8.797 -6.613 1 88.12 126 ARG B N 1
ATOM 2677 C CA . ARG B 1 126 ? 12.031 -8.25 -5.879 1 88.12 126 ARG B CA 1
ATOM 2678 C C . ARG B 1 126 ? 13.344 -8.695 -6.512 1 88.12 126 ARG B C 1
ATOM 2680 O O . ARG B 1 126 ? 13.523 -9.867 -6.836 1 88.12 126 ARG B O 1
ATOM 2687 N N . ALA B 1 127 ? 14.188 -7.715 -6.727 1 88 127 ALA B N 1
ATOM 2688 C CA . ALA B 1 127 ? 15.484 -7.961 -7.352 1 88 127 ALA B CA 1
ATOM 2689 C C . ALA B 1 127 ? 16.625 -7.684 -6.375 1 88 127 ALA B C 1
ATOM 2691 O O . ALA B 1 127 ? 16.625 -6.652 -5.695 1 88 127 ALA B O 1
ATOM 2692 N N . PHE B 1 128 ? 17.516 -8.609 -6.332 1 88.88 128 PHE B N 1
ATOM 2693 C CA . PHE B 1 128 ? 18.703 -8.484 -5.488 1 88.88 128 PHE B CA 1
ATOM 2694 C C . PHE B 1 128 ? 19.969 -8.57 -6.32 1 88.88 128 PHE B C 1
ATOM 2696 O O . PHE B 1 128 ? 20.406 -9.656 -6.699 1 88.88 128 PHE B O 1
ATOM 2703 N N . PRO B 1 129 ? 20.484 -7.367 -6.57 1 86.62 129 PRO B N 1
ATOM 2704 C CA . PRO B 1 129 ? 21.766 -7.418 -7.293 1 86.62 129 PRO B CA 1
ATOM 2705 C C . PRO B 1 129 ? 22.891 -8.031 -6.465 1 86.62 129 PRO B C 1
ATOM 2707 O O . PRO B 1 129 ? 22.891 -7.898 -5.238 1 86.62 129 PRO B O 1
ATOM 2710 N N . TRP B 1 130 ? 23.594 -8.766 -7.172 1 79.38 130 TRP B N 1
ATOM 2711 C CA . TRP B 1 130 ? 24.812 -9.258 -6.512 1 79.38 130 TRP B CA 1
ATOM 2712 C C . TRP B 1 130 ? 26.047 -8.961 -7.352 1 79.38 130 TRP B C 1
ATOM 2714 O O . TRP B 1 130 ? 25.938 -8.555 -8.508 1 79.38 130 TRP B O 1
ATOM 2724 N N . GLY B 1 131 ? 27.109 -8.875 -6.684 1 72.19 131 GLY B N 1
ATOM 2725 C CA . GLY B 1 131 ? 28.375 -8.586 -7.348 1 72.19 131 GLY B CA 1
ATOM 2726 C C . GLY B 1 131 ? 29.016 -7.297 -6.867 1 72.19 131 GLY B C 1
ATOM 2727 O O . GLY B 1 131 ? 28.406 -6.535 -6.113 1 72.19 131 GLY B O 1
ATOM 2728 N N . GLU B 1 132 ? 30.172 -7.133 -7.184 1 62.03 132 GLU B N 1
ATOM 2729 C CA . GLU B 1 132 ? 31.078 -6.117 -6.656 1 62.03 132 GLU B CA 1
ATOM 2730 C C . GLU B 1 132 ? 30.609 -4.715 -7.031 1 62.03 132 GLU B C 1
ATOM 2732 O O . GLU B 1 132 ? 30.828 -3.76 -6.281 1 62.03 132 GLU B O 1
ATOM 2737 N N . ALA B 1 133 ? 30.016 -4.586 -8.07 1 57.09 133 ALA B N 1
ATOM 2738 C CA . ALA B 1 133 ? 29.75 -3.244 -8.594 1 57.09 133 ALA B CA 1
ATOM 2739 C C . ALA B 1 133 ? 28.469 -2.668 -7.992 1 57.09 133 ALA B C 1
ATOM 2741 O O . ALA B 1 133 ? 28.141 -1.501 -8.219 1 57.09 133 ALA B O 1
ATOM 2742 N N . GLN B 1 134 ? 27.875 -3.416 -7.164 1 61.22 134 GLN B N 1
ATOM 2743 C CA . GLN B 1 134 ? 26.562 -2.939 -6.766 1 61.22 134 GLN B CA 1
ATOM 2744 C C . GLN B 1 134 ? 26.625 -2.121 -5.48 1 61.22 134 GLN B C 1
ATOM 2746 O O . GLN B 1 134 ? 27.328 -2.504 -4.535 1 61.22 134 GLN B O 1
ATOM 2751 N N . GLU B 1 135 ? 26.156 -0.963 -5.535 1 57.44 135 GLU B N 1
ATOM 2752 C CA . GLU B 1 135 ? 26.141 -0.01 -4.43 1 57.44 135 GLU B CA 1
ATOM 2753 C C . GLU B 1 135 ? 25.328 -0.536 -3.252 1 57.44 135 GLU B C 1
ATOM 2755 O O . GLU B 1 135 ? 25.672 -0.286 -2.094 1 57.44 135 GLU B O 1
ATOM 2760 N N . SER B 1 136 ? 24.234 -1.173 -3.57 1 60.94 136 SER B N 1
ATOM 2761 C CA . SER B 1 136 ? 23.391 -1.715 -2.506 1 60.94 136 SER B CA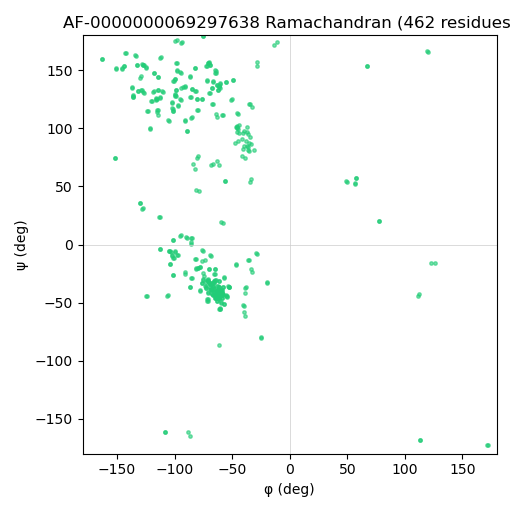 1
ATOM 2762 C C . SER B 1 136 ? 22.906 -3.125 -2.84 1 60.94 136 SER B C 1
ATOM 2764 O O . SER B 1 136 ? 22.688 -3.449 -4.008 1 60.94 136 SER B O 1
ATOM 2766 N N . THR B 1 137 ? 23.031 -3.918 -1.802 1 65.12 137 THR B N 1
ATOM 2767 C CA . THR B 1 137 ? 22.547 -5.289 -1.955 1 65.12 137 THR B CA 1
ATOM 2768 C C . THR B 1 137 ? 21.078 -5.398 -1.561 1 65.12 137 THR B C 1
ATOM 2770 O O . THR B 1 137 ? 20.5 -6.484 -1.604 1 65.12 137 THR B O 1
ATOM 2773 N N . GLU B 1 138 ? 20.516 -4.203 -1.287 1 72.62 138 GLU B N 1
ATOM 2774 C CA . GLU B 1 138 ? 19.125 -4.234 -0.853 1 72.62 138 GLU B CA 1
ATOM 2775 C C . GLU B 1 138 ? 18.188 -4.574 -2.012 1 72.62 138 GLU B C 1
ATOM 2777 O O . GLU B 1 138 ? 18.453 -4.188 -3.154 1 72.62 138 GLU B O 1
ATOM 2782 N N . GLY B 1 139 ? 17.266 -5.336 -1.611 1 79.31 139 GLY B N 1
ATOM 2783 C CA . GLY B 1 139 ? 16.281 -5.723 -2.607 1 79.31 139 GLY B CA 1
ATOM 2784 C C . GLY B 1 139 ? 15.492 -4.543 -3.152 1 79.31 139 GLY B C 1
ATOM 2785 O O . GLY B 1 139 ? 15.133 -3.631 -2.406 1 79.31 139 GLY B O 1
ATOM 2786 N N . LYS B 1 140 ? 15.297 -4.547 -4.453 1 76.88 140 LYS B N 1
ATOM 2787 C CA . LYS B 1 140 ? 14.523 -3.504 -5.121 1 76.88 140 LYS B CA 1
ATOM 2788 C C . LYS B 1 140 ? 13.242 -4.066 -5.727 1 76.88 140 LYS B C 1
ATOM 2790 O O . LYS B 1 140 ? 13.234 -5.191 -6.23 1 76.88 140 LYS B O 1
ATOM 2795 N N . VAL B 1 141 ? 12.258 -3.219 -5.637 1 78.94 141 VAL B N 1
ATOM 2796 C CA . VAL B 1 141 ? 11.008 -3.59 -6.281 1 78.94 141 VAL B CA 1
ATOM 2797 C C . VAL B 1 141 ? 11.172 -3.557 -7.801 1 78.94 141 VAL B C 1
ATOM 2799 O O . VAL B 1 141 ? 11.789 -2.633 -8.344 1 78.94 141 VAL B O 1
ATOM 2802 N N . ILE B 1 142 ? 10.766 -4.57 -8.406 1 78.25 142 ILE B N 1
ATOM 2803 C CA . ILE B 1 142 ? 10.711 -4.602 -9.867 1 78.25 142 ILE B CA 1
ATOM 2804 C C . ILE B 1 142 ? 9.273 -4.844 -10.32 1 78.25 142 ILE B C 1
ATOM 2806 O O . ILE B 1 142 ? 8.633 -5.797 -9.883 1 78.25 142 ILE B O 1
ATOM 2810 N N . LEU B 1 143 ? 8.789 -3.955 -11.102 1 72.38 143 LEU B N 1
ATOM 2811 C CA . LEU B 1 143 ? 7.414 -4.059 -11.578 1 72.38 143 LEU B CA 1
ATOM 2812 C C . LEU B 1 143 ? 7.258 -5.227 -12.547 1 72.38 143 LEU B C 1
ATOM 2814 O O . LEU B 1 143 ? 8.219 -5.625 -13.203 1 72.38 143 LEU B O 1
ATOM 2818 N N . THR B 1 144 ? 6.133 -5.664 -12.586 1 72.19 144 THR B N 1
ATOM 2819 C CA . THR B 1 144 ? 5.84 -6.879 -13.336 1 72.19 144 THR B CA 1
ATOM 2820 C C . THR B 1 144 ? 6.211 -6.711 -14.805 1 72.19 144 THR B C 1
ATOM 2822 O O . THR B 1 144 ? 6.719 -7.641 -15.43 1 72.19 144 THR B O 1
ATOM 2825 N N . ALA B 1 145 ? 5.957 -5.582 -15.367 1 68.94 145 ALA B N 1
ATOM 2826 C CA . ALA B 1 145 ? 6.293 -5.336 -16.766 1 68.94 145 ALA B CA 1
ATOM 2827 C C . ALA B 1 145 ? 7.797 -5.441 -17 1 68.94 145 ALA B C 1
ATOM 2829 O O . ALA B 1 145 ? 8.242 -6.027 -17.984 1 68.94 145 ALA B O 1
ATOM 2830 N N . ASP B 1 146 ? 8.602 -4.898 -16.125 1 73.19 146 ASP B N 1
ATOM 2831 C CA . ASP B 1 146 ? 10.055 -4.957 -16.234 1 73.19 146 ASP B CA 1
ATOM 2832 C C . ASP B 1 146 ? 10.562 -6.379 -16.031 1 73.19 146 ASP B C 1
ATOM 2834 O O . ASP B 1 146 ? 11.5 -6.812 -16.703 1 73.19 146 ASP B O 1
ATOM 2838 N N . LEU B 1 147 ? 9.945 -6.977 -15.164 1 76.62 147 LEU B N 1
ATOM 2839 C CA . LEU B 1 147 ? 10.289 -8.367 -14.914 1 76.62 147 LEU B CA 1
ATOM 2840 C C . LEU B 1 147 ? 10.055 -9.227 -16.156 1 76.62 147 LEU B C 1
ATOM 2842 O O . LEU B 1 147 ? 10.898 -10.039 -16.531 1 76.62 147 LEU B O 1
ATOM 2846 N N . ALA B 1 148 ? 8.898 -9 -16.703 1 74.69 148 ALA B N 1
ATOM 2847 C CA . ALA B 1 148 ? 8.562 -9.742 -17.922 1 74.69 148 ALA B CA 1
ATOM 2848 C C . ALA B 1 148 ? 9.594 -9.5 -19.016 1 74.69 148 ALA B C 1
ATOM 2850 O O . ALA B 1 148 ? 10.008 -10.438 -19.703 1 74.69 148 ALA B O 1
ATOM 2851 N N . ARG B 1 149 ? 10 -8.352 -19.172 1 75.62 149 ARG B N 1
ATOM 2852 C CA . ARG B 1 149 ? 10.977 -7.988 -20.188 1 75.62 149 ARG B CA 1
ATOM 2853 C C . ARG B 1 149 ? 12.312 -8.688 -19.938 1 75.62 149 ARG B C 1
ATOM 2855 O O . ARG B 1 149 ? 12.898 -9.266 -20.859 1 75.62 149 ARG B O 1
ATOM 2862 N N . VAL B 1 150 ? 12.734 -8.602 -18.766 1 77.44 150 VAL B N 1
ATOM 2863 C CA . VAL B 1 150 ? 14.047 -9.164 -18.438 1 77.44 150 VAL B CA 1
ATOM 2864 C C . VAL B 1 150 ? 14 -10.688 -18.562 1 77.44 150 VAL B C 1
ATOM 2866 O O . VAL B 1 150 ? 14.945 -11.305 -19.062 1 77.44 150 VAL B O 1
ATOM 2869 N N . LEU B 1 151 ? 12.93 -11.234 -18.156 1 80.25 151 LEU B N 1
ATOM 2870 C CA . LEU B 1 151 ? 12.797 -12.688 -18.203 1 80.25 151 LEU B CA 1
ATOM 2871 C C . LEU B 1 151 ? 12.703 -13.172 -19.656 1 80.25 151 LEU B C 1
ATOM 2873 O O . LEU B 1 151 ? 13.242 -14.234 -19.984 1 80.25 151 LEU B O 1
ATOM 2877 N N . ALA B 1 152 ? 12.023 -12.406 -20.422 1 76.94 152 ALA B N 1
ATOM 2878 C CA . ALA B 1 152 ? 11.891 -12.773 -21.828 1 76.94 152 ALA B CA 1
ATOM 2879 C C . ALA B 1 152 ? 13.242 -12.719 -22.531 1 76.94 152 ALA B C 1
ATOM 2881 O O . ALA B 1 152 ? 13.508 -13.5 -23.453 1 76.94 152 ALA B O 1
ATOM 2882 N N . LYS B 1 153 ? 14.047 -11.867 -22.125 1 80.69 153 LYS B N 1
ATOM 2883 C CA . LYS B 1 153 ? 15.352 -11.672 -22.75 1 80.69 153 LYS B CA 1
ATOM 2884 C C . LYS B 1 153 ? 16.344 -12.75 -22.312 1 80.69 153 LYS B C 1
ATOM 2886 O O . LYS B 1 153 ? 17.094 -13.281 -23.125 1 80.69 153 LYS B O 1
ATOM 2891 N N . GLN B 1 154 ? 16.312 -13.102 -21.094 1 82.5 154 GLN B N 1
ATOM 2892 C CA . GLN B 1 154 ? 17.359 -13.953 -20.547 1 82.5 154 GLN B CA 1
ATOM 2893 C C . GLN B 1 154 ? 16.891 -15.406 -20.422 1 82.5 154 GLN B C 1
ATOM 2895 O O . GLN B 1 154 ? 17.719 -16.312 -20.328 1 82.5 154 GLN B O 1
ATOM 2900 N N . LEU B 1 155 ? 15.617 -15.555 -20.297 1 81.25 155 LEU B N 1
ATOM 2901 C CA . LEU B 1 155 ? 14.977 -16.859 -20.203 1 81.25 155 LEU B CA 1
ATOM 2902 C C . LEU B 1 155 ? 15.672 -17.734 -19.172 1 81.25 155 LEU B C 1
ATOM 2904 O O . LEU B 1 155 ? 16.062 -18.875 -19.469 1 81.25 155 LEU B O 1
ATOM 2908 N N . PRO B 1 156 ? 15.781 -17.266 -18.031 1 87 156 PRO B N 1
ATOM 2909 C CA . PRO B 1 156 ? 16.406 -18.094 -16.984 1 87 156 PRO B CA 1
ATOM 2910 C C . PRO B 1 156 ? 15.516 -19.234 -16.531 1 87 156 PRO B C 1
ATOM 2912 O O . PRO B 1 156 ? 14.289 -19.172 -16.672 1 87 156 PRO B O 1
ATOM 2915 N N . PRO B 1 157 ? 16.25 -20.312 -16.031 1 89.44 157 PRO B N 1
ATOM 2916 C CA . PRO B 1 157 ? 15.414 -21.312 -15.375 1 89.44 157 PRO B CA 1
ATOM 2917 C C . PRO B 1 157 ? 14.664 -20.766 -14.172 1 89.44 157 PRO B C 1
ATOM 2919 O O . PRO B 1 157 ? 15.234 -20.031 -13.367 1 89.44 157 PRO B O 1
ATOM 2922 N N . MET B 1 158 ? 13.406 -21.125 -14.102 1 89.88 158 MET B N 1
ATOM 2923 C CA . MET B 1 158 ? 12.57 -20.734 -12.969 1 89.88 158 MET B CA 1
ATOM 2924 C C . MET B 1 158 ? 12.617 -21.781 -11.867 1 89.88 158 MET B C 1
ATOM 2926 O O . MET B 1 158 ? 12.523 -22.984 -12.141 1 89.88 158 MET B O 1
ATOM 2930 N N . ILE B 1 159 ? 12.742 -21.344 -10.664 1 93.94 159 ILE B N 1
ATOM 2931 C CA . ILE B 1 159 ? 12.789 -22.234 -9.5 1 93.94 159 ILE B CA 1
ATOM 2932 C C . ILE B 1 159 ? 11.539 -22.031 -8.648 1 93.94 159 ILE B C 1
ATOM 2934 O O . ILE B 1 159 ? 11.203 -20.906 -8.273 1 93.94 159 ILE B O 1
ATOM 2938 N N . TRP B 1 160 ? 10.859 -23.109 -8.367 1 94.12 160 TRP B N 1
ATOM 2939 C CA . TRP B 1 160 ? 9.695 -23.078 -7.488 1 94.12 160 TRP B CA 1
ATOM 2940 C C . TRP B 1 160 ? 10.078 -23.469 -6.066 1 94.12 160 TRP B C 1
ATOM 2942 O O . TRP B 1 160 ? 10.617 -24.562 -5.844 1 94.12 160 TRP B O 1
ATOM 2952 N N . ASP B 1 161 ? 9.883 -22.609 -5.168 1 95.94 161 ASP B N 1
ATOM 2953 C CA . ASP B 1 161 ? 9.984 -22.891 -3.744 1 95.94 161 ASP B CA 1
ATOM 2954 C C . ASP B 1 161 ? 8.641 -23.328 -3.172 1 95.94 161 ASP B C 1
ATOM 2956 O O . ASP B 1 161 ? 7.766 -22.5 -2.922 1 95.94 161 ASP B O 1
ATOM 2960 N N . ALA B 1 162 ? 8.492 -24.594 -2.871 1 95.69 162 ALA B N 1
ATOM 2961 C CA . ALA B 1 162 ? 7.203 -25.141 -2.469 1 95.69 162 ALA B CA 1
ATOM 2962 C C . ALA B 1 162 ? 6.816 -24.656 -1.072 1 95.69 162 ALA B C 1
ATOM 2964 O O . ALA B 1 162 ? 5.629 -24.547 -0.756 1 95.69 162 ALA B O 1
ATOM 2965 N N . GLU B 1 163 ? 7.762 -24.438 -0.287 1 95.88 163 GLU B N 1
ATOM 2966 C CA . GLU B 1 163 ? 7.465 -23.938 1.056 1 95.88 163 GLU B CA 1
ATOM 2967 C C . GLU B 1 163 ? 6.988 -22.484 1.021 1 95.88 163 GLU B C 1
ATOM 2969 O O . GLU B 1 163 ? 5.945 -22.156 1.589 1 95.88 163 GLU B O 1
ATOM 2974 N N . ALA B 1 164 ? 7.699 -21.672 0.279 1 95.81 164 ALA B N 1
ATOM 2975 C CA . ALA B 1 164 ? 7.328 -20.266 0.168 1 95.81 164 ALA B CA 1
ATOM 2976 C C . ALA B 1 164 ? 6.184 -20.078 -0.821 1 95.81 164 ALA B C 1
ATOM 2978 O O . ALA B 1 164 ? 5.504 -19.047 -0.805 1 95.81 164 ALA B O 1
ATOM 2979 N N . ALA B 1 165 ? 6.02 -21.062 -1.664 1 96.12 165 ALA B N 1
ATOM 2980 C CA . ALA B 1 165 ? 5.078 -20.984 -2.777 1 96.12 165 ALA B CA 1
ATOM 2981 C C . ALA B 1 165 ? 5.367 -19.781 -3.666 1 96.12 165 ALA B C 1
ATOM 2983 O O . ALA B 1 165 ? 4.473 -18.984 -3.949 1 96.12 165 ALA B O 1
ATOM 2984 N N . GLU B 1 166 ? 6.598 -19.672 -4.102 1 93.69 166 GLU B N 1
ATOM 2985 C CA . GLU B 1 166 ? 7.062 -18.562 -4.934 1 93.69 166 GLU B CA 1
ATOM 2986 C C . GLU B 1 166 ? 8.094 -19.031 -5.957 1 93.69 166 GLU B C 1
ATOM 2988 O O . GLU B 1 166 ? 8.797 -20.016 -5.723 1 93.69 166 GLU B O 1
ATOM 2993 N N . HIS B 1 167 ? 8.133 -18.281 -7.027 1 92.12 167 HIS B N 1
ATOM 2994 C CA . HIS B 1 167 ? 9.164 -18.5 -8.031 1 92.12 167 HIS B CA 1
ATOM 2995 C C . HIS B 1 167 ? 10.328 -17.531 -7.848 1 92.12 167 HIS B C 1
ATOM 2997 O O . HIS B 1 167 ? 10.141 -16.406 -7.395 1 92.12 167 HIS B O 1
ATOM 3003 N N . SER B 1 168 ? 11.453 -18.016 -8.219 1 93.62 168 SER B N 1
ATOM 3004 C CA . SER B 1 168 ? 12.641 -17.188 -8.312 1 93.62 168 SER B CA 1
ATOM 3005 C C . SER B 1 168 ? 13.5 -17.578 -9.508 1 93.62 168 SER B C 1
ATOM 3007 O O . SER B 1 168 ? 13.242 -18.594 -10.156 1 93.62 168 SER B O 1
ATOM 3009 N N . ALA B 1 169 ? 14.414 -16.641 -9.82 1 92.94 169 ALA B N 1
ATOM 3010 C CA . ALA B 1 169 ? 15.391 -16.906 -10.875 1 92.94 169 ALA B CA 1
ATOM 3011 C C . ALA B 1 169 ? 16.688 -16.156 -10.625 1 92.94 169 ALA B C 1
ATOM 3013 O O . ALA B 1 169 ? 16.703 -15.117 -9.969 1 92.94 169 ALA B O 1
ATOM 3014 N N . ASN B 1 170 ? 17.688 -16.75 -11.125 1 92.94 170 ASN B N 1
ATOM 3015 C CA . ASN B 1 170 ? 18.984 -16.078 -11.18 1 92.94 170 ASN B CA 1
ATOM 3016 C C . ASN B 1 170 ? 19.266 -15.547 -12.578 1 92.94 170 ASN B C 1
ATOM 3018 O O . ASN B 1 170 ? 19.391 -16.328 -13.531 1 92.94 170 ASN B O 1
ATOM 3022 N N . LEU B 1 171 ? 19.359 -14.219 -12.625 1 89.69 171 LEU B N 1
ATOM 3023 C CA . LEU B 1 171 ? 19.75 -13.594 -13.875 1 89.69 171 LEU B CA 1
ATOM 3024 C C . LEU B 1 171 ? 21.266 -13.461 -13.961 1 89.69 171 LEU B C 1
ATOM 3026 O O . LEU B 1 171 ? 21.828 -12.461 -13.5 1 89.69 171 LEU B O 1
ATOM 3030 N N . THR B 1 172 ? 21.844 -14.336 -14.602 1 87.94 172 THR B N 1
ATOM 3031 C CA . THR B 1 172 ? 23.297 -14.484 -14.562 1 87.94 172 THR B CA 1
ATOM 3032 C C . THR B 1 172 ? 23.984 -13.352 -15.336 1 87.94 172 THR B C 1
ATOM 3034 O O . THR B 1 172 ? 25.047 -12.891 -14.945 1 87.94 172 THR B O 1
ATOM 3037 N N . GLU B 1 173 ? 23.375 -12.922 -16.406 1 84.56 173 GLU B N 1
ATOM 3038 C CA . GLU B 1 173 ? 23.969 -11.859 -17.203 1 84.56 173 GLU B CA 1
ATOM 3039 C C . GLU B 1 173 ? 24.016 -10.539 -16.438 1 84.56 173 GLU B C 1
ATOM 3041 O O . GLU B 1 173 ? 25 -9.812 -16.484 1 84.56 173 GLU B O 1
ATOM 3046 N N . SER B 1 174 ? 22.984 -10.328 -15.703 1 82.69 174 SER B N 1
ATOM 3047 C CA . SER B 1 174 ? 22.875 -9.062 -14.984 1 82.69 174 SER B CA 1
ATOM 3048 C C . SER B 1 174 ? 23.281 -9.227 -13.523 1 82.69 174 SER B C 1
ATOM 3050 O O . SER B 1 174 ? 23.375 -8.234 -12.789 1 82.69 174 SER B O 1
ATOM 3052 N N . LYS B 1 175 ? 23.531 -10.414 -13.125 1 87.12 175 LYS B N 1
ATOM 3053 C CA . LYS B 1 175 ? 23.922 -10.719 -11.75 1 87.12 175 LYS B CA 1
ATOM 3054 C C . LYS B 1 175 ? 22.859 -10.234 -10.766 1 87.12 175 LYS B C 1
ATOM 3056 O O . LYS B 1 175 ? 23.172 -9.484 -9.828 1 87.12 175 LYS B O 1
ATOM 3061 N N . VAL B 1 176 ? 21.688 -10.758 -11.016 1 89.31 176 VAL B N 1
ATOM 3062 C CA . VAL B 1 176 ? 20.547 -10.375 -10.195 1 89.31 176 VAL B CA 1
ATOM 3063 C C . VAL B 1 176 ? 19.734 -11.609 -9.828 1 89.31 176 VAL B C 1
ATOM 3065 O O . VAL B 1 176 ? 19.438 -12.445 -10.688 1 89.31 176 VAL B O 1
ATOM 3068 N N . PHE B 1 177 ? 19.5 -11.766 -8.57 1 91.75 177 PHE B N 1
ATOM 3069 C CA . PHE B 1 177 ? 18.484 -12.695 -8.102 1 91.75 177 PHE B CA 1
ATOM 3070 C C . PHE B 1 177 ? 17.109 -12.031 -8.094 1 91.75 177 PHE B C 1
ATOM 3072 O O . PHE B 1 177 ? 16.969 -10.898 -7.629 1 91.75 177 PHE B O 1
ATOM 3079 N N . VAL B 1 178 ? 16.109 -12.773 -8.641 1 91.81 178 VAL B N 1
ATOM 3080 C CA . VAL B 1 178 ? 14.766 -12.18 -8.633 1 91.81 178 VAL B CA 1
ATOM 3081 C C . VAL B 1 178 ? 13.766 -13.172 -8.039 1 91.81 178 VAL B C 1
ATOM 3083 O O . VAL B 1 178 ? 13.844 -14.375 -8.297 1 91.81 178 VAL B O 1
ATOM 3086 N N . SER B 1 179 ? 12.984 -12.633 -7.156 1 91.88 179 SER B N 1
ATOM 3087 C CA . SER B 1 179 ? 11.734 -13.281 -6.77 1 91.88 179 SER B CA 1
ATOM 3088 C C . SER B 1 179 ? 10.547 -12.656 -7.492 1 91.88 179 SER B C 1
ATOM 3090 O O . SER B 1 179 ? 10.492 -11.438 -7.676 1 91.88 179 SER B O 1
ATOM 3092 N N . LEU B 1 180 ? 9.578 -13.523 -7.863 1 87.38 180 LEU B N 1
ATOM 3093 C CA . LEU B 1 180 ? 8.531 -12.938 -8.695 1 87.38 180 LEU B CA 1
ATOM 3094 C C . LEU B 1 180 ? 7.18 -13.578 -8.391 1 87.38 180 LEU B C 1
ATOM 3096 O O . LEU B 1 180 ? 7.105 -14.766 -8.07 1 87.38 180 LEU B O 1
ATOM 3100 N N . PRO B 1 181 ? 6.172 -12.758 -8.617 1 85 181 PRO B N 1
ATOM 3101 C CA . PRO B 1 181 ? 4.805 -13.266 -8.453 1 85 181 PRO B CA 1
ATOM 3102 C C . PRO B 1 181 ? 4.277 -13.961 -9.703 1 85 181 PRO B C 1
ATOM 3104 O O . PRO B 1 181 ? 4.031 -13.312 -10.719 1 85 181 PRO B O 1
ATOM 3107 N N . SER B 1 182 ? 4.141 -15.273 -9.633 1 82.19 182 SER B N 1
ATOM 3108 C CA . SER B 1 182 ? 3.549 -16.047 -10.727 1 82.19 182 SER B CA 1
ATOM 3109 C C . SER B 1 182 ? 2.08 -16.344 -10.453 1 82.19 182 SER B C 1
ATOM 3111 O O . SER B 1 182 ? 1.547 -15.977 -9.406 1 82.19 182 SER B O 1
ATOM 3113 N N . LEU B 1 183 ? 1.435 -16.984 -11.453 1 81.94 183 LEU B N 1
ATOM 3114 C CA . LEU B 1 183 ? 0.05 -17.391 -11.242 1 81.94 183 LEU B CA 1
ATOM 3115 C C . LEU B 1 183 ? -0.056 -18.359 -10.078 1 81.94 183 LEU B C 1
ATOM 3117 O O . LEU B 1 183 ? -1.002 -18.297 -9.289 1 81.94 183 LEU B O 1
ATOM 3121 N N . ALA B 1 184 ? 0.926 -19.281 -10.016 1 86.94 184 ALA B N 1
ATOM 3122 C CA . ALA B 1 184 ? 0.941 -20.234 -8.914 1 86.94 184 ALA B CA 1
ATOM 3123 C C . ALA B 1 184 ? 1.087 -19.516 -7.57 1 86.94 184 ALA B C 1
ATOM 3125 O O . ALA B 1 184 ? 0.481 -19.906 -6.574 1 86.94 184 ALA B O 1
ATOM 3126 N N . TYR B 1 185 ? 1.883 -18.516 -7.566 1 90.12 185 TYR B N 1
ATOM 3127 C CA . TYR B 1 185 ? 2.051 -17.641 -6.402 1 90.12 185 TYR B CA 1
ATOM 3128 C C . TYR B 1 185 ? 0.722 -17.031 -5.98 1 90.12 185 TYR B C 1
ATOM 3130 O O . TYR B 1 185 ? 0.345 -17.109 -4.809 1 90.12 185 TYR B O 1
ATOM 3138 N N . VAL B 1 186 ? 0.022 -16.453 -6.887 1 87.19 186 VAL B N 1
ATOM 3139 C CA . VAL B 1 186 ? -1.253 -15.805 -6.613 1 87.19 186 VAL B CA 1
ATOM 3140 C C . VAL B 1 186 ? -2.271 -16.844 -6.137 1 87.19 186 VAL B C 1
ATOM 3142 O O . VAL B 1 186 ? -2.977 -16.625 -5.152 1 87.19 186 VAL B O 1
ATOM 3145 N N . GLU B 1 187 ? -2.277 -17.969 -6.793 1 89.06 187 GLU B N 1
ATOM 3146 C CA . GLU B 1 187 ? -3.227 -19.016 -6.449 1 89.06 187 GLU B CA 1
ATOM 3147 C C . GLU B 1 187 ? -3.014 -19.516 -5.02 1 89.06 187 GLU B C 1
ATOM 3149 O O . GLU B 1 187 ? -3.977 -19.719 -4.281 1 89.06 187 GLU B O 1
ATOM 3154 N N . ALA B 1 188 ? -1.827 -19.688 -4.664 1 93.69 188 ALA B N 1
ATOM 3155 C CA . ALA B 1 188 ? -1.52 -20.156 -3.314 1 93.69 188 ALA B CA 1
ATOM 3156 C C . ALA B 1 188 ? -2.012 -19.172 -2.264 1 93.69 188 ALA B C 1
ATOM 3158 O O . ALA B 1 188 ? -2.527 -19.562 -1.218 1 93.69 188 ALA B O 1
ATOM 3159 N N . ARG B 1 189 ? -1.884 -17.938 -2.533 1 94.12 189 ARG B N 1
ATOM 3160 C CA . ARG B 1 189 ? -2.318 -16.906 -1.588 1 94.12 189 ARG B CA 1
ATOM 3161 C C . ARG B 1 189 ? -3.84 -16.828 -1.538 1 94.12 189 ARG B C 1
ATOM 3163 O O . ARG B 1 189 ? -4.422 -16.609 -0.472 1 94.12 189 ARG B O 1
ATOM 3170 N N . LEU B 1 190 ? -4.453 -17 -2.674 1 93.06 190 LEU B N 1
ATOM 3171 C CA . LEU B 1 190 ? -5.91 -17 -2.697 1 93.06 190 LEU B CA 1
ATOM 3172 C C . LEU B 1 190 ? -6.461 -18.188 -1.908 1 93.06 190 LEU B C 1
ATOM 3174 O O . LEU B 1 190 ? -7.457 -18.047 -1.194 1 93.06 190 LEU B O 1
ATOM 3178 N N . ARG B 1 191 ? -5.828 -19.297 -2.076 1 94.88 191 ARG B N 1
ATOM 3179 C CA . ARG B 1 191 ? -6.246 -20.469 -1.32 1 94.88 191 ARG B CA 1
ATOM 3180 C C . ARG B 1 191 ? -6.094 -20.234 0.179 1 94.88 191 ARG B C 1
ATOM 3182 O O . ARG B 1 191 ? -6.98 -20.594 0.96 1 94.88 191 ARG B O 1
ATOM 3189 N N . LEU B 1 192 ? -5.012 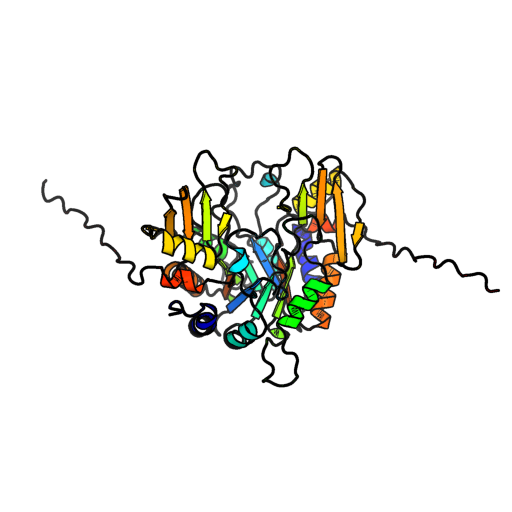-19.688 0.544 1 96.75 192 LEU B N 1
ATOM 3190 C CA . LEU B 1 192 ? -4.797 -19.375 1.953 1 96.75 192 LEU B CA 1
ATOM 3191 C C . LEU B 1 192 ? -5.875 -18.422 2.465 1 96.75 192 LEU B C 1
ATOM 3193 O O . LEU B 1 192 ? -6.457 -18.641 3.525 1 96.75 192 LEU B O 1
ATOM 3197 N N . ALA B 1 193 ? -6.094 -17.328 1.728 1 96.69 193 ALA B N 1
ATOM 3198 C CA . ALA B 1 193 ? -7.129 -16.375 2.117 1 96.69 193 ALA B CA 1
ATOM 3199 C C . ALA B 1 193 ? -8.477 -17.078 2.277 1 96.69 193 ALA B C 1
ATOM 3201 O O . ALA B 1 193 ? -9.203 -16.812 3.244 1 96.69 193 ALA B O 1
ATOM 3202 N N . GLY B 1 194 ? -8.82 -17.922 1.34 1 95.31 194 GLY B N 1
ATOM 3203 C CA . GLY B 1 194 ? -10.062 -18.688 1.408 1 95.31 194 GLY B CA 1
ATOM 3204 C C . GLY B 1 194 ? -10.156 -19.562 2.639 1 95.31 194 GLY B C 1
ATOM 3205 O O . GLY B 1 194 ? -11.203 -19.625 3.283 1 95.31 194 GLY B O 1
ATOM 3206 N N . SER B 1 195 ? -9.102 -20.219 2.965 1 96.62 195 SER B N 1
ATOM 3207 C CA . SER B 1 195 ? -9.102 -21.141 4.094 1 96.62 195 SER B CA 1
ATOM 3208 C C . SER B 1 195 ? -9.305 -20.406 5.414 1 96.62 195 SER B C 1
ATOM 3210 O O . SER B 1 195 ? -9.828 -20.969 6.371 1 96.62 195 SER B O 1
ATOM 3212 N N . LEU B 1 196 ? -8.953 -19.141 5.469 1 96.25 196 LEU B N 1
ATOM 3213 C CA . LEU B 1 196 ? -9.07 -18.344 6.691 1 96.25 196 LEU B CA 1
ATOM 3214 C C . LEU B 1 196 ? -10.312 -17.469 6.656 1 96.25 19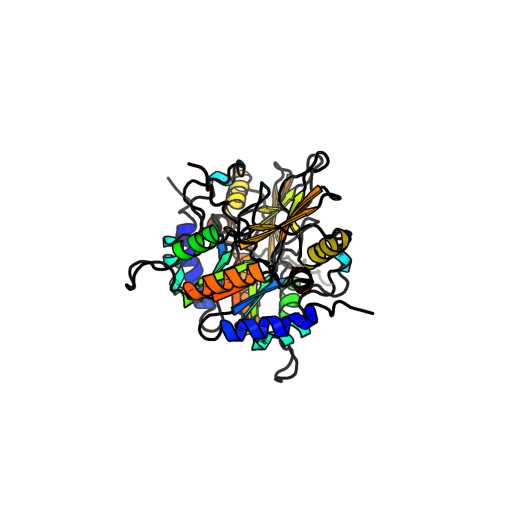6 LEU B C 1
ATOM 3216 O O . LEU B 1 196 ? -10.641 -16.797 7.645 1 96.25 196 LEU B O 1
ATOM 3220 N N . GLY B 1 197 ? -10.938 -17.391 5.457 1 96.12 197 GLY B N 1
ATOM 3221 C CA . GLY B 1 197 ? -12.141 -16.578 5.305 1 96.12 197 GLY B CA 1
ATOM 3222 C C . GLY B 1 197 ? -11.859 -15.094 5.211 1 96.12 197 GLY B C 1
ATOM 3223 O O . GLY B 1 197 ? -12.742 -14.273 5.473 1 96.12 197 GLY B O 1
ATOM 3224 N N . VAL B 1 198 ? -10.609 -14.711 4.859 1 97.38 198 VAL B N 1
ATOM 3225 C CA . VAL B 1 198 ? -10.258 -13.297 4.805 1 97.38 198 VAL B CA 1
ATOM 3226 C C . VAL B 1 198 ? -10.336 -12.805 3.365 1 97.38 198 VAL B C 1
ATOM 3228 O O . VAL B 1 198 ? -10.273 -13.594 2.422 1 97.38 198 VAL B O 1
ATOM 3231 N N . GLY B 1 199 ? -10.531 -11.492 3.164 1 97 199 GLY B N 1
ATOM 3232 C CA . GLY B 1 199 ? -10.531 -10.883 1.841 1 97 199 GLY B CA 1
ATOM 3233 C C . GLY B 1 199 ? -9.141 -10.734 1.249 1 97 199 GLY B C 1
ATOM 3234 O O . GLY B 1 199 ? -8.156 -11.156 1.859 1 97 199 GLY B O 1
ATOM 3235 N N . VAL B 1 200 ? -9.117 -10.203 0.042 1 95.69 200 VAL B N 1
ATOM 3236 C CA . VAL B 1 200 ? -7.863 -10.078 -0.7 1 95.69 200 VAL B CA 1
ATOM 3237 C C . VAL B 1 200 ? -7.734 -8.664 -1.256 1 95.69 200 VAL B C 1
ATOM 3239 O O . VAL B 1 200 ? -8.703 -8.102 -1.767 1 95.69 200 VAL B O 1
ATOM 3242 N N . ALA B 1 201 ? -6.621 -8.102 -1.059 1 94 201 ALA B N 1
ATOM 3243 C CA . ALA B 1 201 ? -6.223 -6.859 -1.715 1 94 201 ALA B CA 1
ATOM 3244 C C . ALA B 1 201 ? -5.035 -7.09 -2.648 1 94 201 ALA B C 1
ATOM 3246 O O . ALA B 1 201 ? -3.932 -7.398 -2.195 1 94 201 ALA B O 1
ATOM 3247 N N . LEU B 1 202 ? -5.207 -6.91 -3.941 1 89.75 202 LEU B N 1
ATOM 3248 C CA . LEU B 1 202 ? -4.125 -7.07 -4.906 1 89.75 202 LEU B CA 1
ATOM 3249 C C . LEU B 1 202 ? -3.32 -5.781 -5.043 1 89.75 202 LEU B C 1
ATOM 3251 O O . LEU B 1 202 ? -3.895 -4.703 -5.223 1 89.75 202 LEU B O 1
ATOM 3255 N N . ARG B 1 203 ? -1.992 -5.852 -4.879 1 84.06 203 ARG B N 1
ATOM 3256 C CA . ARG B 1 203 ? -1.138 -4.672 -4.949 1 84.06 203 ARG B CA 1
ATOM 3257 C C . ARG B 1 203 ? 0.115 -4.949 -5.773 1 84.06 203 ARG B C 1
ATOM 3259 O O . ARG B 1 203 ? 0.864 -5.883 -5.477 1 84.06 203 ARG B O 1
ATOM 3266 N N . GLU B 1 204 ? 0.66 -4.266 -6.816 1 68.81 204 GLU B N 1
ATOM 3267 C CA . GLU B 1 204 ? 0.043 -3.148 -7.527 1 68.81 204 GLU B CA 1
ATOM 3268 C C . GLU B 1 204 ? -0.255 -3.518 -8.977 1 68.81 204 GLU B C 1
ATOM 3270 O O . GLU B 1 204 ? 0.599 -4.078 -9.672 1 68.81 204 GLU B O 1
ATOM 3275 N N . LEU B 1 205 ? -1.512 -3.584 -9.156 1 58.62 205 LEU B N 1
ATOM 3276 C CA . LEU B 1 205 ? -1.803 -3.855 -10.562 1 58.62 205 LEU B CA 1
ATOM 3277 C C . LEU B 1 205 ? -1.393 -2.678 -11.438 1 58.62 205 LEU B C 1
ATOM 3279 O O . LEU B 1 205 ? -1.958 -1.588 -11.328 1 58.62 205 LEU B O 1
ATOM 3283 N N . GLY B 1 206 ? 0.017 -2.561 -11.469 1 50.06 206 GLY B N 1
ATOM 3284 C CA . GLY B 1 206 ? 0.471 -1.616 -12.477 1 50.06 206 GLY B CA 1
ATOM 3285 C C . GLY B 1 206 ? 0.642 -2.242 -13.844 1 50.06 206 GLY B C 1
ATOM 3286 O O . GLY B 1 206 ? 0.213 -3.377 -14.078 1 50.06 206 GLY B O 1
ATOM 3287 N N . ALA B 1 207 ? 1.291 -1.52 -14.562 1 45.25 207 ALA B N 1
ATOM 3288 C CA . ALA B 1 207 ? 1.595 -1.881 -15.945 1 45.25 207 ALA B CA 1
ATOM 3289 C C . ALA B 1 207 ? 2.447 -3.145 -16 1 45.25 207 ALA B C 1
ATOM 3291 O O . ALA B 1 207 ? 3.404 -3.293 -15.242 1 45.25 207 ALA B O 1
ATOM 3292 N N . GLY B 1 208 ? 1.918 -4.34 -16.469 1 45.72 208 GLY B N 1
ATOM 3293 C CA . GLY B 1 208 ? 2.713 -5.496 -16.844 1 45.72 208 GLY B CA 1
ATOM 3294 C C . GLY B 1 208 ? 2.303 -6.77 -16.141 1 45.72 208 GLY B C 1
ATOM 3295 O O . GLY B 1 208 ? 2.973 -7.797 -16.25 1 45.72 208 GLY B O 1
ATOM 3296 N N . PHE B 1 209 ? 1.56 -6.672 -15.094 1 49.41 209 PHE B N 1
ATOM 3297 C CA . PHE B 1 209 ? 1.207 -7.898 -14.383 1 49.41 209 PHE B CA 1
ATOM 3298 C C . PHE B 1 209 ? 0.938 -9.031 -15.367 1 49.41 209 PHE B C 1
ATOM 3300 O O . PHE B 1 209 ? 1.311 -10.18 -15.109 1 49.41 209 PHE B O 1
ATOM 3307 N N . ASP B 1 210 ? 0.39 -8.781 -16.391 1 48.16 210 ASP B N 1
ATOM 3308 C CA . ASP B 1 210 ? 0.027 -9.836 -17.328 1 48.16 210 ASP B CA 1
ATOM 3309 C C . ASP B 1 210 ? 1.268 -10.555 -17.859 1 48.16 210 ASP B C 1
ATOM 3311 O O . ASP B 1 210 ? 1.221 -11.75 -18.156 1 48.16 210 ASP B O 1
ATOM 3315 N N . SER B 1 211 ? 2.25 -9.812 -18.016 1 48.12 211 SER B N 1
ATOM 3316 C CA . SER B 1 211 ? 3.391 -10.398 -18.703 1 48.12 211 SER B CA 1
ATOM 3317 C C . SER B 1 211 ? 4.062 -11.477 -17.859 1 48.12 211 SER B C 1
ATOM 3319 O O . SER B 1 211 ? 4.582 -12.461 -18.391 1 48.12 211 SER B O 1
ATOM 3321 N N . VAL B 1 212 ? 4.043 -11.281 -16.656 1 51.53 212 VAL B N 1
ATOM 3322 C CA . VAL B 1 212 ? 4.793 -12.242 -15.852 1 51.53 212 VAL B CA 1
ATOM 3323 C C . VAL B 1 212 ? 4.066 -13.586 -15.852 1 51.53 212 VAL B C 1
ATOM 3325 O O . VAL B 1 212 ? 4.703 -14.641 -15.883 1 51.53 212 VAL B O 1
ATOM 3328 N N . PHE B 1 213 ? 2.771 -13.508 -15.969 1 54.47 213 PHE B N 1
ATOM 3329 C CA . PHE B 1 213 ? 2.01 -14.75 -15.859 1 54.47 213 PHE B CA 1
ATOM 3330 C C . PHE B 1 213 ? 2.143 -15.578 -17.141 1 54.47 213 PHE B C 1
ATOM 3332 O O . PHE B 1 213 ? 2.035 -16.812 -17.094 1 54.47 213 PHE B O 1
ATOM 3339 N N . ASP B 1 214 ? 2.303 -14.93 -18.172 1 52.41 214 ASP B N 1
ATOM 3340 C CA . ASP B 1 214 ? 2.482 -15.664 -19.422 1 52.41 214 ASP B CA 1
ATOM 3341 C C . ASP B 1 214 ? 3.846 -16.359 -19.469 1 52.41 214 ASP B C 1
ATOM 3343 O O . ASP B 1 214 ? 4.031 -17.344 -20.188 1 52.41 214 ASP B O 1
ATOM 3347 N N . LEU B 1 215 ? 4.738 -15.766 -18.859 1 46.03 215 LEU B N 1
ATOM 3348 C CA . LEU B 1 215 ? 6.09 -16.312 -18.922 1 46.03 215 LEU B CA 1
ATOM 3349 C C . LEU B 1 215 ? 6.242 -17.5 -17.984 1 46.03 215 LEU B C 1
ATOM 3351 O O . LEU B 1 215 ? 7.242 -18.219 -18.031 1 46.03 215 LEU B O 1
ATOM 3355 N N . LEU B 1 216 ? 5.402 -17.578 -17.094 1 48.38 216 LEU B N 1
ATOM 3356 C CA . LEU B 1 216 ? 5.566 -18.656 -16.141 1 48.38 216 LEU B CA 1
ATOM 3357 C C . LEU B 1 216 ? 5.039 -19.969 -16.703 1 48.38 216 LEU B C 1
ATOM 3359 O O . LEU B 1 216 ? 4.07 -19.969 -17.469 1 48.38 216 LEU B O 1
ATOM 3363 N N . PRO B 1 217 ? 5.969 -21.047 -16.688 1 43.97 217 PRO B N 1
ATOM 3364 C CA . PRO B 1 217 ? 5.5 -22.328 -17.203 1 43.97 217 PRO B CA 1
ATOM 3365 C C . PRO B 1 217 ? 4.113 -22.703 -16.672 1 43.97 217 PRO B C 1
ATOM 3367 O O . PRO B 1 217 ? 3.779 -22.406 -15.531 1 43.97 217 PRO B O 1
ATOM 3370 N N . LYS B 1 218 ? 3.143 -22.734 -17.547 1 41.47 218 LYS B N 1
ATOM 3371 C CA . LYS B 1 218 ? 1.847 -23.281 -17.156 1 41.47 218 LYS B CA 1
ATOM 3372 C C . LYS B 1 218 ? 2.016 -24.516 -16.266 1 41.47 218 LYS B C 1
ATOM 3374 O O . LYS B 1 218 ? 1.2 -24.75 -15.375 1 41.47 218 LYS B O 1
ATOM 3379 N N . ARG B 1 219 ? 2.682 -25.594 -16.656 1 34.72 219 ARG B N 1
ATOM 3380 C CA . ARG B 1 219 ? 2.799 -26.891 -16 1 34.72 219 ARG B CA 1
ATOM 3381 C C . ARG B 1 219 ? 3.898 -26.875 -14.945 1 34.72 219 ARG B C 1
ATOM 3383 O O . ARG B 1 219 ? 5.078 -26.719 -15.273 1 34.72 219 ARG B O 1
ATOM 3390 N N . VAL B 1 220 ? 3.844 -26.219 -13.828 1 34.88 220 VAL B N 1
ATOM 3391 C CA . VAL B 1 220 ? 4.762 -26.75 -12.828 1 34.88 220 VAL B CA 1
ATOM 3392 C C . VAL B 1 220 ? 4.836 -28.266 -12.945 1 34.88 220 VAL B C 1
ATOM 3394 O O . VAL B 1 220 ? 3.848 -28.969 -12.695 1 34.88 220 VAL B O 1
ATOM 3397 N N . ASP B 1 221 ? 5.551 -28.812 -13.711 1 31.16 221 ASP B N 1
ATOM 3398 C CA . ASP B 1 221 ? 5.875 -30.234 -13.586 1 31.16 221 ASP B CA 1
ATOM 3399 C C . ASP B 1 221 ? 6.262 -30.578 -12.156 1 31.16 221 ASP B C 1
ATOM 3401 O O . ASP B 1 221 ? 7.203 -30.016 -11.602 1 31.16 221 ASP B O 1
ATOM 3405 N N . GLN B 1 222 ? 5.344 -30.906 -11.25 1 30.11 222 GLN B N 1
ATOM 3406 C CA . GLN B 1 222 ? 5.562 -31.656 -10.023 1 30.11 222 GLN B CA 1
ATOM 3407 C C . GLN B 1 222 ? 6.637 -32.719 -10.211 1 30.11 222 GLN B C 1
ATOM 3409 O O . GLN B 1 222 ? 6.398 -33.75 -10.867 1 30.11 222 GLN B O 1
ATOM 3414 N N . ARG B 1 223 ? 7.84 -32.594 -10.648 1 31.62 223 ARG B N 1
ATOM 3415 C CA . ARG B 1 223 ? 8.859 -33.625 -10.602 1 31.62 223 ARG B CA 1
ATOM 3416 C C . ARG B 1 223 ? 8.875 -34.312 -9.25 1 31.62 223 ARG B C 1
ATOM 3418 O O . ARG B 1 223 ? 9 -33.656 -8.211 1 31.62 223 ARG B O 1
ATOM 3425 N N . THR B 1 224 ? 8.312 -35.562 -9.094 1 31.03 224 THR B N 1
ATOM 3426 C CA . THR B 1 224 ? 8.422 -36.688 -8.148 1 31.03 224 THR B CA 1
ATOM 3427 C C . THR B 1 224 ? 9.875 -36.906 -7.746 1 31.03 224 THR B C 1
ATOM 3429 O O . THR B 1 224 ? 10.742 -37.062 -8.602 1 31.03 224 THR B O 1
ATOM 3432 N N . SER B 1 225 ? 10.453 -36.281 -6.82 1 29.94 225 SER B N 1
ATOM 3433 C CA . SER B 1 225 ? 11.656 -36.812 -6.188 1 29.94 225 SER B CA 1
ATOM 3434 C C . SER B 1 225 ? 11.594 -38.344 -6.09 1 29.94 225 SER B C 1
ATOM 3436 O O . SER B 1 225 ? 10.688 -38.875 -5.461 1 29.94 225 SER B O 1
ATOM 3438 N N . ALA B 1 226 ? 11.891 -39.219 -7.129 1 31.16 226 ALA B N 1
ATOM 3439 C CA . ALA B 1 226 ? 12.258 -40.656 -7.109 1 31.16 226 ALA B CA 1
ATOM 3440 C C . ALA B 1 226 ? 13.227 -40.938 -5.969 1 31.16 226 ALA B C 1
ATOM 3442 O O . ALA B 1 226 ? 14.367 -40.469 -5.973 1 31.16 226 ALA B O 1
ATOM 3443 N N . THR B 1 227 ? 12.75 -41 -4.68 1 31.53 227 THR B N 1
ATOM 3444 C CA . THR B 1 227 ? 13.43 -41.812 -3.676 1 31.53 227 THR B CA 1
ATOM 3445 C C . THR B 1 227 ? 13.891 -43.125 -4.27 1 31.53 227 THR B C 1
ATOM 3447 O O . THR B 1 227 ? 13.086 -43.875 -4.844 1 31.53 227 THR B O 1
ATOM 3450 N N . SER B 1 228 ? 15.117 -43.312 -4.734 1 30.98 228 SER B N 1
ATOM 3451 C CA . SER B 1 228 ? 15.938 -44.531 -4.887 1 30.98 228 SER B CA 1
ATOM 3452 C C . SER B 1 228 ? 15.688 -45.5 -3.756 1 30.98 228 SER B C 1
ATOM 3454 O O . SER B 1 228 ? 15.844 -45.156 -2.58 1 30.98 228 SER B O 1
ATOM 3456 N N . SER B 1 229 ? 14.609 -46.469 -3.844 1 30.19 229 SER B N 1
ATOM 3457 C CA . SER B 1 229 ? 14.547 -47.75 -3.143 1 30.19 229 SER B CA 1
ATOM 3458 C C . SER B 1 229 ? 15.906 -48.438 -3.125 1 30.19 229 SER B C 1
ATOM 3460 O O . SER B 1 229 ? 16.469 -48.75 -4.18 1 30.19 229 SER B O 1
ATOM 3462 N N . SER B 1 230 ? 16.891 -48.125 -2.219 1 27.2 230 SER B N 1
ATOM 3463 C CA . SER B 1 230 ? 17.953 -49.031 -1.813 1 27.2 230 SER B CA 1
ATOM 3464 C C . SER B 1 230 ? 17.422 -50.438 -1.605 1 27.2 230 SER B C 1
ATOM 3466 O O . SER B 1 230 ? 16.562 -50.688 -0.754 1 27.2 230 SER B O 1
ATOM 3468 N N . ASP B 1 231 ? 17.391 -51.375 -2.621 1 24.94 231 ASP B N 1
ATOM 3469 C CA . ASP B 1 231 ? 17.484 -52.812 -2.633 1 24.94 231 ASP B CA 1
ATOM 3470 C C . ASP B 1 231 ? 18.516 -53.312 -1.62 1 24.94 231 ASP B C 1
ATOM 3472 O O . ASP B 1 231 ? 18.609 -54.5 -1.343 1 24.94 231 ASP B O 1
ATOM 3476 N N . GLU B 1 232 ? 19.75 -52.688 -1.43 1 24.55 232 GLU B N 1
ATOM 3477 C CA . GLU B 1 232 ? 20.734 -53.656 -0.96 1 24.55 232 GLU B CA 1
ATOM 3478 C C . GLU B 1 232 ? 20.312 -54.25 0.375 1 24.55 232 GLU B C 1
ATOM 3480 O O . GLU B 1 232 ? 20.312 -55.469 0.539 1 24.55 232 GLU B O 1
ATOM 3485 N N . LEU B 1 233 ? 20.547 -53.75 1.599 1 22.09 233 LEU B N 1
ATOM 3486 C CA . LEU B 1 233 ? 20.812 -54.688 2.684 1 22.09 233 LEU B CA 1
ATOM 3487 C C . LEU B 1 233 ? 19.516 -55.25 3.25 1 22.09 233 LEU B C 1
ATOM 3489 O O . LEU B 1 233 ? 18.5 -54.531 3.301 1 22.09 233 LEU B O 1
#

Foldseek 3Di:
DPPPPDVLVCVLVVLQVVLVVAPDVHFFEAEWEQWDPPPPQVVPVPPPVRVVPPTTCFQQSQQSNQVRGQAYEYDQQPPAWQADDARHAPVSLLVSVVRQDQPDPDPPSTHYHQARYAYEDEQWKWKAADDDPDPGRTIDTHGQQRVLVLCVVQVFDWDADPRRQWIWGARPVRRMIMTGQEPSNVVSVVVSSVVRSHHYHYPDPDPHSVRNHVSDPPDPPPPPPPPPPPPDD/DPPPPDVLVCVLVVLQVVLVVAPDVHFFEAEWEQWDPPPPQVVPVPPPVRVVPPTTCFQQSQQSNQVRGQAYEYDQQPPAWQADDARHAPVSLLVSVVRQDQPDPDPPSGHYHQARYAYEDEQWKWKAADDDPDPGRTIDTHGQQRVLVLCVVQVFDWDADPRRQWIWGARPVRRMIMTGQEPSNVVSVVVSSVVRSHHYHYPDPDPHSVSNHVSDPPDPPPPPPPPPPPPDD